Protein AF-A0A7W4HVH0-F1 (afdb_monomer_lite)

pLDDT: mean 87.63, std 10.58, range [30.89, 98.06]

Secondary structure (DSSP, 8-state):
--HHHHHHHHHHHHHHHHHT-HHHHHHHHTTTTT-HHHHHSHHHHHHHHHHHHHHHHTGGG--HHHHHHHHHHHHHHGGGS-SS-HHHHHHHHHHHHHHHH-SSS-HHHHHHHHHHH----GGGGS-EEETTEEEPPTTHHHHHHHHHHH--GGG--HHHHHHHHTSHHHHHHHHHHHH----SHHHHHHHHHHHHHIIIII--HHHHHHHHHHHHHH-TT-HHHHHHHHTT--HHHHHHHHHHHHHH-SSGGGTHHHHHHHHHHHHHTT-HHHHHHHHHHHHHHHHHTT---HHHHHHHTTSPTTPPP-----HHHHTHHHHHHHTTTSPEEEEEEEEEEEEPPPTTS-------EEEEEEE-TT--EEEEEGGGSS--GGGTT-EEEEEEEEPTTS-EEEEEEEE-SS-HHHHTTTSPPEEEEEEEE-TT-EEEEE-TT--EEEEE--SS----TT-EEEEEEEEEEEGGGEEEEEEEEEEE--S--TTT-EEEEEE-EEEE-TTS-EEEEETTEEE-HHHHTTPPTT-EEEEEEEEEE-TTS-EEEEEEEEE---PPP-

Radius of gyration: 37.29 Å; chains: 1; bounding box: 101×83×84 Å

Structure (mmCIF, N/CA/C/O backbone):
data_AF-A0A7W4HVH0-F1
#
_entry.id   AF-A0A7W4HVH0-F1
#
loop_
_atom_site.group_PDB
_atom_site.id
_atom_site.type_symbol
_atom_site.label_atom_id
_atom_site.label_alt_id
_atom_site.label_comp_id
_atom_site.label_asym_id
_atom_site.label_entity_id
_atom_site.label_seq_id
_atom_site.pdbx_PDB_ins_code
_atom_site.Cartn_x
_atom_site.Cartn_y
_atom_site.Cartn_z
_atom_site.occupancy
_atom_site.B_iso_or_equiv
_atom_site.auth_seq_id
_atom_site.auth_comp_id
_atom_site.auth_asym_id
_atom_site.auth_atom_id
_atom_site.pdbx_PDB_model_num
ATOM 1 N N . MET A 1 1 ? -38.349 43.404 -9.993 1.00 73.44 1 MET A N 1
ATOM 2 C CA . MET A 1 1 ? -37.229 43.655 -10.925 1.00 73.44 1 MET A CA 1
ATOM 3 C C . MET A 1 1 ? -37.406 42.703 -12.093 1.00 73.44 1 MET A C 1
ATOM 5 O O . MET A 1 1 ? -37.775 41.564 -11.828 1.00 73.44 1 MET A O 1
ATOM 9 N N . ASP A 1 2 ? -37.232 43.139 -13.338 1.00 86.38 2 ASP A N 1
ATOM 10 C CA . ASP A 1 2 ? -37.238 42.204 -14.471 1.00 86.38 2 ASP A CA 1
ATOM 11 C C . ASP A 1 2 ? -35.937 41.375 -14.519 1.00 86.38 2 ASP A C 1
ATOM 13 O O . ASP A 1 2 ? -34.995 41.610 -13.758 1.00 86.38 2 ASP A O 1
ATOM 17 N N . ILE A 1 3 ? -35.897 40.363 -15.386 1.00 86.75 3 ILE A N 1
ATOM 18 C CA . ILE A 1 3 ? -34.777 39.413 -15.489 1.00 86.75 3 ILE A CA 1
ATOM 19 C C . ILE A 1 3 ? -33.478 40.110 -15.913 1.00 86.75 3 ILE A C 1
ATOM 21 O O . ILE A 1 3 ? -32.403 39.753 -15.431 1.00 86.75 3 ILE A O 1
ATOM 25 N N . TRP A 1 4 ? -33.568 41.102 -16.801 1.00 88.62 4 TRP A N 1
ATOM 26 C CA . TRP A 1 4 ? -32.402 41.818 -17.308 1.00 88.62 4 TRP A CA 1
ATOM 27 C C . TRP A 1 4 ? -31.758 42.658 -16.202 1.00 88.62 4 TRP A C 1
ATOM 29 O O . TRP A 1 4 ? -30.561 42.531 -15.948 1.00 88.62 4 TRP A O 1
ATOM 39 N N . ALA A 1 5 ? -32.564 43.415 -15.457 1.00 89.12 5 ALA A N 1
ATOM 40 C CA . ALA A 1 5 ? -32.102 44.198 -14.320 1.00 89.12 5 ALA A CA 1
ATOM 41 C C . ALA A 1 5 ? -31.526 43.312 -13.199 1.00 89.12 5 ALA A C 1
ATOM 43 O O . ALA A 1 5 ? -30.523 43.681 -12.587 1.00 89.12 5 ALA A O 1
ATOM 44 N N . LYS A 1 6 ? -32.087 42.112 -12.969 1.00 89.75 6 LYS A N 1
ATOM 45 C CA . LYS A 1 6 ? -31.502 41.119 -12.042 1.00 89.75 6 LYS A CA 1
ATOM 46 C C . LYS A 1 6 ? -30.131 40.637 -12.517 1.00 89.75 6 LYS A C 1
ATOM 48 O O . LYS A 1 6 ? -29.213 40.523 -11.708 1.00 89.75 6 LYS A O 1
ATOM 53 N N . SER A 1 7 ? -29.988 40.358 -13.813 1.00 91.00 7 SER A N 1
ATOM 54 C CA . SER A 1 7 ? -28.719 39.925 -14.407 1.00 91.00 7 SER A CA 1
ATOM 55 C C . SER A 1 7 ? -27.636 40.993 -14.249 1.00 91.00 7 SER A C 1
ATOM 57 O O . SER A 1 7 ? -26.551 40.694 -13.751 1.00 91.00 7 SER A O 1
ATOM 59 N N . GLU A 1 8 ? -27.940 42.252 -14.574 1.00 93.50 8 GLU A N 1
ATOM 60 C CA . GLU A 1 8 ? -26.997 43.366 -14.407 1.00 93.50 8 GLU A CA 1
ATOM 61 C C . GLU A 1 8 ? -26.637 43.612 -12.937 1.00 93.50 8 GLU A C 1
ATOM 63 O O . GLU A 1 8 ? -25.460 43.784 -12.610 1.00 93.50 8 GLU A O 1
ATOM 68 N N . LEU A 1 9 ? -27.610 43.522 -12.024 1.00 93.38 9 LEU A N 1
ATOM 69 C CA . LEU A 1 9 ? -27.341 43.612 -10.589 1.00 93.38 9 LEU A CA 1
ATOM 70 C C . LEU A 1 9 ? -26.391 42.502 -10.116 1.00 93.38 9 LEU A C 1
ATOM 72 O O . LEU A 1 9 ? -25.421 42.785 -9.417 1.00 93.38 9 LEU A O 1
ATOM 76 N N . LEU A 1 10 ? -26.630 41.242 -10.491 1.00 93.75 10 LEU A N 1
ATOM 77 C CA . LEU A 1 10 ? -25.757 40.132 -10.093 1.00 93.75 10 LEU A CA 1
ATOM 78 C C . LEU A 1 10 ? -24.357 40.247 -10.713 1.00 93.75 10 LEU A C 1
ATOM 80 O O . LEU A 1 10 ? -23.377 39.877 -10.062 1.00 93.75 10 LEU A O 1
ATOM 84 N N . LYS A 1 11 ? -24.228 40.787 -11.931 1.00 94.62 11 LYS A N 1
ATOM 85 C CA . LYS A 1 11 ? -22.918 41.085 -12.534 1.00 94.62 11 LYS A CA 1
ATOM 86 C C . LYS A 1 11 ? -22.149 42.130 -11.721 1.00 94.62 11 LYS A C 1
ATOM 88 O O . LYS A 1 11 ? -20.981 41.887 -11.409 1.00 94.62 11 LYS A O 1
ATOM 93 N N . ASP A 1 12 ? -22.794 43.233 -11.336 1.00 95.69 12 ASP A N 1
ATOM 94 C CA . ASP A 1 12 ? -22.197 44.274 -10.481 1.00 95.69 12 ASP A CA 1
ATOM 95 C C . ASP A 1 12 ? -21.788 43.709 -9.113 1.00 95.69 12 ASP A C 1
ATOM 97 O O . ASP A 1 12 ? -20.628 43.819 -8.708 1.00 95.69 12 ASP A O 1
ATOM 101 N N . LEU A 1 13 ? -22.697 43.002 -8.433 1.00 96.06 13 LEU A N 1
ATOM 102 C CA . LEU A 1 13 ? -22.420 42.393 -7.128 1.00 96.06 13 LEU A CA 1
ATOM 103 C C . LEU A 1 13 ? -21.272 41.379 -7.192 1.00 96.06 13 LEU A C 1
ATOM 105 O O . LEU A 1 13 ? -20.426 41.343 -6.298 1.00 96.06 13 LEU A O 1
ATOM 109 N N . LYS A 1 14 ? -21.186 40.583 -8.263 1.00 96.19 14 LYS A N 1
ATOM 110 C CA . LYS A 1 14 ? -20.077 39.643 -8.477 1.00 96.19 14 LYS A CA 1
ATOM 111 C C . LYS A 1 14 ? -18.747 40.365 -8.667 1.00 96.19 14 LYS A C 1
ATOM 113 O O . LYS A 1 14 ? -17.740 39.914 -8.118 1.00 96.19 14 LYS A O 1
ATOM 118 N N . ALA A 1 15 ? -18.726 41.466 -9.418 1.00 96.12 15 ALA A N 1
ATOM 119 C CA . ALA A 1 15 ? -17.524 42.276 -9.602 1.00 96.12 15 ALA A CA 1
ATOM 120 C C . ALA A 1 15 ? -17.059 42.900 -8.275 1.00 96.12 15 ALA A C 1
ATOM 122 O O . ALA A 1 15 ? -15.880 42.789 -7.933 1.00 96.12 15 ALA A O 1
ATOM 123 N N . ARG A 1 16 ? -17.989 43.460 -7.492 1.00 96.44 16 ARG A N 1
ATOM 124 C CA . ARG A 1 16 ? -17.734 44.021 -6.154 1.00 96.44 16 ARG A CA 1
ATOM 125 C C . ARG A 1 16 ? -17.210 42.983 -5.169 1.00 96.44 16 ARG A C 1
ATOM 127 O O . ARG A 1 16 ? -16.166 43.195 -4.558 1.00 96.44 16 ARG A O 1
ATOM 134 N N . ALA A 1 17 ? -17.865 41.824 -5.082 1.00 95.88 17 ALA A N 1
ATOM 135 C CA . ALA A 1 17 ? -17.433 40.736 -4.206 1.00 95.88 17 ALA A CA 1
ATOM 136 C C . ALA A 1 17 ? -16.025 40.252 -4.568 1.00 95.88 17 ALA A C 1
ATOM 138 O O . ALA A 1 17 ? -15.197 40.020 -3.691 1.00 95.88 17 ALA A O 1
ATOM 139 N N . LYS A 1 18 ? -15.719 40.150 -5.867 1.00 95.19 18 LYS A N 1
ATOM 140 C CA . LYS A 1 18 ? -14.381 39.792 -6.354 1.00 95.19 18 LYS A CA 1
ATOM 141 C C . LYS A 1 18 ? -13.322 40.852 -6.021 1.00 95.19 18 LYS A C 1
ATOM 143 O O . LYS A 1 18 ? -12.157 40.491 -5.881 1.00 95.19 18 LYS A O 1
ATOM 148 N N . ALA A 1 19 ? -13.711 42.122 -5.911 1.00 95.56 19 ALA A N 1
ATOM 149 C CA . ALA A 1 19 ? -12.842 43.228 -5.510 1.00 95.56 19 ALA A CA 1
ATOM 150 C C . ALA A 1 19 ? -12.687 43.373 -3.982 1.00 95.56 19 ALA A C 1
ATOM 152 O O . ALA A 1 19 ? -11.829 44.130 -3.536 1.00 95.56 19 ALA A O 1
ATOM 153 N N . GLY A 1 20 ? -13.475 42.641 -3.186 1.00 93.12 20 GLY A N 1
ATOM 154 C CA . GLY A 1 20 ? -13.422 42.671 -1.722 1.00 93.12 20 GLY A CA 1
ATOM 155 C C . GLY A 1 20 ? -14.458 43.571 -1.046 1.00 93.12 20 GLY A C 1
ATOM 156 O O . GLY A 1 20 ? -14.467 43.634 0.178 1.00 93.12 20 GLY A O 1
ATOM 157 N N . ASP A 1 21 ? -15.368 44.204 -1.797 1.00 95.38 21 ASP A N 1
ATOM 158 C CA . ASP A 1 21 ? -16.514 44.963 -1.257 1.00 95.38 21 ASP A CA 1
ATOM 159 C C . ASP A 1 21 ? -17.623 43.999 -0.785 1.00 95.38 21 ASP A C 1
ATOM 161 O O . ASP A 1 21 ? -18.723 43.937 -1.334 1.00 95.38 21 ASP A O 1
ATOM 165 N N . VAL A 1 22 ? -17.292 43.136 0.178 1.00 94.56 22 VAL A N 1
ATOM 166 C CA . VAL A 1 22 ? -18.128 41.984 0.550 1.00 94.56 22 VAL A CA 1
ATOM 167 C C . VAL A 1 22 ? -19.242 42.320 1.535 1.00 94.56 22 VAL A C 1
ATOM 169 O O . VAL A 1 22 ? -20.262 41.637 1.521 1.00 94.56 22 VAL A O 1
ATOM 172 N N . GLU A 1 23 ? -19.094 43.370 2.342 1.00 90.88 23 GLU A N 1
ATOM 173 C CA . GLU A 1 23 ? -20.112 43.813 3.303 1.00 90.88 23 GLU A CA 1
ATOM 174 C C . GLU A 1 23 ? -21.319 44.439 2.588 1.00 90.88 23 GLU A C 1
ATOM 176 O O . GLU A 1 23 ? -22.463 44.028 2.801 1.00 90.88 23 GLU A O 1
ATOM 181 N N . THR A 1 24 ? -21.066 45.356 1.645 1.00 91.12 24 THR A N 1
ATOM 182 C CA . THR A 1 24 ? -22.105 45.936 0.780 1.00 91.12 24 THR A CA 1
ATOM 183 C C . THR A 1 24 ? -22.845 44.853 0.007 1.00 91.12 24 THR A C 1
ATOM 185 O O . THR A 1 24 ? -24.074 44.886 -0.110 1.00 91.12 24 THR A O 1
ATOM 188 N N . VAL A 1 25 ? -22.101 43.879 -0.526 1.00 93.75 25 VAL A N 1
ATOM 189 C CA . VAL A 1 25 ? -22.678 42.760 -1.272 1.00 93.75 25 VAL A CA 1
ATOM 190 C C . VAL A 1 25 ? -23.527 41.877 -0.362 1.00 93.75 25 VAL A C 1
ATOM 192 O O . VAL A 1 25 ? -24.668 41.592 -0.716 1.00 93.75 25 VAL A O 1
ATOM 195 N N . TYR A 1 26 ? -23.026 41.493 0.814 1.00 93.00 26 TYR A N 1
ATOM 196 C CA . TYR A 1 26 ? -23.751 40.665 1.782 1.00 93.00 26 TYR A CA 1
ATOM 197 C C . TYR A 1 26 ? -25.117 41.259 2.138 1.00 93.00 26 TYR A C 1
ATOM 199 O O . TYR A 1 26 ? -26.136 40.577 2.019 1.00 93.00 26 TYR A O 1
ATOM 207 N N . ASN A 1 27 ? -25.161 42.556 2.452 1.00 89.12 27 ASN A N 1
ATOM 208 C CA . ASN A 1 27 ? -26.401 43.256 2.797 1.00 89.12 27 ASN A CA 1
ATOM 209 C C . ASN A 1 27 ? -27.423 43.285 1.644 1.00 89.12 27 ASN A C 1
ATOM 211 O O . ASN A 1 27 ? -28.624 43.400 1.884 1.00 89.12 27 ASN A O 1
ATOM 215 N N . ARG A 1 28 ? -26.973 43.155 0.389 1.00 89.12 28 ARG A N 1
ATOM 216 C CA . ARG A 1 28 ? -27.844 43.091 -0.798 1.00 89.12 28 ARG A CA 1
ATOM 217 C C . ARG A 1 28 ? -28.259 41.676 -1.195 1.00 89.12 28 ARG A C 1
ATOM 219 O O . ARG A 1 28 ? -29.241 41.532 -1.916 1.00 89.12 28 ARG A O 1
ATOM 226 N N . LEU A 1 29 ? -27.547 40.640 -0.750 1.00 86.75 29 LEU A N 1
ATOM 227 C CA . LEU A 1 29 ? -27.857 39.250 -1.102 1.00 86.75 29 LEU A CA 1
ATOM 228 C C . LEU A 1 29 ? -29.169 38.761 -0.472 1.00 86.75 29 LEU A C 1
ATOM 230 O O . LEU A 1 29 ? -29.876 37.963 -1.084 1.00 86.75 29 LEU A O 1
ATOM 234 N N . GLY A 1 30 ? -29.517 39.254 0.721 1.00 77.50 30 GLY A N 1
ATOM 235 C CA . GLY A 1 30 ? -30.658 38.753 1.495 1.00 77.50 30 GLY A CA 1
ATOM 236 C C . GLY A 1 30 ? -32.012 38.835 0.789 1.00 77.50 30 GLY A C 1
ATOM 237 O O . GLY A 1 30 ? -32.837 37.941 0.943 1.00 77.50 30 GLY A O 1
ATOM 238 N N . SER A 1 31 ? -32.237 39.859 -0.035 1.00 79.06 31 SER A N 1
ATOM 239 C CA . SER A 1 31 ? -33.481 40.009 -0.802 1.00 79.06 31 SER A CA 1
ATOM 240 C C . SER A 1 31 ? -33.514 39.187 -2.095 1.00 79.06 31 SER A C 1
ATOM 242 O O . SER A 1 31 ? -34.574 39.055 -2.702 1.00 79.06 31 SER A O 1
ATOM 244 N N . LEU A 1 32 ? -32.374 38.640 -2.526 1.00 83.00 32 LEU A N 1
ATOM 245 C CA . LEU A 1 32 ? -32.221 37.943 -3.805 1.00 83.00 32 LEU A CA 1
ATOM 246 C C . LEU A 1 32 ? -32.314 36.416 -3.670 1.00 83.00 32 LEU A C 1
ATOM 248 O O . LEU A 1 32 ? -32.696 35.757 -4.633 1.00 83.00 32 LEU A O 1
ATOM 252 N N . CYS A 1 33 ? -32.007 35.835 -2.503 1.00 74.69 33 CYS A N 1
ATOM 253 C CA . CYS A 1 33 ? -32.040 34.375 -2.322 1.00 74.69 33 CYS A CA 1
ATOM 254 C C . CYS A 1 33 ? -33.450 33.764 -2.343 1.00 74.69 33 CYS A C 1
ATOM 256 O O . CYS A 1 33 ? -33.590 32.567 -2.591 1.00 74.69 33 CYS A O 1
ATOM 258 N N . THR A 1 34 ? -34.491 34.561 -2.098 1.00 79.62 34 THR A N 1
ATOM 259 C CA . THR A 1 34 ? -35.898 34.129 -2.131 1.00 79.62 34 THR A CA 1
ATOM 260 C C . THR A 1 34 ? -36.553 34.324 -3.500 1.00 79.62 34 THR A C 1
ATOM 262 O O . THR A 1 34 ? -37.661 33.835 -3.732 1.00 79.62 34 THR A O 1
ATOM 265 N N . ASP A 1 35 ? -35.874 34.994 -4.432 1.00 86.88 35 ASP A N 1
ATOM 266 C CA . ASP A 1 35 ? -36.389 35.280 -5.766 1.00 86.88 35 ASP A CA 1
ATOM 267 C C . ASP A 1 35 ? -36.399 34.010 -6.638 1.00 86.88 35 ASP A C 1
ATOM 269 O O . ASP A 1 35 ? -35.381 33.345 -6.818 1.00 86.88 35 ASP A O 1
ATOM 273 N N . VAL A 1 36 ? -37.566 33.651 -7.185 1.00 83.88 36 VAL A N 1
ATOM 274 C CA . VAL A 1 36 ? -37.752 32.437 -8.005 1.00 83.88 36 VAL A CA 1
ATOM 275 C C . VAL A 1 36 ? -36.831 32.429 -9.227 1.00 83.88 36 VAL A C 1
ATOM 277 O O . VAL A 1 36 ? -36.191 31.415 -9.493 1.00 83.88 36 VAL A O 1
ATOM 280 N N . ASP A 1 37 ? -36.683 33.561 -9.925 1.00 84.94 37 ASP A N 1
ATOM 281 C CA . ASP A 1 37 ? -35.834 33.626 -11.119 1.00 84.94 37 ASP A CA 1
ATOM 282 C C . ASP A 1 37 ? -34.369 33.370 -10.766 1.00 84.94 37 ASP A C 1
ATOM 284 O O . ASP A 1 37 ? -33.670 32.677 -11.500 1.00 84.94 37 ASP A O 1
ATOM 288 N N . VAL A 1 38 ? -33.900 33.915 -9.639 1.00 85.12 38 VAL A N 1
ATOM 289 C CA . VAL A 1 38 ? -32.519 33.715 -9.173 1.00 85.12 38 VAL A CA 1
ATOM 290 C C . VAL A 1 38 ? -32.279 32.260 -8.770 1.00 85.12 38 VAL A C 1
ATOM 292 O O . VAL A 1 38 ? -31.177 31.757 -8.967 1.00 85.12 38 VAL A O 1
ATOM 295 N N . ARG A 1 39 ? -33.294 31.571 -8.238 1.00 87.31 39 ARG A N 1
ATOM 296 C CA . ARG A 1 39 ? -33.184 30.167 -7.815 1.00 87.31 39 ARG A CA 1
ATOM 297 C C . ARG A 1 39 ? -33.224 29.176 -8.973 1.00 87.31 39 ARG A C 1
ATOM 299 O O . ARG A 1 39 ? -32.510 28.177 -8.933 1.00 87.31 39 ARG A O 1
ATOM 306 N N . GLU A 1 40 ? -34.048 29.443 -9.983 1.00 86.62 40 GLU A N 1
ATOM 307 C CA . GLU A 1 40 ? -34.367 28.464 -11.028 1.00 86.62 40 GLU A CA 1
ATOM 308 C C . GLU A 1 40 ? -33.638 28.722 -12.352 1.00 86.62 40 GLU A C 1
ATOM 310 O O . GLU A 1 40 ? -33.370 27.778 -13.095 1.00 86.62 40 GLU A O 1
ATOM 315 N N . LYS A 1 41 ? -33.266 29.972 -12.670 1.00 91.62 41 LYS A N 1
ATOM 316 C CA . LYS A 1 41 ? -32.575 30.278 -13.934 1.00 91.62 41 LYS A CA 1
ATOM 317 C C . LYS A 1 41 ? -31.077 30.093 -13.808 1.00 91.62 41 LYS A C 1
ATOM 319 O O . LYS A 1 41 ? -30.418 30.765 -13.016 1.00 91.62 41 LYS A O 1
ATOM 324 N N . HIS A 1 42 ? -30.535 29.262 -14.693 1.00 91.81 42 HIS A N 1
ATOM 325 C CA . HIS A 1 42 ? -29.148 28.820 -14.639 1.00 91.81 42 HIS A CA 1
ATOM 326 C C . HIS A 1 42 ? -28.109 29.938 -14.512 1.00 91.81 42 HIS A C 1
ATOM 328 O O . HIS A 1 42 ? -27.260 29.902 -13.617 1.00 91.81 42 HIS A O 1
ATOM 334 N N . GLU A 1 43 ? -28.184 30.961 -15.362 1.00 92.00 43 GLU A N 1
ATOM 335 C CA . GLU A 1 43 ? -27.213 32.061 -15.361 1.00 92.00 43 GLU A CA 1
ATOM 336 C C . GLU A 1 43 ? -27.269 32.902 -14.076 1.00 92.00 43 GLU A C 1
ATOM 338 O O . GLU A 1 43 ? -26.228 33.313 -13.549 1.00 92.00 43 GLU A O 1
ATOM 343 N N . LEU A 1 44 ? -28.477 33.137 -13.550 1.00 94.06 44 LEU A N 1
ATOM 344 C CA . LEU A 1 44 ? -28.693 33.928 -12.339 1.00 94.06 44 LEU A CA 1
ATOM 345 C C . LEU A 1 44 ? -28.264 33.138 -11.100 1.00 94.06 44 LEU A C 1
ATOM 347 O O . LEU A 1 44 ? -27.484 33.652 -10.299 1.00 94.06 44 LEU A O 1
ATOM 351 N N . ALA A 1 45 ? -28.673 31.872 -10.997 1.00 93.62 45 ALA A N 1
ATOM 352 C CA . ALA A 1 45 ? -28.287 30.964 -9.920 1.00 93.62 45 ALA A CA 1
ATOM 353 C C . ALA A 1 45 ? -26.765 30.779 -9.852 1.00 93.62 45 ALA A C 1
ATOM 355 O O . ALA A 1 45 ? -26.149 30.900 -8.789 1.00 93.62 45 ALA A O 1
ATOM 356 N N . THR A 1 46 ? -26.129 30.567 -11.008 1.00 94.69 46 THR A N 1
ATOM 357 C CA . THR A 1 46 ? -24.671 30.432 -11.114 1.00 94.69 46 THR A CA 1
ATOM 358 C C . THR A 1 46 ? -23.967 31.727 -10.716 1.00 94.69 46 THR A C 1
ATOM 360 O O . THR A 1 46 ? -22.976 31.695 -9.982 1.00 94.69 46 THR A O 1
ATOM 363 N N . SER A 1 47 ? -24.472 32.883 -11.154 1.00 95.25 47 SER A N 1
ATOM 364 C CA . SER A 1 47 ? -23.922 34.185 -10.756 1.00 95.25 47 SER A CA 1
ATOM 365 C C . SER A 1 47 ? -24.045 34.410 -9.251 1.00 95.25 47 SER A C 1
ATOM 367 O O . SER A 1 47 ? -23.058 34.786 -8.620 1.00 95.25 47 SER A O 1
ATOM 369 N N . TYR A 1 48 ? -25.202 34.091 -8.670 1.00 95.69 48 TYR A N 1
ATOM 370 C CA . TYR A 1 48 ? -25.459 34.179 -7.235 1.00 95.69 48 TYR A CA 1
ATOM 371 C C . TYR A 1 48 ? -24.507 33.295 -6.420 1.00 95.69 48 TYR A C 1
ATOM 373 O O . TYR A 1 48 ? -23.853 33.769 -5.490 1.00 95.69 48 TYR A O 1
ATOM 381 N N . GLY A 1 49 ? -24.339 32.029 -6.809 1.00 95.62 49 GLY A N 1
ATOM 382 C CA . GLY A 1 49 ? -23.404 31.133 -6.131 1.00 95.62 49 GLY A CA 1
ATOM 383 C C . GLY A 1 49 ? -21.946 31.603 -6.233 1.00 95.62 49 GLY A C 1
ATOM 384 O O . GLY A 1 49 ? -21.211 31.529 -5.248 1.00 95.62 49 GLY A O 1
ATOM 385 N N . TRP A 1 50 ? -21.519 32.167 -7.372 1.00 97.25 50 TRP A N 1
ATOM 386 C CA . TRP A 1 50 ? -20.187 32.781 -7.474 1.00 97.25 50 TRP A CA 1
ATOM 387 C C . TRP A 1 50 ? -20.014 33.986 -6.546 1.00 97.25 50 TRP A C 1
ATOM 389 O O . TRP A 1 50 ? -18.917 34.174 -6.018 1.00 97.25 50 TRP A O 1
ATOM 399 N N . ILE A 1 51 ? -21.061 34.788 -6.333 1.00 97.38 51 ILE A N 1
ATOM 400 C CA . ILE A 1 51 ? -21.017 35.890 -5.365 1.00 97.38 51 ILE A CA 1
ATOM 401 C C . ILE A 1 51 ? -20.788 35.339 -3.955 1.00 97.38 51 ILE A C 1
ATOM 403 O O . ILE A 1 51 ? -19.863 35.798 -3.287 1.00 97.38 51 ILE A O 1
ATOM 407 N N . ILE A 1 52 ? -21.543 34.311 -3.542 1.00 97.19 52 ILE A N 1
ATOM 408 C CA . ILE A 1 52 ? -21.342 33.636 -2.247 1.00 97.19 52 ILE A CA 1
ATOM 409 C C . ILE A 1 52 ? -19.892 33.170 -2.099 1.00 97.19 52 ILE A C 1
ATOM 411 O O . ILE A 1 52 ? -19.248 33.458 -1.089 1.00 97.19 52 ILE A O 1
ATOM 415 N N . PHE A 1 53 ? -19.356 32.484 -3.112 1.00 97.62 53 PHE A N 1
ATOM 416 C CA . PHE A 1 53 ? -17.966 32.037 -3.105 1.00 97.62 53 PHE A CA 1
ATOM 417 C C . PHE A 1 53 ? -16.989 33.199 -2.886 1.00 97.62 53 PHE A C 1
ATOM 419 O O . PHE A 1 53 ? -16.091 33.088 -2.052 1.00 97.62 53 PHE A O 1
ATOM 426 N N . TYR A 1 54 ? -17.149 34.310 -3.614 1.00 97.62 54 TYR A N 1
ATOM 427 C CA . TYR A 1 54 ? -16.268 35.465 -3.459 1.00 97.62 54 TYR A CA 1
ATOM 428 C C . TYR A 1 54 ? -16.408 36.116 -2.085 1.00 97.62 54 TYR A C 1
ATOM 430 O O . TYR A 1 54 ? -15.378 36.398 -1.484 1.00 97.62 54 TYR A O 1
ATOM 438 N N . CYS A 1 55 ? -17.618 36.267 -1.540 1.00 97.00 55 CYS A N 1
ATOM 439 C CA . CYS A 1 55 ? -17.809 36.729 -0.163 1.00 97.00 55 CYS A CA 1
ATOM 440 C C . CYS A 1 55 ? -17.030 35.851 0.829 1.00 97.00 55 CYS A C 1
ATOM 442 O O . CYS A 1 55 ? -16.236 36.361 1.617 1.00 97.00 55 CYS A O 1
ATOM 444 N N . LEU A 1 56 ? -17.162 34.526 0.727 1.00 97.44 56 LEU A N 1
ATOM 445 C CA . LEU A 1 56 ? -16.469 33.585 1.610 1.00 97.44 56 LEU A CA 1
ATOM 446 C C . LEU A 1 56 ? -14.941 33.588 1.441 1.00 97.44 56 LEU A C 1
ATOM 448 O O . LEU A 1 56 ? -14.234 33.272 2.395 1.00 97.44 56 LEU A O 1
ATOM 452 N N . LYS A 1 57 ? -14.391 34.010 0.292 1.00 96.50 57 LYS A N 1
ATOM 453 C CA . LYS A 1 57 ? -12.934 34.223 0.165 1.00 96.50 57 LYS A CA 1
ATOM 454 C C . LYS A 1 57 ? -12.410 35.320 1.092 1.00 96.50 57 LYS A C 1
ATOM 456 O O . LYS A 1 57 ? -11.238 35.278 1.456 1.00 96.50 57 LYS A O 1
ATOM 461 N N . TYR A 1 58 ? -13.264 36.261 1.480 1.00 96.19 58 TYR A N 1
ATOM 462 C CA . TYR A 1 58 ? -12.972 37.331 2.429 1.00 96.19 58 TYR A CA 1
ATOM 463 C C . TYR A 1 58 ? -13.574 37.022 3.808 1.00 96.19 58 TYR A C 1
ATOM 465 O O . TYR A 1 58 ? -14.104 37.912 4.472 1.00 96.19 58 TYR A O 1
ATOM 473 N N . LEU A 1 59 ? -13.478 35.757 4.242 1.00 95.88 59 LEU A N 1
ATOM 474 C CA . LEU A 1 59 ? -14.060 35.225 5.482 1.00 95.88 59 LEU A CA 1
ATOM 475 C C . LEU A 1 59 ? -13.720 36.031 6.747 1.00 95.88 59 LEU A C 1
ATOM 477 O O . LEU A 1 59 ? -14.421 35.941 7.753 1.00 95.88 59 LEU A O 1
ATOM 481 N N . ASP A 1 60 ? -12.631 36.797 6.734 1.00 95.75 60 ASP A N 1
ATOM 482 C CA . ASP A 1 60 ? -12.231 37.669 7.843 1.00 95.75 60 ASP A CA 1
ATOM 483 C C . ASP A 1 60 ? -13.188 38.823 8.123 1.00 95.75 60 ASP A C 1
ATOM 485 O O . ASP A 1 60 ? -13.217 39.307 9.249 1.00 95.75 60 ASP A O 1
ATOM 489 N N . ASN A 1 61 ? -14.057 39.154 7.171 1.00 94.81 61 ASN A N 1
ATOM 490 C CA . ASN A 1 61 ? -15.083 40.185 7.322 1.00 94.81 61 ASN A CA 1
ATOM 491 C C . ASN A 1 61 ? -16.430 39.640 7.823 1.00 94.81 61 ASN A C 1
ATOM 493 O O . ASN A 1 61 ? -17.393 40.393 7.916 1.00 94.81 61 ASN A O 1
ATOM 497 N N . PHE A 1 62 ? -16.530 38.339 8.113 1.00 95.88 62 PHE A N 1
ATOM 498 C CA . PHE A 1 62 ? -17.788 37.699 8.498 1.00 95.88 62 PHE A CA 1
ATOM 499 C C . PHE A 1 62 ? -17.708 37.060 9.882 1.00 95.88 62 PHE A C 1
ATOM 501 O O . PHE A 1 62 ? -16.673 36.518 10.277 1.00 95.88 62 PHE A O 1
ATOM 508 N N . THR A 1 63 ? -18.830 37.099 10.601 1.00 96.56 63 THR A N 1
ATOM 509 C CA . THR A 1 63 ? -19.070 36.281 11.794 1.00 96.56 63 THR A CA 1
ATOM 510 C C . THR A 1 63 ? -19.387 34.838 11.389 1.00 96.56 63 THR A C 1
ATOM 512 O O . THR A 1 63 ? -19.608 34.542 10.211 1.00 96.56 63 THR A O 1
ATOM 515 N N . GLU A 1 64 ? -19.431 33.934 12.370 1.00 96.38 64 GLU A N 1
ATOM 516 C CA . GLU A 1 64 ? -19.882 32.554 12.157 1.00 96.38 64 GLU A CA 1
ATOM 517 C C . GLU A 1 64 ? -21.290 32.511 11.543 1.00 96.38 64 GLU A C 1
ATOM 519 O O . GLU A 1 64 ? -21.490 31.861 10.520 1.00 96.38 64 GLU A O 1
ATOM 524 N N . GLU A 1 65 ? -22.226 33.282 12.106 1.00 96.38 65 GLU A N 1
ATOM 525 C CA . GLU A 1 65 ? -23.621 33.350 11.658 1.00 96.38 65 GLU A CA 1
ATOM 526 C C . GLU A 1 65 ? -23.741 33.831 10.205 1.00 96.38 65 GLU A C 1
ATOM 528 O O . GLU A 1 65 ? -24.419 33.199 9.396 1.00 96.38 65 GLU A O 1
ATOM 533 N N . SER A 1 66 ? -23.027 34.898 9.830 1.00 95.31 66 SER A N 1
ATOM 534 C CA . SER A 1 66 ? -23.064 35.418 8.459 1.00 95.31 66 SER A CA 1
ATOM 535 C C . SER A 1 66 ? -22.426 34.455 7.453 1.00 95.31 66 SER A C 1
ATOM 537 O O . SER A 1 66 ? -22.919 34.301 6.332 1.00 95.31 66 SER A O 1
ATOM 539 N N . ALA A 1 67 ? -21.334 33.784 7.833 1.00 97.06 67 ALA A N 1
ATOM 540 C CA . ALA A 1 67 ? -20.688 32.783 6.985 1.00 97.06 67 ALA A CA 1
ATOM 541 C C . ALA A 1 67 ? -21.576 31.542 6.795 1.00 97.06 67 ALA A C 1
ATOM 543 O O . ALA A 1 67 ? -21.691 31.023 5.680 1.00 97.06 67 ALA A O 1
ATOM 544 N N . GLU A 1 68 ? -22.239 31.090 7.859 1.00 96.19 68 GLU A N 1
ATOM 545 C CA . GLU A 1 68 ? -23.214 30.007 7.794 1.00 96.19 68 GLU A CA 1
ATOM 546 C C . GLU A 1 68 ? -24.427 30.394 6.944 1.00 96.19 68 GLU A C 1
ATOM 548 O O . GLU A 1 68 ? -24.855 29.608 6.097 1.00 96.19 68 GLU A O 1
ATOM 553 N N . TRP A 1 69 ? -24.942 31.614 7.095 1.00 95.44 69 TRP A N 1
ATOM 554 C CA . TRP A 1 69 ? -26.041 32.118 6.276 1.00 95.44 69 TRP A CA 1
ATOM 555 C C . TRP A 1 69 ? -25.690 32.135 4.784 1.00 95.44 69 TRP A C 1
ATOM 557 O O . TRP A 1 69 ? -26.499 31.705 3.958 1.00 95.44 69 TRP A O 1
ATOM 567 N N . LEU A 1 70 ? -24.476 32.566 4.422 1.00 96.25 70 LEU A N 1
ATOM 568 C CA . LEU A 1 70 ? -23.985 32.540 3.038 1.00 96.25 70 LEU A CA 1
ATOM 569 C C . LEU A 1 70 ? -23.965 31.112 2.473 1.00 96.25 70 LEU A C 1
ATOM 571 O O . LEU A 1 70 ? -24.435 30.875 1.358 1.00 96.25 70 LEU A O 1
ATOM 575 N N . LEU A 1 71 ? -23.460 30.153 3.251 1.00 96.56 71 LEU A N 1
ATOM 576 C CA . LEU A 1 71 ? -23.412 28.741 2.865 1.00 96.56 71 LEU A CA 1
ATOM 577 C C . LEU A 1 71 ? -24.805 28.109 2.771 1.00 96.56 71 LEU A C 1
ATOM 579 O O . LEU A 1 71 ? -25.077 27.388 1.814 1.00 96.56 71 LEU A O 1
ATOM 583 N N . ARG A 1 72 ? -25.716 28.405 3.703 1.00 93.69 72 ARG A N 1
ATOM 584 C CA . ARG A 1 72 ? -27.117 27.960 3.628 1.00 93.69 72 ARG A CA 1
ATOM 585 C C . ARG A 1 72 ? -27.827 28.567 2.420 1.00 93.69 72 ARG A C 1
ATOM 587 O O . ARG A 1 72 ? -28.568 27.872 1.731 1.00 93.69 72 ARG A O 1
ATOM 594 N N . SER A 1 73 ? -27.543 29.830 2.109 1.00 93.12 73 SER A N 1
ATOM 595 C CA . SER A 1 73 ? -28.139 30.531 0.969 1.00 93.12 73 SER A CA 1
ATOM 596 C C . SER A 1 73 ? -27.765 29.922 -0.378 1.00 93.12 73 SER A C 1
ATOM 598 O O . SER A 1 73 ? -28.538 30.011 -1.331 1.00 93.12 73 SER A O 1
ATOM 600 N N . TYR A 1 74 ? -26.611 29.260 -0.463 1.00 94.56 74 TYR A N 1
ATOM 601 C CA . TYR A 1 74 ? -26.230 28.502 -1.649 1.00 94.56 74 TYR A CA 1
ATOM 602 C C . TYR A 1 74 ? -27.237 27.386 -1.970 1.00 94.56 74 TYR A C 1
ATOM 604 O O . TYR A 1 74 ? -27.571 27.183 -3.138 1.00 94.56 74 TYR A O 1
ATOM 612 N N . PHE A 1 75 ? -27.786 26.708 -0.956 1.00 93.00 75 PHE A N 1
ATOM 613 C CA . PHE A 1 75 ? -28.769 25.640 -1.163 1.00 93.00 75 PHE A CA 1
ATOM 614 C C . PHE A 1 75 ? -30.108 26.138 -1.719 1.00 93.00 75 PHE A C 1
ATOM 616 O O . PHE A 1 75 ? -30.828 25.349 -2.323 1.00 93.00 75 PHE A O 1
ATOM 623 N N . TYR A 1 76 ? -30.429 27.432 -1.606 1.00 91.06 76 TYR A N 1
ATOM 624 C CA . TYR A 1 76 ? -31.630 27.980 -2.247 1.00 91.06 76 TYR A CA 1
ATOM 625 C C . TYR A 1 76 ? -31.503 28.080 -3.766 1.00 91.06 76 TYR A C 1
ATOM 627 O O . TYR A 1 76 ? -32.507 27.960 -4.462 1.00 91.06 76 TYR A O 1
ATOM 635 N N . VAL A 1 77 ? -30.289 28.282 -4.286 1.00 91.75 77 VAL A N 1
ATOM 636 C CA . VAL A 1 77 ? -30.049 28.471 -5.729 1.00 91.75 77 VAL A CA 1
ATOM 637 C C . VAL A 1 77 ? -29.466 27.238 -6.413 1.00 91.75 77 VAL A C 1
ATOM 639 O O . VAL A 1 77 ? -29.356 27.199 -7.633 1.00 91.75 77 VAL A O 1
ATOM 642 N N . ILE A 1 78 ? -29.086 26.216 -5.646 1.00 91.44 78 ILE A N 1
ATOM 643 C CA . ILE A 1 78 ? -28.360 25.051 -6.158 1.00 91.44 78 ILE A CA 1
ATOM 644 C C . ILE A 1 78 ? -29.113 24.289 -7.259 1.00 91.44 78 ILE A C 1
ATOM 646 O O . ILE A 1 78 ? -28.472 23.710 -8.131 1.00 91.44 78 ILE A O 1
ATOM 650 N N . GLN A 1 79 ? -30.453 24.314 -7.260 1.00 90.00 79 GLN A N 1
ATOM 651 C CA . GLN A 1 79 ? -31.256 23.620 -8.273 1.00 90.00 79 GLN A CA 1
ATOM 652 C C . GLN A 1 79 ? -31.149 24.253 -9.663 1.00 90.00 79 GLN A C 1
ATOM 654 O O . GLN A 1 79 ? -31.197 23.528 -10.651 1.00 90.00 79 GLN A O 1
ATOM 659 N N . GLY A 1 80 ? -30.933 25.569 -9.751 1.00 89.81 80 GLY A N 1
ATOM 660 C CA . GLY A 1 80 ? -30.652 26.241 -11.020 1.00 89.81 80 GLY A CA 1
ATOM 661 C C . GLY A 1 80 ? -29.224 26.009 -11.528 1.00 89.81 80 GLY A C 1
ATOM 662 O O . GLY A 1 80 ? -28.917 26.303 -12.679 1.00 89.81 80 GLY A O 1
ATOM 663 N N . ILE A 1 81 ? -28.313 25.483 -10.706 1.00 91.25 81 ILE A N 1
ATOM 664 C CA . ILE A 1 81 ? -26.905 25.311 -11.081 1.00 91.25 81 ILE A CA 1
ATOM 665 C C . ILE A 1 81 ? -26.702 23.934 -11.724 1.00 91.25 81 ILE A C 1
ATOM 667 O O . ILE A 1 81 ? -26.988 22.895 -11.124 1.00 91.25 81 ILE A O 1
ATOM 671 N N . GLU A 1 82 ? -26.143 23.928 -12.935 1.00 89.12 82 GLU A N 1
ATOM 672 C CA . GLU A 1 82 ? -25.725 22.700 -13.610 1.00 89.12 82 GLU A CA 1
ATOM 673 C C . GLU A 1 82 ? -24.615 22.006 -12.804 1.00 89.12 82 GLU A C 1
ATOM 675 O O . GLU A 1 82 ? -23.712 22.649 -12.251 1.00 89.12 82 GLU A O 1
ATOM 680 N N . ARG A 1 83 ? -24.710 20.680 -12.688 1.00 88.44 83 ARG A N 1
ATOM 681 C CA . ARG A 1 83 ? -23.834 19.852 -11.853 1.00 88.44 83 ARG A CA 1
ATOM 682 C C . ARG A 1 83 ? -23.410 18.597 -12.636 1.00 88.44 83 ARG A C 1
ATOM 684 O O . ARG A 1 83 ? -24.253 18.029 -13.325 1.00 88.44 83 ARG A O 1
ATOM 691 N N . PRO A 1 84 ? -22.152 18.135 -12.493 1.00 89.31 84 PRO A N 1
ATOM 692 C CA . PRO A 1 84 ? -21.123 18.651 -11.584 1.00 89.31 84 PRO A CA 1
ATOM 693 C C . PRO A 1 84 ? -20.478 19.951 -12.112 1.00 89.31 84 PRO A C 1
ATOM 695 O O . PRO A 1 84 ? -20.316 20.132 -13.312 1.00 89.31 84 PRO A O 1
ATOM 698 N N . SER A 1 85 ? -20.103 20.885 -11.227 1.00 90.94 85 SER A N 1
ATOM 699 C CA . SER A 1 85 ? -19.533 22.184 -11.631 1.00 90.94 85 SER A CA 1
ATOM 700 C C . SER A 1 85 ? -18.435 22.685 -10.693 1.00 90.94 85 SER A C 1
ATOM 702 O O . SER A 1 85 ? -18.413 22.368 -9.505 1.00 90.94 85 SER A O 1
ATOM 704 N N . LEU A 1 86 ? -17.522 23.510 -11.230 1.00 93.56 86 LEU A N 1
ATOM 705 C CA . LEU A 1 86 ? -16.414 24.104 -10.464 1.00 93.56 86 LEU A CA 1
ATOM 706 C C . LEU A 1 86 ? -16.921 24.861 -9.242 1.00 93.56 86 LEU A C 1
ATOM 708 O O . LEU A 1 86 ? -16.349 24.752 -8.162 1.00 93.56 86 LEU A O 1
ATOM 712 N N . LEU A 1 87 ? -17.989 25.635 -9.429 1.00 94.94 87 LEU A N 1
ATOM 713 C CA . LEU A 1 87 ? -18.591 26.427 -8.371 1.00 94.94 87 LEU A CA 1
ATOM 714 C C . LEU A 1 87 ? -19.031 25.541 -7.201 1.00 94.94 87 LEU A C 1
ATOM 716 O O . LEU A 1 87 ? -18.734 25.862 -6.055 1.00 94.94 87 LEU A O 1
ATOM 720 N N . HIS A 1 88 ? -19.683 24.412 -7.486 1.00 93.62 88 HIS A N 1
ATOM 721 C CA . HIS A 1 88 ? -20.165 23.495 -6.459 1.00 93.62 88 HIS A CA 1
ATOM 722 C C . HIS A 1 88 ? -19.018 22.956 -5.589 1.00 93.62 88 HIS A C 1
ATOM 724 O O . HIS A 1 88 ? -19.094 23.024 -4.359 1.00 93.62 88 HIS A O 1
ATOM 730 N N . THR A 1 89 ? -17.911 22.537 -6.214 1.00 93.12 89 THR A N 1
ATOM 731 C CA . THR A 1 89 ? -16.690 22.113 -5.509 1.00 93.12 89 THR A CA 1
ATOM 732 C C . THR A 1 89 ? -16.059 23.258 -4.716 1.00 93.12 89 THR A C 1
ATOM 734 O O . THR A 1 89 ? -15.707 23.090 -3.548 1.00 93.12 89 THR A O 1
ATOM 737 N N . GLN A 1 90 ? -15.949 24.447 -5.315 1.00 95.00 90 GLN A N 1
ATOM 738 C CA . GLN A 1 90 ? -15.377 25.622 -4.656 1.00 95.00 90 GLN A CA 1
ATOM 739 C C . GLN A 1 90 ? -16.172 26.033 -3.407 1.00 95.00 90 GLN A C 1
ATOM 741 O O . GLN A 1 90 ? -15.570 26.426 -2.409 1.00 95.00 90 GLN A O 1
ATOM 746 N N . ILE A 1 91 ? -17.502 25.908 -3.421 1.00 96.62 91 ILE A N 1
ATOM 747 C CA . ILE A 1 91 ? -18.343 26.172 -2.245 1.00 96.62 91 ILE A CA 1
ATOM 748 C C . ILE A 1 91 ? -18.040 25.185 -1.113 1.00 96.62 91 ILE A C 1
ATOM 750 O O . ILE A 1 91 ? -17.863 25.612 0.028 1.00 96.62 91 ILE A O 1
ATOM 754 N N . LEU A 1 92 ? -17.893 23.889 -1.405 1.00 95.75 92 LEU A N 1
ATOM 755 C CA . LEU A 1 92 ? -17.528 22.907 -0.382 1.00 95.75 92 LEU A CA 1
ATOM 756 C C . LEU A 1 92 ? -16.131 23.167 0.202 1.00 95.75 92 LEU A C 1
ATOM 758 O O . LEU A 1 92 ? -15.918 23.037 1.412 1.00 95.75 92 LEU A O 1
ATOM 762 N N . GLU A 1 93 ? -15.173 23.587 -0.627 1.00 94.94 93 GLU A N 1
ATOM 763 C CA . GLU A 1 93 ? -13.851 23.994 -0.147 1.00 94.94 93 GLU A CA 1
ATOM 764 C C . GLU A 1 93 ? -13.898 25.231 0.758 1.00 94.94 93 GLU A C 1
ATOM 766 O O . GLU A 1 93 ? -13.077 25.320 1.681 1.00 94.94 93 GLU A O 1
ATOM 771 N N . GLN A 1 94 ? -14.817 26.173 0.502 1.00 96.75 94 GLN A N 1
ATOM 772 C CA . GLN A 1 94 ? -15.070 27.317 1.384 1.00 96.75 94 GLN A CA 1
ATOM 773 C C . GLN A 1 94 ? -15.738 26.876 2.684 1.00 96.75 94 GLN A C 1
ATOM 775 O O . GLN A 1 94 ? -15.261 27.262 3.747 1.00 96.75 94 GLN A O 1
ATOM 780 N N . ALA A 1 95 ? -16.737 25.993 2.642 1.00 97.25 95 ALA A N 1
ATOM 781 C CA . ALA A 1 95 ? -17.343 25.425 3.848 1.00 97.25 95 ALA A CA 1
ATOM 782 C C . ALA A 1 95 ? -16.303 24.738 4.748 1.00 97.25 95 ALA A C 1
ATOM 784 O O . ALA A 1 95 ? -16.313 24.903 5.966 1.00 97.25 95 ALA A O 1
ATOM 785 N N . ALA A 1 96 ? -15.326 24.050 4.151 1.00 96.19 96 ALA A N 1
ATOM 786 C CA . ALA A 1 96 ? -14.198 23.475 4.879 1.00 96.19 96 ALA A CA 1
ATOM 787 C C . ALA A 1 96 ? -13.251 24.536 5.491 1.00 96.19 96 ALA A C 1
ATOM 789 O O . ALA A 1 96 ? -12.548 24.237 6.455 1.00 96.19 96 ALA A O 1
ATOM 790 N N . ILE A 1 97 ? -13.178 25.760 4.949 1.00 96.25 97 ILE A N 1
ATOM 791 C CA . ILE A 1 97 ? -12.451 26.890 5.569 1.00 96.25 97 ILE A CA 1
ATOM 792 C C . ILE A 1 97 ? -13.268 27.465 6.724 1.00 96.25 97 ILE A C 1
ATOM 794 O O . ILE A 1 97 ? -12.717 27.631 7.811 1.00 96.25 97 ILE A O 1
ATOM 798 N N . VAL A 1 98 ? -14.566 27.703 6.512 1.00 97.38 98 VAL A N 1
ATOM 799 C CA . VAL A 1 98 ? -15.507 28.168 7.544 1.00 97.38 98 VAL A CA 1
ATOM 800 C C . VAL A 1 98 ? -15.434 27.248 8.759 1.00 97.38 98 VAL A C 1
ATOM 802 O O . VAL A 1 98 ? -15.140 27.711 9.852 1.00 97.38 98 VAL A O 1
ATOM 805 N N . ALA A 1 99 ? -15.522 25.934 8.555 1.00 96.62 99 ALA A N 1
ATOM 806 C CA . ALA A 1 99 ? -15.405 24.931 9.612 1.00 96.62 99 ALA A CA 1
ATOM 807 C C . ALA A 1 99 ? -14.040 24.894 10.321 1.00 96.62 99 ALA A C 1
ATOM 809 O O . ALA A 1 99 ? -13.929 24.339 11.412 1.00 96.62 99 ALA A O 1
ATOM 810 N N . LYS A 1 100 ? -12.966 25.413 9.719 1.00 94.56 100 LYS A N 1
ATOM 811 C CA . LYS A 1 100 ? -11.669 25.530 10.408 1.00 94.56 100 LYS A CA 1
ATOM 812 C C . LYS A 1 100 ? -11.598 26.781 11.272 1.00 94.56 100 LYS A C 1
ATOM 814 O O . LYS A 1 100 ? -10.925 26.748 12.295 1.00 94.56 100 LYS A O 1
ATOM 819 N N . LYS A 1 101 ? -12.246 27.863 10.839 1.00 95.69 101 LYS A N 1
ATOM 820 C CA . LYS A 1 101 ? -12.267 29.141 11.550 1.00 95.69 101 LYS A CA 1
ATOM 821 C C . LYS A 1 101 ? -13.285 29.143 12.688 1.00 95.69 101 LYS A C 1
ATOM 823 O O . LYS A 1 101 ? -12.986 29.610 13.780 1.00 95.69 101 LYS A O 1
ATOM 828 N N . PHE A 1 102 ? -14.465 28.602 12.422 1.00 96.31 102 PHE A N 1
ATOM 829 C CA . PHE A 1 102 ? -15.625 28.665 13.293 1.00 96.31 102 PHE A CA 1
ATOM 830 C C . PHE A 1 102 ? -15.953 27.277 13.829 1.00 96.31 102 PHE A C 1
ATOM 832 O O . PHE A 1 102 ? -16.338 26.367 13.088 1.00 96.31 102 PHE A O 1
ATOM 839 N N . ALA A 1 103 ? -15.731 27.091 15.130 1.00 91.75 103 ALA A N 1
ATOM 840 C CA . ALA A 1 103 ? -15.916 25.804 15.785 1.00 91.75 103 ALA A CA 1
ATOM 841 C C . ALA A 1 103 ? -17.397 25.399 15.863 1.00 91.75 103 ALA A C 1
ATOM 843 O O . ALA A 1 103 ? -17.670 24.203 15.772 1.00 91.75 103 ALA A O 1
ATOM 844 N N . GLY A 1 104 ? -18.332 26.349 15.972 1.00 93.44 104 GLY A N 1
ATOM 845 C CA . GLY A 1 104 ? -19.762 26.047 16.082 1.00 93.44 104 GLY A CA 1
ATOM 846 C C . GLY A 1 104 ? -20.433 25.674 14.756 1.00 93.44 104 GLY A C 1
ATOM 847 O O . GLY A 1 104 ? -21.425 24.949 14.771 1.00 93.44 104 GLY A O 1
ATOM 848 N N . PHE A 1 105 ? -19.842 26.036 13.609 1.00 96.00 105 PHE A N 1
ATOM 849 C CA . PHE A 1 105 ? -20.395 25.683 12.300 1.00 96.00 105 PHE A CA 1
ATOM 850 C C . PHE A 1 105 ? -20.505 24.158 12.124 1.00 96.00 105 PHE A C 1
ATOM 852 O O . PHE A 1 105 ? -19.490 23.441 12.132 1.00 96.00 105 PHE A O 1
ATOM 859 N N . ASN A 1 106 ? -21.732 23.666 11.917 1.00 93.94 106 ASN A N 1
ATOM 860 C CA . ASN A 1 106 ? -22.003 22.243 11.731 1.00 93.94 106 ASN A CA 1
ATOM 861 C C . ASN A 1 106 ? -21.623 21.777 10.316 1.00 93.94 106 ASN A C 1
ATOM 863 O O . ASN A 1 106 ? -22.441 21.658 9.403 1.00 93.94 106 ASN A O 1
ATOM 867 N N . TYR A 1 107 ? -20.331 21.504 10.145 1.00 95.12 107 TYR A N 1
ATOM 868 C CA . TYR A 1 107 ? -19.773 21.050 8.877 1.00 95.12 107 TYR A CA 1
ATOM 869 C C . TYR A 1 107 ? -20.319 19.695 8.413 1.00 95.12 107 TYR A C 1
ATOM 871 O O . TYR A 1 107 ? -20.396 19.471 7.207 1.00 95.12 107 TYR A O 1
ATOM 879 N N . LEU A 1 108 ? -20.662 18.793 9.340 1.00 91.88 108 LEU A N 1
ATOM 880 C CA . LEU A 1 108 ? -21.150 17.458 8.986 1.00 91.88 108 LEU A CA 1
ATOM 881 C C . LEU A 1 108 ? -22.523 17.556 8.315 1.00 91.88 108 LEU A C 1
ATOM 883 O O . LEU A 1 108 ? -22.684 17.022 7.221 1.00 91.88 108 LEU A O 1
ATOM 887 N N . ASP A 1 109 ? -23.442 18.337 8.887 1.00 93.00 109 ASP A N 1
ATOM 888 C CA . ASP A 1 109 ? -24.755 18.595 8.284 1.00 93.00 109 ASP A CA 1
ATOM 889 C C . ASP A 1 109 ? -24.625 19.302 6.932 1.00 93.00 109 ASP A C 1
ATOM 891 O O . ASP A 1 109 ? -25.321 18.964 5.973 1.00 93.00 109 ASP A O 1
ATOM 895 N N . PHE A 1 110 ? -23.725 20.287 6.820 1.00 95.44 110 PHE A N 1
ATOM 896 C CA . PHE A 1 110 ? -23.493 20.963 5.543 1.00 95.44 110 PHE A CA 1
ATOM 897 C C . PHE A 1 110 ? -22.978 19.990 4.476 1.00 95.44 110 PHE A C 1
ATOM 899 O O . PHE A 1 110 ? -23.474 20.000 3.350 1.00 95.44 110 PHE A O 1
ATOM 906 N N . LEU A 1 111 ? -21.978 19.168 4.815 1.00 93.94 111 LEU A N 1
ATOM 907 C CA . LEU A 1 111 ? -21.394 18.192 3.896 1.00 93.94 111 LEU A CA 1
ATOM 908 C C . LEU A 1 111 ? -22.441 17.173 3.445 1.00 93.94 111 LEU A C 1
ATOM 910 O O . LEU A 1 111 ? -22.510 16.873 2.258 1.00 93.94 111 LEU A O 1
ATOM 914 N N . GLU A 1 112 ? -23.260 16.679 4.368 1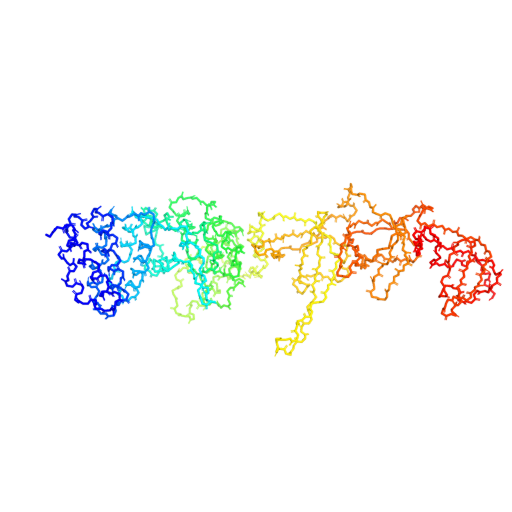.00 92.62 112 GLU A N 1
ATOM 915 C CA . GLU A 1 112 ? -24.316 15.714 4.072 1.00 92.62 112 GLU A CA 1
ATOM 916 C C . GLU A 1 112 ? -25.343 16.296 3.091 1.00 92.62 112 GLU A C 1
ATOM 918 O O . GLU A 1 112 ? -25.606 15.710 2.040 1.00 92.62 112 GLU A O 1
ATOM 923 N N . ASN A 1 113 ? -25.826 17.514 3.355 1.00 93.19 113 ASN A N 1
ATOM 924 C CA . ASN A 1 113 ? -26.711 18.219 2.429 1.00 93.19 113 ASN A CA 1
ATOM 925 C C . ASN A 1 113 ? -26.038 18.482 1.075 1.00 93.19 113 ASN A C 1
ATOM 927 O O . ASN A 1 113 ? -26.675 18.359 0.035 1.00 93.19 113 ASN A O 1
ATOM 931 N N . TRP A 1 114 ? -24.748 18.822 1.054 1.00 94.00 114 TRP A N 1
ATOM 932 C CA . TRP A 1 114 ? -24.011 19.038 -0.191 1.00 94.00 114 TRP A CA 1
ATOM 933 C C . TRP A 1 114 ? -23.922 17.756 -1.030 1.00 94.00 114 TRP A C 1
ATOM 935 O O . TRP A 1 114 ? -24.214 17.790 -2.225 1.00 94.00 114 TRP A O 1
ATOM 945 N N . LEU A 1 115 ? -23.594 16.622 -0.406 1.00 90.94 115 LEU A N 1
ATOM 946 C CA . LEU A 1 115 ? -23.436 15.326 -1.077 1.00 90.94 115 LEU A CA 1
ATOM 947 C C . LEU A 1 115 ? -24.748 14.788 -1.655 1.00 90.94 115 LEU A C 1
ATOM 949 O O . LEU A 1 115 ? -24.741 14.139 -2.698 1.00 90.94 115 LEU A O 1
ATOM 953 N N . GLN A 1 116 ? -25.883 15.092 -1.027 1.00 89.50 116 GLN A N 1
ATOM 954 C CA . GLN A 1 116 ? -27.202 14.739 -1.563 1.00 89.50 116 GLN A CA 1
ATOM 955 C C . GLN A 1 116 ? -27.563 15.536 -2.823 1.00 89.50 116 GLN A C 1
ATOM 957 O O . GLN A 1 116 ? -28.408 15.116 -3.611 1.00 89.50 116 GLN A O 1
ATOM 962 N N . GLN A 1 117 ? -26.929 16.692 -3.021 1.00 89.06 117 GLN A N 1
ATOM 963 C CA . GLN A 1 117 ? -27.221 17.592 -4.127 1.00 89.06 117 GLN A CA 1
ATOM 964 C C . GLN A 1 117 ? -26.248 17.425 -5.299 1.00 89.06 117 GLN A C 1
ATOM 966 O O . GLN A 1 117 ? -26.532 17.909 -6.390 1.00 89.06 117 GLN A O 1
ATOM 971 N N . GLY A 1 118 ? -25.103 16.770 -5.149 1.00 83.56 118 GLY A N 1
ATOM 972 C CA . GLY A 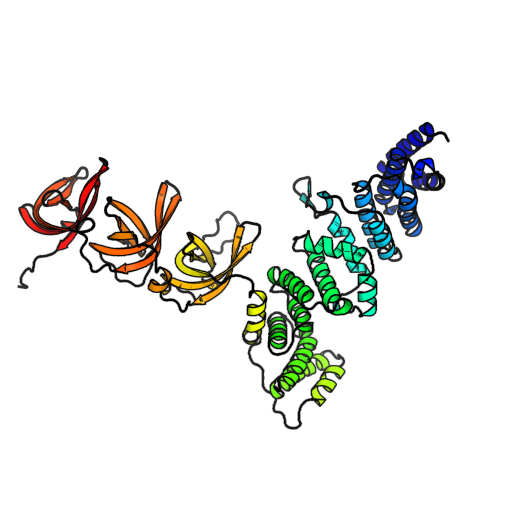1 118 ? -24.154 16.706 -6.251 1.00 83.56 118 GLY A CA 1
ATOM 973 C C . GLY A 1 118 ? -22.959 15.813 -6.000 1.00 83.56 118 GLY A C 1
ATOM 974 O O . GLY A 1 118 ? -22.816 15.172 -4.964 1.00 83.56 118 GLY A O 1
ATOM 975 N N . ARG A 1 119 ? -22.093 15.760 -7.009 1.00 84.94 119 ARG A N 1
ATOM 976 C CA . ARG A 1 119 ? -20.843 15.005 -6.980 1.00 84.94 119 ARG A CA 1
ATOM 977 C C . ARG A 1 119 ? -19.698 15.896 -7.439 1.00 84.94 119 ARG A C 1
ATOM 979 O O . ARG A 1 119 ? -19.906 16.912 -8.106 1.00 84.94 119 ARG A O 1
ATOM 986 N N . PHE A 1 120 ? -18.486 15.493 -7.081 1.00 87.38 120 PHE A N 1
ATOM 987 C CA . PHE A 1 120 ? -17.263 16.099 -7.592 1.00 87.38 120 PHE A CA 1
ATOM 988 C C . PHE A 1 120 ? -17.123 15.875 -9.098 1.00 87.38 120 PHE A C 1
ATOM 990 O O . PHE A 1 120 ? -17.581 14.861 -9.629 1.00 87.38 120 PHE A O 1
ATOM 997 N N . ARG A 1 121 ? -16.459 16.809 -9.781 1.00 90.50 121 ARG A N 1
ATOM 998 C CA . ARG A 1 121 ? -16.078 16.630 -11.185 1.00 90.50 121 ARG A CA 1
ATOM 999 C C . ARG A 1 121 ? -14.881 15.695 -11.288 1.00 90.50 121 ARG A C 1
ATOM 1001 O O . ARG A 1 121 ? -14.118 15.562 -10.334 1.00 90.50 121 ARG A O 1
ATOM 1008 N N . GLU A 1 122 ? -14.657 15.118 -12.463 1.00 88.75 122 GLU A N 1
ATOM 1009 C CA . GLU A 1 122 ? -13.503 14.244 -12.701 1.00 88.75 122 GLU A CA 1
ATOM 1010 C C . GLU A 1 122 ? -12.158 14.932 -12.414 1.00 88.75 122 GLU A C 1
ATOM 1012 O O . GLU A 1 122 ? -11.221 14.295 -11.931 1.00 88.75 122 GLU A O 1
ATOM 1017 N N . GLU A 1 123 ? -12.044 16.235 -12.672 1.00 89.50 123 GLU A N 1
ATOM 1018 C CA . GLU A 1 123 ? -10.819 17.001 -12.428 1.00 89.50 123 GLU A CA 1
ATOM 1019 C C . GLU A 1 123 ? -10.554 17.238 -10.940 1.00 89.50 123 GLU A C 1
ATOM 1021 O O . GLU A 1 123 ? -9.400 17.393 -10.547 1.00 89.50 123 GLU A O 1
ATOM 1026 N N . ASP A 1 124 ? -11.592 17.226 -10.098 1.00 88.88 124 ASP A N 1
ATOM 1027 C CA . ASP A 1 124 ? -11.457 17.462 -8.655 1.00 88.88 124 ASP A CA 1
ATOM 1028 C C . ASP A 1 124 ? -10.719 16.318 -7.940 1.00 88.88 124 ASP A C 1
ATOM 1030 O O . ASP A 1 124 ? -10.225 16.495 -6.821 1.00 88.88 124 ASP A O 1
ATOM 1034 N N . TRP A 1 125 ? -10.613 15.163 -8.603 1.00 86.25 125 TRP A N 1
ATOM 1035 C CA . TRP A 1 125 ? -9.897 13.971 -8.151 1.00 86.25 125 TRP A CA 1
ATOM 1036 C C . TRP A 1 125 ? -8.412 13.963 -8.519 1.00 86.25 125 TRP A C 1
ATOM 1038 O O . TRP A 1 125 ? -7.658 13.146 -7.985 1.00 86.25 125 TRP A O 1
ATOM 1048 N N . LYS A 1 126 ? -7.976 14.861 -9.408 1.00 86.38 126 LYS A N 1
ATOM 1049 C CA . LYS A 1 126 ? -6.618 14.878 -9.965 1.00 86.38 126 LYS A CA 1
ATOM 1050 C C . LYS A 1 126 ? -5.770 15.965 -9.314 1.00 86.38 126 LYS A C 1
ATOM 1052 O O . LYS A 1 126 ? -6.269 17.008 -8.893 1.00 86.38 126 LYS A O 1
ATOM 1057 N N . GLU A 1 127 ? -4.467 15.708 -9.204 1.00 87.31 127 GLU A N 1
ATOM 1058 C CA . GLU A 1 127 ? -3.520 16.757 -8.827 1.00 87.31 127 GLU A CA 1
ATOM 1059 C C . GLU A 1 127 ? -3.499 17.831 -9.916 1.00 87.31 127 GLU A C 1
ATOM 1061 O O . GLU A 1 127 ? -3.670 17.541 -11.101 1.00 87.31 127 GLU A O 1
ATOM 1066 N N . SER A 1 128 ? -3.281 19.080 -9.513 1.00 84.06 128 SER A N 1
ATOM 1067 C CA . SER A 1 128 ? -3.138 20.192 -10.453 1.00 84.06 128 SER A CA 1
ATOM 1068 C C . SER A 1 128 ? -1.775 20.845 -10.291 1.00 84.06 128 SER A C 1
ATOM 1070 O O . SER A 1 128 ? -1.268 20.982 -9.179 1.00 84.06 128 SER A O 1
ATOM 1072 N N . GLU A 1 129 ? -1.166 21.256 -11.400 1.00 86.50 129 GLU A N 1
ATOM 1073 C CA . GLU A 1 129 ? 0.088 22.004 -11.385 1.00 86.50 129 GLU A CA 1
ATOM 1074 C C . GLU A 1 129 ? -0.177 23.458 -11.767 1.00 86.50 129 GLU A C 1
ATOM 1076 O O . GLU A 1 129 ? -0.751 23.755 -12.815 1.00 86.50 129 GLU A O 1
ATOM 1081 N N . LYS A 1 130 ? 0.255 24.383 -10.909 1.00 84.44 130 LYS A N 1
ATOM 1082 C CA . LYS A 1 130 ? 0.243 25.816 -11.202 1.00 84.44 130 LYS A CA 1
ATOM 1083 C C . LYS A 1 130 ? 1.514 26.451 -10.656 1.00 84.44 130 LYS A C 1
ATOM 1085 O O . LYS A 1 130 ? 1.893 26.200 -9.516 1.00 84.44 130 LYS A O 1
ATOM 1090 N N . ASP A 1 131 ? 2.189 27.257 -11.471 1.00 81.81 131 ASP A N 1
ATOM 1091 C CA . ASP A 1 131 ? 3.428 27.955 -11.096 1.00 81.81 131 ASP A CA 1
ATOM 1092 C C . ASP A 1 131 ? 4.518 27.012 -10.534 1.00 81.81 131 ASP A C 1
ATOM 1094 O O . ASP A 1 131 ? 5.185 27.328 -9.545 1.00 81.81 131 ASP A O 1
ATOM 1098 N N . LYS A 1 132 ? 4.683 25.823 -11.143 1.00 84.31 132 LYS A N 1
ATOM 1099 C CA . LYS A 1 132 ? 5.593 24.738 -10.702 1.00 84.31 132 LYS A CA 1
ATOM 1100 C C . LYS A 1 132 ? 5.309 24.195 -9.293 1.00 84.31 132 LYS A C 1
ATOM 1102 O O . LYS A 1 132 ? 6.156 23.522 -8.701 1.00 84.31 132 LYS A O 1
ATOM 1107 N N . LYS A 1 133 ? 4.139 24.497 -8.727 1.00 86.12 133 LYS A N 1
ATOM 1108 C CA . LYS A 1 133 ? 3.641 23.907 -7.484 1.00 86.12 133 LYS A CA 1
ATOM 1109 C C . LYS A 1 133 ? 2.555 22.898 -7.825 1.00 86.12 133 LYS A C 1
ATOM 1111 O O . LYS A 1 133 ? 1.606 23.219 -8.535 1.00 86.12 133 LYS A O 1
ATOM 1116 N N . VAL A 1 134 ? 2.705 21.694 -7.285 1.00 84.62 134 VAL A N 1
ATOM 1117 C CA . VAL A 1 134 ? 1.685 20.649 -7.351 1.00 84.62 134 VAL A CA 1
ATOM 1118 C C . VAL A 1 134 ? 0.728 20.846 -6.181 1.00 84.62 134 VAL A C 1
ATOM 1120 O O . VAL A 1 134 ? 1.146 20.911 -5.022 1.00 84.62 134 VAL A O 1
ATOM 1123 N N . PHE A 1 135 ? -0.553 20.977 -6.493 1.00 84.44 135 PHE A N 1
ATOM 1124 C CA . PHE A 1 135 ? -1.643 21.086 -5.540 1.00 84.44 135 PHE A CA 1
ATOM 1125 C C . PHE A 1 135 ? -2.357 19.743 -5.441 1.00 84.44 135 PHE A C 1
ATOM 1127 O O . PHE A 1 135 ? -2.625 19.085 -6.449 1.00 84.44 135 PHE A O 1
ATOM 1134 N N . LYS A 1 136 ? -2.687 19.363 -4.204 1.00 86.75 136 LYS A N 1
ATOM 1135 C CA . LYS A 1 136 ? -3.488 18.172 -3.927 1.00 86.75 136 LYS A CA 1
ATOM 1136 C C . LYS A 1 136 ? -4.867 18.272 -4.596 1.00 86.75 136 LYS A C 1
ATOM 1138 O O . LYS A 1 136 ? -5.353 19.391 -4.775 1.00 86.75 136 LYS A O 1
ATOM 1143 N N . PRO A 1 137 ? -5.525 17.136 -4.876 1.00 88.81 137 PRO A N 1
ATOM 1144 C CA . PRO A 1 137 ? -6.881 17.137 -5.413 1.00 88.81 137 PRO A CA 1
ATOM 1145 C C . PRO A 1 137 ? -7.864 17.880 -4.502 1.00 88.81 137 PRO A C 1
ATOM 1147 O O . PRO A 1 137 ? -7.744 17.825 -3.271 1.00 88.81 137 PRO A O 1
ATOM 1150 N N . ALA A 1 138 ? -8.843 18.562 -5.099 1.00 88.62 138 ALA A N 1
ATOM 1151 C CA . ALA A 1 138 ? -9.794 19.421 -4.386 1.00 88.62 138 ALA A CA 1
ATOM 1152 C C . ALA A 1 138 ? -10.616 18.644 -3.339 1.00 88.62 138 ALA A C 1
ATOM 1154 O O . ALA A 1 138 ? -10.938 19.172 -2.273 1.00 88.62 138 ALA A O 1
ATOM 1155 N N . VAL A 1 139 ? -10.871 17.353 -3.587 1.00 88.06 139 VAL A N 1
ATOM 1156 C CA . VAL A 1 139 ? -11.572 16.437 -2.666 1.00 88.06 139 VAL A CA 1
ATOM 1157 C C . VAL A 1 139 ? -10.887 16.273 -1.302 1.00 88.06 139 VAL A C 1
ATOM 1159 O O . VAL A 1 139 ? -11.554 16.018 -0.299 1.00 88.06 139 VAL A O 1
ATOM 1162 N N . VAL A 1 140 ? -9.561 16.448 -1.219 1.00 88.69 140 VAL A N 1
ATOM 1163 C CA . VAL A 1 140 ? -8.785 16.110 -0.011 1.00 88.69 140 VAL A CA 1
ATOM 1164 C C . VAL A 1 140 ? -9.144 17.017 1.165 1.00 88.69 140 VAL A C 1
ATOM 1166 O O . VAL A 1 140 ? -9.249 16.573 2.311 1.00 88.69 140 VAL A O 1
ATOM 1169 N N . LYS A 1 141 ? -9.321 18.317 0.913 1.00 89.25 141 LYS A N 1
ATOM 1170 C CA . LYS A 1 141 ? -9.540 19.296 1.981 1.00 89.25 141 LYS A CA 1
ATOM 1171 C C . LYS A 1 141 ? -10.891 19.095 2.684 1.00 89.25 141 LYS A C 1
ATOM 1173 O O . LYS A 1 141 ? -10.851 19.041 3.917 1.00 89.25 141 LYS A O 1
ATOM 1178 N N . PRO A 1 142 ? -12.030 18.954 1.979 1.00 89.75 142 PRO A N 1
ATOM 1179 C CA . PRO A 1 142 ? -13.309 18.603 2.594 1.00 89.75 142 PRO A CA 1
ATOM 1180 C C . PRO A 1 142 ? -13.234 17.363 3.493 1.00 89.75 142 PRO A C 1
ATOM 1182 O O . PRO A 1 142 ? -13.579 17.426 4.674 1.00 89.75 142 PRO A O 1
ATOM 1185 N N . ILE A 1 143 ? -12.652 16.270 2.991 1.00 88.75 143 ILE A N 1
ATOM 1186 C CA . ILE A 1 143 ? -12.530 15.011 3.742 1.00 88.75 143 ILE A CA 1
ATOM 1187 C C . ILE A 1 143 ? -11.646 15.184 4.984 1.00 88.75 143 ILE A C 1
ATOM 1189 O O . ILE A 1 143 ? -11.961 14.692 6.068 1.00 88.75 143 ILE A O 1
ATOM 1193 N N . SER A 1 144 ? -10.551 15.941 4.873 1.00 89.12 144 SER A N 1
ATOM 1194 C CA . SER A 1 144 ? -9.680 16.203 6.024 1.00 89.12 144 SER A CA 1
ATOM 1195 C C . SER A 1 144 ? -10.400 16.937 7.164 1.00 89.12 144 SER A C 1
ATOM 1197 O O . SER A 1 144 ? -10.059 16.745 8.331 1.00 89.12 144 SER A O 1
ATOM 1199 N N . VAL A 1 145 ? -11.382 17.790 6.846 1.00 91.75 145 VAL A N 1
ATOM 1200 C CA . VAL A 1 145 ? -12.197 18.488 7.850 1.00 91.75 145 VAL A CA 1
ATOM 1201 C C . VAL A 1 145 ? -13.260 17.557 8.411 1.00 91.75 145 VAL A C 1
ATOM 1203 O O . VAL A 1 145 ? -13.435 17.548 9.628 1.00 91.75 145 VAL A O 1
ATOM 1206 N N . PHE A 1 146 ? -13.884 16.729 7.567 1.00 90.62 146 PHE A N 1
ATOM 1207 C CA . PHE A 1 146 ? -14.795 15.674 8.010 1.00 90.62 146 PHE A CA 1
ATOM 1208 C C . PHE A 1 146 ? -14.153 14.830 9.118 1.00 90.62 146 PHE A C 1
ATOM 1210 O O . PHE A 1 146 ? -14.685 14.788 10.222 1.00 90.62 146 PHE A O 1
ATOM 1217 N N . PHE A 1 147 ? -12.953 14.276 8.909 1.00 88.00 147 PHE A N 1
ATOM 1218 C CA . PHE A 1 147 ? -12.298 13.455 9.940 1.00 88.00 147 PHE A CA 1
ATOM 1219 C C . PHE A 1 147 ? -11.950 14.216 11.218 1.00 88.00 147 PHE A C 1
ATOM 1221 O O . PHE A 1 147 ? -12.062 13.668 12.313 1.00 88.00 147 PHE A O 1
ATOM 1228 N N . LYS A 1 148 ? -11.554 15.488 11.102 1.00 88.06 148 LYS A N 1
ATOM 1229 C CA . LYS A 1 148 ? -11.290 16.327 12.280 1.00 88.06 148 LYS A CA 1
ATOM 1230 C C . LYS A 1 148 ? -12.543 16.550 13.125 1.00 88.06 148 LYS A C 1
ATOM 1232 O O . LYS A 1 148 ? -12.415 16.702 14.334 1.00 88.06 148 LYS A O 1
ATOM 1237 N N . ARG A 1 149 ? -13.721 16.595 12.498 1.00 86.25 149 ARG A N 1
ATOM 1238 C CA . ARG A 1 149 ? -15.010 16.805 13.171 1.00 86.25 149 ARG A CA 1
ATOM 1239 C C . ARG A 1 149 ? -15.661 15.500 13.628 1.00 86.25 149 ARG A C 1
ATOM 1241 O O . ARG A 1 149 ? -16.288 15.486 14.677 1.00 86.25 149 ARG A O 1
ATOM 1248 N N . PHE A 1 150 ? -15.481 14.418 12.876 1.00 81.81 150 PHE A N 1
ATOM 1249 C CA . PHE A 1 150 ? -16.116 13.127 13.139 1.00 81.81 150 PHE A CA 1
ATOM 1250 C C . PHE A 1 150 ? -15.523 12.405 14.363 1.00 81.81 150 PHE A C 1
ATOM 1252 O O . PHE A 1 150 ? -16.231 11.712 15.091 1.00 81.81 150 PHE A O 1
ATOM 1259 N N . GLY A 1 151 ? -14.232 12.618 14.638 1.00 79.06 151 GLY A N 1
ATOM 1260 C CA . GLY A 1 151 ? -13.551 12.102 15.825 1.00 79.06 151 GLY A CA 1
ATOM 1261 C C . GLY A 1 151 ? -12.547 10.989 15.526 1.00 79.06 151 GLY A C 1
ATOM 1262 O O . GLY A 1 151 ? -12.284 10.623 14.379 1.00 79.06 151 GLY A O 1
ATOM 1263 N N . LYS A 1 152 ? -11.927 10.465 16.585 1.00 82.56 152 LYS A N 1
ATOM 1264 C CA . LYS A 1 152 ? -10.887 9.437 16.472 1.00 82.56 152 LYS A CA 1
ATOM 1265 C C . LYS A 1 152 ? -11.509 8.068 16.214 1.00 82.56 152 LYS A C 1
ATOM 1267 O O . LYS A 1 152 ? -12.268 7.567 17.033 1.00 82.56 152 LYS A O 1
ATOM 1272 N N . ILE A 1 153 ? -11.081 7.411 15.137 1.00 83.25 153 ILE A N 1
ATOM 1273 C CA . ILE A 1 153 ? -11.567 6.085 14.707 1.00 83.25 153 ILE A CA 1
ATOM 1274 C C . ILE A 1 153 ? -11.469 5.015 15.812 1.00 83.25 153 ILE A C 1
ATOM 1276 O O . ILE A 1 153 ? -12.323 4.134 15.914 1.00 83.25 153 ILE A O 1
ATOM 1280 N N . GLY A 1 154 ? -10.430 5.076 16.650 1.00 75.44 154 GLY A N 1
ATOM 1281 C CA . GLY A 1 154 ? -10.235 4.154 17.775 1.00 75.44 154 GLY A CA 1
ATOM 1282 C C . GLY A 1 154 ? -11.275 4.282 18.895 1.00 75.44 154 GLY A C 1
ATOM 1283 O O . GLY A 1 154 ? -11.450 3.340 19.655 1.00 75.44 154 GLY A O 1
ATOM 1284 N N . GLU A 1 155 ? -11.965 5.420 18.978 1.00 82.88 155 GLU A N 1
ATOM 1285 C CA . GLU A 1 155 ? -12.893 5.784 20.059 1.00 82.88 155 GLU A CA 1
ATOM 1286 C C . GLU A 1 155 ? -14.361 5.803 19.579 1.00 82.88 155 GLU A C 1
ATOM 1288 O O . GLU A 1 155 ? -15.266 6.170 20.330 1.00 82.88 155 GLU A O 1
ATOM 1293 N N . LEU A 1 156 ? -14.620 5.430 18.319 1.00 87.06 156 LEU A N 1
ATOM 1294 C CA . LEU A 1 156 ? -15.971 5.394 17.763 1.00 87.06 156 LEU A CA 1
ATOM 1295 C C . LEU A 1 156 ? -16.764 4.218 18.333 1.00 87.06 156 LEU A C 1
ATOM 1297 O O . LEU A 1 156 ? -16.311 3.075 18.314 1.00 87.06 156 LEU A O 1
ATOM 1301 N N . THR A 1 157 ? -17.979 4.510 18.791 1.00 90.00 157 THR A N 1
ATOM 1302 C CA . THR A 1 157 ? -18.940 3.492 19.213 1.00 90.00 157 THR A CA 1
ATOM 1303 C C . THR A 1 157 ? -19.603 2.845 18.001 1.00 90.00 157 THR A C 1
ATOM 1305 O O . THR A 1 157 ? -19.699 3.447 16.930 1.00 90.00 157 THR A O 1
ATOM 1308 N N . GLU A 1 158 ? -20.133 1.637 18.186 1.00 90.50 158 GLU A N 1
ATOM 1309 C CA . GLU A 1 158 ? -20.926 0.948 17.162 1.00 90.50 158 GLU A CA 1
ATOM 1310 C C . GLU A 1 158 ? -22.097 1.808 16.658 1.00 90.50 158 GLU A C 1
ATOM 1312 O O . GLU A 1 158 ? -22.329 1.880 15.456 1.00 90.50 158 GLU A O 1
ATOM 1317 N N . SER A 1 159 ? -22.783 2.525 17.557 1.00 90.69 159 SER A N 1
ATOM 1318 C CA . SER A 1 159 ? -23.883 3.427 17.189 1.00 90.69 159 SER A CA 1
ATOM 1319 C C . SER A 1 159 ? -23.436 4.527 16.215 1.00 90.69 159 SER A C 1
ATOM 1321 O O . SER A 1 159 ? -24.047 4.700 15.165 1.00 90.69 159 SER A O 1
ATOM 1323 N N . LYS A 1 160 ? -22.306 5.198 16.491 1.00 89.38 160 LYS A N 1
ATOM 1324 C CA . LYS A 1 160 ? -21.750 6.234 15.599 1.00 89.38 160 LYS A CA 1
ATOM 1325 C C . LYS A 1 160 ? -21.297 5.675 14.250 1.00 89.38 160 LYS A C 1
ATOM 1327 O O . LYS A 1 160 ? -21.400 6.354 13.232 1.00 89.38 160 LYS A O 1
ATOM 1332 N N . LEU A 1 161 ? -20.772 4.448 14.229 1.00 91.12 161 LEU A N 1
ATOM 1333 C CA . LEU A 1 161 ? -20.400 3.779 12.980 1.00 91.12 161 LEU A CA 1
ATOM 1334 C C . LEU A 1 161 ? -21.637 3.467 12.129 1.00 91.12 161 LEU A C 1
ATOM 1336 O O . LEU A 1 161 ? -21.604 3.701 10.922 1.00 91.12 161 LEU A O 1
ATOM 1340 N N . LYS A 1 162 ? -22.725 3.000 12.754 1.00 90.88 162 LYS A N 1
ATOM 1341 C CA . LYS A 1 162 ? -24.004 2.747 12.075 1.00 90.88 162 LYS A CA 1
ATOM 1342 C C . LYS A 1 162 ? -24.640 4.035 11.558 1.00 90.88 162 LYS A C 1
ATOM 1344 O O . LYS A 1 162 ? -25.089 4.057 10.421 1.00 90.88 162 LYS A O 1
ATOM 1349 N N . GLU A 1 163 ? -24.622 5.110 12.345 1.00 89.75 163 GLU A N 1
ATOM 1350 C CA . GLU A 1 163 ? -25.080 6.436 11.906 1.00 89.75 163 GLU A CA 1
ATOM 1351 C C . GLU A 1 163 ? -24.349 6.876 10.631 1.00 89.75 163 GLU A C 1
ATOM 1353 O O . GLU A 1 163 ? -24.984 7.186 9.625 1.00 89.75 163 GLU A O 1
ATOM 1358 N N . LEU A 1 164 ? -23.014 6.802 10.628 1.00 88.12 164 LEU A N 1
ATOM 1359 C CA . LEU A 1 164 ? -22.221 7.144 9.449 1.00 88.12 164 LEU A CA 1
ATOM 1360 C C . LEU A 1 164 ? -22.505 6.233 8.255 1.00 88.12 164 LEU A C 1
ATOM 1362 O O . LEU A 1 164 ? -22.546 6.719 7.129 1.00 88.12 164 LEU A O 1
ATOM 1366 N N . TYR A 1 165 ? -22.685 4.930 8.477 1.00 90.06 165 TYR A N 1
ATOM 1367 C CA . TYR A 1 165 ? -22.980 3.977 7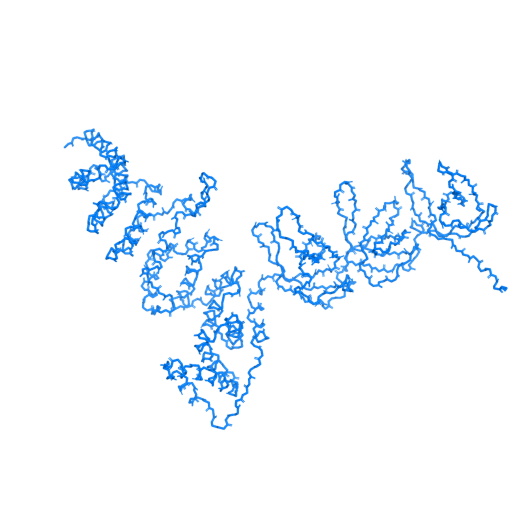.406 1.00 90.06 165 TYR A CA 1
ATOM 1368 C C . TYR A 1 165 ? -24.245 4.352 6.613 1.00 90.06 165 TYR A C 1
ATOM 1370 O O . TYR A 1 165 ? -24.324 4.063 5.420 1.00 90.06 165 TYR A O 1
ATOM 1378 N N . HIS A 1 166 ? -25.198 5.044 7.244 1.00 88.88 166 HIS A N 1
ATOM 1379 C CA . HIS A 1 166 ? -26.425 5.521 6.604 1.00 88.88 166 HIS A CA 1
ATOM 1380 C C . HIS A 1 166 ? -26.327 6.930 5.991 1.00 88.88 166 HIS A C 1
ATOM 1382 O O . HIS A 1 166 ? -27.276 7.366 5.342 1.00 88.88 166 HIS A O 1
ATOM 1388 N N . MET A 1 167 ? -25.205 7.635 6.157 1.00 89.31 167 MET A N 1
ATOM 1389 C CA . MET A 1 167 ? -24.996 8.987 5.622 1.00 89.31 167 MET A CA 1
ATOM 1390 C C . MET A 1 167 ? -24.471 8.950 4.180 1.00 89.31 167 MET A C 1
ATOM 1392 O O . MET A 1 167 ? -23.689 8.069 3.812 1.00 89.31 167 MET A O 1
ATOM 1396 N N . ALA A 1 168 ? -24.799 9.953 3.364 1.00 88.19 168 ALA A N 1
ATOM 1397 C CA . ALA A 1 168 ? -24.219 10.128 2.031 1.00 88.19 168 ALA A CA 1
ATOM 1398 C C . ALA A 1 168 ? -22.687 10.257 2.097 1.00 88.19 168 ALA A C 1
ATOM 1400 O O . ALA A 1 168 ? -21.984 9.764 1.208 1.00 88.19 168 ALA A O 1
ATOM 1401 N N . ALA A 1 169 ? -22.152 10.811 3.191 1.00 86.75 169 ALA A N 1
ATOM 1402 C CA . ALA A 1 169 ? -20.717 10.827 3.484 1.00 86.75 169 ALA A CA 1
ATOM 1403 C C . ALA A 1 169 ? -20.036 9.447 3.369 1.00 86.75 169 ALA A C 1
ATOM 1405 O O . ALA A 1 169 ? -18.877 9.383 2.959 1.00 86.75 169 ALA A O 1
ATOM 1406 N N . TYR A 1 170 ? -20.728 8.339 3.660 1.00 89.19 170 TYR A N 1
ATOM 1407 C CA . TYR A 1 170 ? -20.167 6.994 3.498 1.00 89.19 170 TYR A CA 1
ATOM 1408 C C . TYR A 1 170 ? -19.849 6.664 2.033 1.00 89.19 170 TYR A C 1
ATOM 1410 O O . TYR A 1 170 ? -18.722 6.264 1.734 1.00 89.19 170 TYR A O 1
ATOM 1418 N N . SER A 1 171 ? -20.794 6.887 1.110 1.00 86.00 171 SER A N 1
ATOM 1419 C CA . SER A 1 171 ? -20.553 6.682 -0.331 1.00 86.00 171 SER A CA 1
ATOM 1420 C C . SER A 1 171 ? -19.405 7.544 -0.854 1.00 86.00 171 SER A C 1
ATOM 1422 O O . SER A 1 171 ? -18.565 7.077 -1.616 1.00 86.00 171 SER A O 1
ATOM 1424 N N . PHE A 1 172 ? -19.301 8.774 -0.357 1.00 85.81 172 PHE A N 1
ATOM 1425 C CA . PHE A 1 172 ? -18.211 9.669 -0.712 1.00 85.81 172 PHE A CA 1
ATOM 1426 C C . PHE A 1 172 ? -16.842 9.160 -0.234 1.00 85.81 172 PHE A C 1
ATOM 1428 O O . PHE A 1 172 ? -15.856 9.238 -0.967 1.00 85.81 172 PHE A O 1
ATOM 1435 N N . LEU A 1 173 ? -16.766 8.603 0.979 1.00 88.31 173 LEU A N 1
ATOM 1436 C CA . LEU A 1 173 ? -15.541 7.987 1.491 1.00 88.31 173 LEU A CA 1
ATOM 1437 C C . LEU A 1 173 ? -15.149 6.734 0.701 1.00 88.31 173 LEU A C 1
ATOM 1439 O O . LEU A 1 173 ? -13.955 6.526 0.480 1.00 88.31 173 LEU A O 1
ATOM 1443 N N . LEU A 1 174 ? -16.126 5.920 0.280 1.00 87.94 174 LEU A N 1
ATOM 1444 C CA . LEU A 1 174 ? -15.892 4.772 -0.603 1.00 87.94 174 LEU A CA 1
ATOM 1445 C C . LEU A 1 174 ? -15.244 5.221 -1.912 1.00 87.94 174 LEU A C 1
ATOM 1447 O O . LEU A 1 174 ? -14.136 4.779 -2.220 1.00 87.94 174 LEU A O 1
ATOM 1451 N N . ASP A 1 175 ? -15.881 6.164 -2.611 1.00 82.69 175 ASP A N 1
ATOM 1452 C CA . ASP A 1 175 ? -15.372 6.710 -3.871 1.00 82.69 175 ASP A CA 1
ATOM 1453 C C . ASP A 1 175 ? -13.972 7.301 -3.696 1.00 82.69 175 ASP A C 1
ATOM 1455 O O . ASP A 1 175 ? -13.102 7.100 -4.546 1.00 82.69 175 ASP A O 1
ATOM 1459 N N . TYR A 1 176 ? -13.719 7.987 -2.578 1.00 84.75 176 TYR A N 1
ATOM 1460 C CA . TYR A 1 176 ? -12.393 8.509 -2.282 1.00 84.75 176 TYR A CA 1
ATOM 1461 C C . TYR A 1 176 ? -11.359 7.413 -2.076 1.00 84.75 176 TYR A C 1
ATOM 1463 O O . TYR A 1 176 ? -10.302 7.460 -2.696 1.00 84.75 176 TYR A O 1
ATOM 1471 N N . PHE A 1 177 ? -11.636 6.410 -1.253 1.00 85.56 177 PHE A N 1
ATOM 1472 C CA . PHE A 1 177 ? -10.657 5.360 -0.994 1.00 85.56 177 PHE A CA 1
ATOM 1473 C C . PHE A 1 177 ? -10.383 4.472 -2.216 1.00 85.56 177 PHE A C 1
ATOM 1475 O O . PHE A 1 177 ? -9.262 3.986 -2.382 1.00 85.56 177 PHE A O 1
ATOM 1482 N N . ASP A 1 178 ? -11.380 4.244 -3.069 1.00 81.81 178 ASP A N 1
ATOM 1483 C CA . ASP A 1 178 ? -11.225 3.357 -4.221 1.00 81.81 178 ASP A CA 1
ATOM 1484 C C . ASP A 1 178 ? -10.628 4.062 -5.447 1.00 81.81 178 ASP A C 1
ATOM 1486 O O . ASP A 1 178 ? -9.873 3.430 -6.188 1.00 81.81 178 ASP A O 1
ATOM 1490 N N . ASN A 1 179 ? -10.869 5.368 -5.625 1.00 75.81 179 ASN A N 1
ATOM 1491 C CA . ASN A 1 179 ? -10.360 6.121 -6.780 1.00 75.81 179 ASN A CA 1
ATOM 1492 C C . ASN A 1 179 ? -9.106 6.958 -6.485 1.00 75.81 179 ASN A C 1
ATOM 1494 O O . ASN A 1 179 ? -8.397 7.354 -7.411 1.00 75.81 179 ASN A O 1
ATOM 1498 N N . HIS A 1 180 ? -8.806 7.250 -5.219 1.00 73.56 180 HIS A N 1
ATOM 1499 C CA . HIS A 1 180 ? -7.658 8.068 -4.837 1.00 73.56 180 HIS A CA 1
ATOM 1500 C C . HIS A 1 180 ? -6.538 7.184 -4.293 1.00 73.56 180 HIS A C 1
ATOM 1502 O O . HIS A 1 180 ? -6.721 6.531 -3.280 1.00 73.56 180 HIS A O 1
ATOM 1508 N N . GLN A 1 181 ? -5.358 7.181 -4.914 1.00 64.62 181 GLN A N 1
ATOM 1509 C CA . GLN A 1 181 ? -4.202 6.396 -4.438 1.00 64.62 181 GLN A CA 1
ATOM 1510 C C . GLN A 1 181 ? -3.072 7.273 -3.880 1.00 64.62 181 GLN A C 1
ATOM 1512 O O . GLN A 1 181 ? -1.913 6.865 -3.821 1.00 64.62 181 GLN A O 1
ATOM 1517 N N . ILE A 1 182 ? -3.386 8.503 -3.466 1.00 67.75 182 ILE A N 1
ATOM 1518 C CA . ILE A 1 182 ? -2.377 9.388 -2.883 1.00 67.75 182 ILE A CA 1
ATOM 1519 C C . ILE A 1 182 ? -2.110 8.949 -1.445 1.00 67.75 182 ILE A C 1
ATOM 1521 O O . ILE A 1 182 ? -2.996 8.986 -0.593 1.00 67.75 182 ILE A O 1
ATOM 1525 N N . GLU A 1 183 ? -0.862 8.563 -1.175 1.00 68.62 183 GLU A N 1
ATOM 1526 C CA . GLU A 1 183 ? -0.376 8.179 0.152 1.00 68.62 183 GLU A CA 1
ATOM 1527 C C . GLU A 1 183 ? -0.366 9.381 1.118 1.00 68.62 183 GLU A C 1
ATOM 1529 O O . GLU A 1 183 ? 0.681 9.954 1.432 1.00 68.62 183 GLU A O 1
ATOM 1534 N N . ASP A 1 184 ? -1.534 9.777 1.620 1.00 76.38 184 ASP A N 1
ATOM 1535 C CA . ASP A 1 184 ? -1.658 10.785 2.665 1.00 76.38 184 ASP A CA 1
ATOM 1536 C C . ASP A 1 184 ? -2.498 10.313 3.862 1.00 76.38 184 ASP A C 1
ATOM 1538 O O . ASP A 1 184 ? -3.055 9.213 3.892 1.00 76.38 184 ASP A O 1
ATOM 1542 N N . ILE A 1 185 ? -2.521 11.133 4.916 1.00 80.38 185 ILE A N 1
ATOM 1543 C CA . ILE A 1 185 ? -3.229 10.799 6.157 1.00 80.38 185 ILE A CA 1
ATOM 1544 C C . ILE A 1 185 ? -4.743 10.670 5.945 1.00 80.38 185 ILE A C 1
ATOM 1546 O O . ILE A 1 185 ? -5.393 9.905 6.651 1.00 80.38 185 ILE A O 1
ATOM 1550 N N . THR A 1 186 ? -5.304 11.389 4.975 1.00 83.81 186 THR A N 1
ATOM 1551 C CA . THR A 1 186 ? -6.733 11.377 4.650 1.00 83.81 186 THR A CA 1
ATOM 1552 C C . THR A 1 186 ? -7.110 10.049 4.007 1.00 83.81 186 THR A C 1
ATOM 1554 O O . THR A 1 186 ? -8.094 9.431 4.416 1.00 83.81 186 THR A O 1
ATOM 1557 N N . TYR A 1 187 ? -6.291 9.573 3.066 1.00 86.00 187 TYR A N 1
ATOM 1558 C CA . TYR A 1 187 ? -6.443 8.257 2.447 1.00 86.00 187 TYR A CA 1
ATOM 1559 C C . TYR A 1 187 ? -6.425 7.133 3.486 1.00 86.00 187 TYR A C 1
ATOM 1561 O O . TYR A 1 187 ? -7.347 6.320 3.559 1.00 86.00 187 TYR A O 1
ATOM 1569 N N . GLU A 1 188 ? -5.416 7.135 4.358 1.00 89.19 188 GLU A N 1
ATOM 1570 C CA . GLU A 1 188 ? -5.293 6.129 5.411 1.00 89.19 188 GLU A CA 1
ATOM 1571 C C . GLU A 1 188 ? -6.480 6.155 6.385 1.00 89.19 188 GLU A C 1
ATOM 1573 O O . GLU A 1 188 ? -7.058 5.112 6.691 1.00 89.19 188 GLU A O 1
ATOM 1578 N N . THR A 1 189 ? -6.865 7.346 6.852 1.00 89.12 189 THR A N 1
ATOM 1579 C CA . THR A 1 189 ? -7.979 7.519 7.797 1.00 89.12 189 THR A CA 1
ATOM 1580 C C . THR A 1 189 ? -9.297 7.039 7.177 1.00 89.12 189 THR A C 1
ATOM 1582 O O . THR A 1 189 ? -10.076 6.362 7.846 1.00 89.12 189 THR A O 1
ATOM 1585 N N . SER A 1 190 ? -9.504 7.287 5.879 1.00 89.81 190 SER A N 1
ATOM 1586 C CA . SER A 1 190 ? -10.658 6.770 5.128 1.00 89.81 190 SER A CA 1
ATOM 1587 C C . SER A 1 190 ? -10.673 5.250 5.078 1.00 89.81 190 SER A C 1
ATOM 1589 O O . SER A 1 190 ? -11.673 4.637 5.448 1.00 89.81 190 SER A O 1
ATOM 1591 N N . GLY A 1 191 ? -9.555 4.626 4.702 1.00 92.25 191 GLY A N 1
ATOM 1592 C CA . GLY A 1 191 ? -9.455 3.168 4.636 1.00 92.25 191 GLY A CA 1
ATOM 1593 C C . GLY A 1 191 ? -9.730 2.490 5.977 1.00 92.25 191 GLY A C 1
ATOM 1594 O O . GLY A 1 191 ? -10.473 1.510 6.027 1.00 92.25 191 GLY A O 1
ATOM 1595 N N . ARG A 1 192 ? -9.183 3.042 7.067 1.00 93.44 192 ARG A N 1
ATOM 1596 C CA . ARG A 1 192 ? -9.383 2.533 8.434 1.00 93.44 192 ARG A CA 1
ATOM 1597 C C . ARG A 1 192 ? -10.843 2.630 8.868 1.00 93.44 192 ARG A C 1
ATOM 1599 O O . ARG A 1 192 ? -11.382 1.661 9.400 1.00 93.44 192 ARG A O 1
ATOM 1606 N N . LEU A 1 193 ? -11.498 3.768 8.621 1.00 92.94 193 LEU A N 1
ATOM 1607 C CA . LEU A 1 193 ? -12.906 3.959 8.979 1.00 92.94 193 LEU A CA 1
ATOM 1608 C C . LEU A 1 193 ? -13.817 3.021 8.184 1.00 92.94 193 LEU A C 1
ATOM 1610 O O . LEU A 1 193 ? -14.661 2.347 8.770 1.00 92.94 193 LEU A O 1
ATOM 1614 N N . LEU A 1 194 ? -13.605 2.920 6.871 1.00 93.38 194 LEU A N 1
ATOM 1615 C CA . LEU A 1 194 ? -14.372 2.021 6.010 1.00 93.38 194 LEU A CA 1
ATOM 1616 C C . LEU A 1 194 ? -14.176 0.550 6.400 1.00 93.38 194 LEU A C 1
ATOM 1618 O O . LEU A 1 194 ? -15.137 -0.211 6.394 1.00 93.38 194 LEU A O 1
ATOM 1622 N N . ALA A 1 195 ? -12.963 0.151 6.800 1.00 94.12 195 ALA A N 1
ATOM 1623 C CA . ALA A 1 195 ? -12.713 -1.192 7.316 1.00 94.12 195 ALA A CA 1
ATOM 1624 C C . ALA A 1 195 ? -13.497 -1.454 8.610 1.00 94.12 195 ALA A C 1
ATOM 1626 O O . ALA A 1 195 ? -14.147 -2.494 8.728 1.00 94.12 195 ALA A O 1
ATOM 1627 N N . LYS A 1 196 ? -13.509 -0.501 9.553 1.00 92.25 196 LYS A N 1
ATOM 1628 C CA . LYS A 1 196 ? -14.321 -0.620 10.775 1.00 92.25 196 LYS A CA 1
ATOM 1629 C C . LYS A 1 196 ? -15.815 -0.728 10.475 1.00 92.25 196 LYS A C 1
ATOM 1631 O O . LYS A 1 196 ? -16.484 -1.566 11.070 1.00 92.25 196 LYS A O 1
ATOM 1636 N N . ILE A 1 197 ? -16.336 0.063 9.539 1.00 93.19 197 ILE A N 1
ATOM 1637 C CA . ILE A 1 197 ? -17.738 -0.043 9.107 1.00 93.19 197 ILE A CA 1
ATOM 1638 C C . ILE A 1 197 ? -18.012 -1.427 8.504 1.00 93.19 197 ILE A C 1
ATOM 1640 O O . ILE A 1 197 ? -19.015 -2.046 8.847 1.00 93.19 197 ILE A O 1
ATOM 1644 N N . ALA A 1 198 ? -17.115 -1.948 7.664 1.00 92.94 198 ALA A N 1
ATOM 1645 C CA . ALA A 1 198 ? -17.288 -3.256 7.039 1.00 92.94 198 ALA A CA 1
ATOM 1646 C C . ALA A 1 198 ? -17.439 -4.389 8.067 1.00 92.94 198 ALA A C 1
ATOM 1648 O O . ALA A 1 198 ? -18.356 -5.200 7.959 1.00 92.94 198 ALA A O 1
ATOM 1649 N N . ILE A 1 199 ? -16.591 -4.425 9.098 1.00 91.81 199 ILE A N 1
ATOM 1650 C CA . ILE A 1 199 ? -16.676 -5.476 10.120 1.00 91.81 199 ILE A CA 1
ATOM 1651 C C . ILE A 1 199 ? -17.825 -5.246 11.114 1.00 91.81 199 ILE A C 1
ATOM 1653 O O . ILE A 1 199 ? -18.536 -6.194 11.429 1.00 91.81 199 ILE A O 1
ATOM 1657 N N . VAL A 1 200 ? -18.049 -4.008 11.573 1.00 90.94 200 VAL A N 1
ATOM 1658 C CA . VAL A 1 200 ? -19.040 -3.700 12.624 1.00 90.94 200 VAL A CA 1
ATOM 1659 C C . VAL A 1 200 ? -20.466 -3.605 12.079 1.00 90.94 200 VAL A C 1
ATOM 1661 O O . VAL A 1 200 ? -21.395 -4.111 12.698 1.00 90.94 200 VAL A O 1
ATOM 1664 N N . CYS A 1 201 ? -20.662 -2.934 10.942 1.00 91.44 201 CYS A N 1
ATOM 1665 C CA . CYS A 1 201 ? -21.998 -2.651 10.408 1.00 91.44 201 CYS A CA 1
ATOM 1666 C C . CYS A 1 201 ? -22.455 -3.708 9.401 1.00 91.44 201 CYS A C 1
ATOM 1668 O O . CYS A 1 201 ? -23.635 -4.046 9.379 1.00 91.44 201 CYS A O 1
ATOM 1670 N N . LYS A 1 202 ? -21.535 -4.229 8.575 1.00 90.12 202 LYS A N 1
ATOM 1671 C CA . LYS A 1 202 ? -21.867 -5.193 7.511 1.00 90.12 202 LYS A CA 1
ATOM 1672 C C . LYS A 1 202 ? -21.572 -6.650 7.886 1.00 90.12 202 LYS A C 1
ATOM 1674 O O . LYS A 1 202 ? -22.099 -7.554 7.250 1.00 90.12 202 LYS A O 1
ATOM 1679 N N . GLY A 1 203 ? -20.715 -6.895 8.882 1.00 90.00 203 GLY A N 1
ATOM 1680 C CA . GLY A 1 203 ? -20.216 -8.241 9.194 1.00 90.00 203 GLY A CA 1
ATOM 1681 C C . GLY A 1 203 ? -19.291 -8.825 8.113 1.00 90.00 203 GLY A C 1
ATOM 1682 O O . GLY A 1 203 ? -19.016 -10.025 8.103 1.00 90.00 203 GLY A O 1
ATOM 1683 N N . GLU A 1 204 ? -18.786 -7.999 7.193 1.00 92.75 204 GLU A N 1
ATOM 1684 C CA . GLU A 1 204 ? -18.004 -8.433 6.034 1.00 92.75 204 GLU A CA 1
ATOM 1685 C C . GLU A 1 204 ? -16.500 -8.447 6.342 1.00 92.75 204 GLU A C 1
ATOM 1687 O O . GLU A 1 204 ? -15.752 -7.521 6.011 1.00 92.75 204 GLU A O 1
ATOM 1692 N N . LYS A 1 205 ? -16.020 -9.543 6.948 1.00 92.62 205 LYS A N 1
ATOM 1693 C CA . LYS A 1 205 ? -14.590 -9.717 7.282 1.00 92.62 205 LYS A CA 1
ATOM 1694 C C . LYS A 1 205 ? -13.664 -9.582 6.060 1.00 92.62 205 LYS A C 1
ATOM 1696 O O . LYS A 1 205 ? -12.591 -8.995 6.161 1.00 92.62 205 LYS A O 1
ATOM 1701 N N . ASN A 1 206 ? -14.081 -10.067 4.888 1.00 92.50 206 ASN A N 1
ATOM 1702 C CA . ASN A 1 206 ? -13.268 -9.992 3.666 1.00 92.50 206 ASN A CA 1
ATOM 1703 C C . ASN A 1 206 ? -13.033 -8.554 3.190 1.00 92.50 206 ASN A C 1
ATOM 1705 O O . ASN A 1 206 ? -11.934 -8.232 2.730 1.00 92.50 206 ASN A O 1
ATOM 1709 N N . GLU A 1 207 ? -14.029 -7.677 3.317 1.00 92.75 207 GLU A N 1
ATOM 1710 C CA . GLU A 1 207 ? -13.870 -6.264 2.976 1.00 92.75 207 GLU A CA 1
ATOM 1711 C C . GLU A 1 207 ? -12.913 -5.580 3.964 1.00 92.75 207 GLU A C 1
ATOM 1713 O O . GLU A 1 207 ? -11.995 -4.871 3.540 1.00 92.75 207 GLU A O 1
ATOM 1718 N N . PHE A 1 208 ? -13.049 -5.864 5.265 1.00 94.88 208 PHE A N 1
ATOM 1719 C CA . PHE A 1 208 ? -12.105 -5.410 6.292 1.00 94.88 208 PHE A CA 1
ATOM 1720 C C . PHE A 1 208 ? -10.660 -5.813 5.948 1.00 94.88 208 PHE A C 1
ATOM 1722 O O . PHE A 1 208 ? -9.770 -4.958 5.888 1.00 94.88 208 PHE A O 1
ATOM 1729 N N . TYR A 1 209 ? -10.430 -7.088 5.622 1.00 94.75 209 TYR A N 1
ATOM 1730 C CA . TYR A 1 209 ? -9.113 -7.595 5.232 1.00 94.75 209 TYR A CA 1
ATOM 1731 C C . TYR A 1 209 ? -8.580 -6.947 3.959 1.00 94.75 209 TYR A C 1
ATOM 1733 O O . TYR A 1 209 ? -7.407 -6.580 3.902 1.00 94.75 209 TYR A O 1
ATOM 1741 N N . THR A 1 210 ? -9.430 -6.774 2.948 1.00 92.94 210 THR A N 1
ATOM 1742 C CA . THR A 1 210 ? -9.052 -6.154 1.672 1.00 92.94 210 THR A CA 1
ATOM 1743 C C . THR A 1 210 ? -8.566 -4.723 1.890 1.00 92.94 210 THR A C 1
ATOM 1745 O O . THR A 1 210 ? -7.521 -4.329 1.362 1.00 92.94 210 THR A O 1
ATOM 1748 N N . ARG A 1 211 ? -9.276 -3.951 2.720 1.00 92.81 211 ARG A N 1
ATOM 1749 C CA . ARG A 1 211 ? -8.912 -2.567 3.050 1.00 92.81 211 ARG A CA 1
ATOM 1750 C C . ARG A 1 211 ? -7.607 -2.495 3.840 1.00 92.81 211 ARG A C 1
ATOM 1752 O O . ARG A 1 211 ? -6.708 -1.756 3.439 1.00 92.81 211 ARG A O 1
ATOM 1759 N N . TYR A 1 212 ? -7.445 -3.300 4.893 1.00 94.31 212 TYR A N 1
ATOM 1760 C CA . TYR A 1 212 ? -6.186 -3.330 5.649 1.00 94.31 212 TYR A CA 1
ATOM 1761 C C . TYR A 1 212 ? -5.009 -3.824 4.815 1.00 94.31 212 TYR A C 1
ATOM 1763 O O . TYR A 1 212 ? -3.914 -3.279 4.937 1.00 94.31 212 TYR A O 1
ATOM 1771 N N . ARG A 1 213 ? -5.218 -4.789 3.917 1.00 93.12 213 ARG A N 1
ATOM 1772 C CA . ARG A 1 213 ? -4.182 -5.249 2.991 1.00 93.12 213 ARG A CA 1
ATOM 1773 C C . ARG A 1 213 ? -3.725 -4.120 2.066 1.00 93.12 213 ARG A C 1
ATOM 1775 O O . ARG A 1 213 ? -2.520 -3.912 1.945 1.00 93.12 213 ARG A O 1
ATOM 1782 N N . LYS A 1 214 ? -4.647 -3.347 1.471 1.00 90.44 214 LYS A N 1
ATOM 1783 C CA . LYS A 1 214 ? -4.301 -2.149 0.675 1.00 90.44 214 LYS A CA 1
ATOM 1784 C C . LYS A 1 214 ? -3.468 -1.153 1.500 1.00 90.44 214 LYS A C 1
ATOM 1786 O O . LYS A 1 214 ? -2.388 -0.754 1.067 1.00 90.44 214 LYS A O 1
ATOM 1791 N N . LEU A 1 215 ? -3.916 -0.815 2.712 1.00 92.25 215 LEU A N 1
ATOM 1792 C CA . LEU A 1 215 ? -3.217 0.128 3.598 1.00 92.25 215 LEU A CA 1
ATOM 1793 C C . LEU A 1 215 ? -1.815 -0.353 3.998 1.00 92.25 215 LEU A C 1
ATOM 1795 O O . LEU A 1 215 ? -0.844 0.396 3.896 1.00 92.25 215 LEU A O 1
ATOM 1799 N N . LEU A 1 216 ? -1.689 -1.607 4.430 1.00 92.88 216 LEU A N 1
ATOM 1800 C CA . LEU A 1 216 ? -0.429 -2.187 4.895 1.00 92.88 216 LEU A CA 1
ATOM 1801 C C . LEU A 1 216 ? 0.566 -2.431 3.760 1.00 92.88 216 LEU A C 1
ATOM 1803 O O . LEU A 1 216 ? 1.766 -2.335 3.992 1.00 92.88 216 LEU A O 1
ATOM 1807 N N . LYS A 1 217 ? 0.114 -2.683 2.527 1.00 88.56 217 LYS A N 1
ATOM 1808 C CA . LYS A 1 217 ? 1.012 -2.752 1.361 1.00 88.56 217 LYS A CA 1
ATOM 1809 C C . LYS A 1 217 ? 1.680 -1.407 1.066 1.00 88.56 217 LYS A C 1
ATOM 1811 O O . LYS A 1 217 ? 2.849 -1.382 0.677 1.00 88.56 217 LYS A O 1
ATOM 1816 N N . LEU A 1 218 ? 0.971 -0.301 1.298 1.00 85.88 218 LEU A N 1
ATOM 1817 C CA . LEU A 1 218 ? 1.514 1.056 1.174 1.00 85.88 218 LEU A CA 1
ATOM 1818 C C . LEU A 1 218 ? 2.369 1.432 2.393 1.00 85.88 218 LEU A C 1
ATOM 1820 O O . LEU A 1 218 ? 3.449 2.010 2.259 1.00 85.88 218 LEU A O 1
ATOM 1824 N N . GLN A 1 219 ? 1.913 1.079 3.597 1.00 88.25 219 GLN A N 1
ATOM 1825 C CA . GLN A 1 219 ? 2.475 1.566 4.859 1.00 88.25 219 GLN A CA 1
ATOM 1826 C C . GLN A 1 219 ? 2.786 0.437 5.867 1.00 88.25 219 GLN A C 1
ATOM 1828 O O . GLN A 1 219 ? 2.367 0.506 7.024 1.00 88.25 219 GLN A O 1
ATOM 1833 N N . PRO A 1 220 ? 3.608 -0.570 5.505 1.00 89.75 220 PRO A N 1
ATOM 1834 C CA . PRO A 1 220 ? 3.802 -1.782 6.318 1.00 89.75 220 PRO A CA 1
ATOM 1835 C C . PRO A 1 220 ? 4.530 -1.534 7.645 1.00 89.75 220 PRO A C 1
ATOM 1837 O O . PRO A 1 220 ? 4.591 -2.410 8.501 1.00 89.75 220 PRO A O 1
ATOM 1840 N N . LYS A 1 221 ? 5.132 -0.352 7.812 1.00 90.75 221 LYS A N 1
ATOM 1841 C CA . LYS A 1 221 ? 5.898 0.032 9.005 1.00 90.75 221 LYS A CA 1
ATOM 1842 C C . LYS A 1 221 ? 5.074 0.781 10.048 1.00 90.75 221 LYS A C 1
ATOM 1844 O O . LYS A 1 221 ? 5.634 1.163 11.070 1.00 90.75 221 LYS A O 1
ATOM 1849 N N . LYS A 1 222 ? 3.791 1.049 9.790 1.00 91.81 222 LYS A N 1
ATOM 1850 C CA . LYS A 1 222 ? 2.938 1.737 10.758 1.00 91.81 222 LYS A CA 1
ATOM 1851 C C . LYS A 1 222 ? 2.370 0.725 11.749 1.00 91.81 222 LYS A C 1
ATOM 1853 O O . LYS A 1 222 ? 1.579 -0.121 11.341 1.00 91.81 222 LYS A O 1
ATOM 1858 N N . PRO A 1 223 ? 2.761 0.791 13.031 1.00 93.31 223 PRO A N 1
ATOM 1859 C CA . PRO A 1 223 ? 2.463 -0.279 13.971 1.00 93.31 223 PRO A CA 1
ATOM 1860 C C . PRO A 1 223 ? 0.963 -0.389 14.280 1.00 93.31 223 PRO A C 1
ATOM 1862 O O . PRO A 1 223 ? 0.409 -1.480 14.229 1.00 93.31 223 PRO A O 1
ATOM 1865 N N . TYR A 1 224 ? 0.264 0.736 14.469 1.00 91.50 224 TYR A N 1
ATOM 1866 C CA . TYR A 1 224 ? -1.171 0.730 14.777 1.00 91.50 224 TYR A CA 1
ATOM 1867 C C . TYR A 1 224 ? -2.036 0.060 13.699 1.00 91.50 224 TYR A C 1
ATOM 1869 O O . TYR A 1 224 ? -3.048 -0.529 14.048 1.00 91.50 224 TYR A O 1
ATOM 1877 N N . LEU A 1 225 ? -1.643 0.086 12.415 1.00 94.38 225 LEU A N 1
ATOM 1878 C CA . LEU A 1 225 ? -2.392 -0.609 11.358 1.00 94.38 225 LEU A CA 1
ATOM 1879 C C . LEU A 1 225 ? -2.388 -2.130 11.564 1.00 94.38 225 LEU A C 1
ATOM 1881 O O . LEU A 1 225 ? -3.376 -2.790 11.261 1.00 94.38 225 LEU A O 1
ATOM 1885 N N . TRP A 1 226 ? -1.292 -2.685 12.089 1.00 96.62 226 TRP A N 1
ATOM 1886 C CA . TRP A 1 226 ? -1.204 -4.104 12.436 1.00 96.62 226 TRP A CA 1
ATOM 1887 C C . TRP A 1 226 ? -2.024 -4.437 13.680 1.00 96.62 226 TRP A C 1
ATOM 1889 O O . TRP A 1 226 ? -2.704 -5.459 13.700 1.00 96.62 226 TRP A O 1
ATOM 1899 N N . GLY A 1 227 ? -1.993 -3.558 14.688 1.00 94.44 227 GLY A N 1
ATOM 1900 C CA . GLY A 1 227 ? -2.833 -3.693 15.880 1.00 94.44 227 GLY A CA 1
ATOM 1901 C C . GLY A 1 227 ? -4.325 -3.681 15.540 1.00 94.44 227 GLY A C 1
ATOM 1902 O O . GLY A 1 227 ? -5.055 -4.565 15.968 1.00 94.44 227 GLY A O 1
ATOM 1903 N N . GLU A 1 228 ? -4.770 -2.744 14.701 1.00 93.94 228 GLU A N 1
ATOM 1904 C CA . GLU A 1 228 ? -6.174 -2.681 14.280 1.00 93.94 228 GLU A CA 1
ATOM 1905 C C . GLU A 1 228 ? -6.563 -3.847 13.360 1.00 93.94 228 GLU A C 1
ATOM 1907 O O . GLU A 1 228 ? -7.659 -4.381 13.497 1.00 93.94 228 GLU A O 1
ATOM 1912 N N . LEU A 1 229 ? -5.674 -4.304 12.462 1.00 95.75 229 LEU A N 1
ATOM 1913 C CA . LEU A 1 229 ? -5.900 -5.527 11.679 1.00 95.75 229 LEU A CA 1
ATOM 1914 C C . LEU A 1 229 ? -6.160 -6.732 12.601 1.00 95.75 229 LEU A C 1
ATOM 1916 O O . LEU A 1 229 ? -7.033 -7.549 12.303 1.00 95.75 229 LEU A O 1
ATOM 1920 N N . ALA A 1 230 ? -5.427 -6.834 13.714 1.00 95.56 230 ALA A N 1
ATOM 1921 C CA . ALA A 1 230 ? -5.562 -7.930 14.668 1.00 95.56 230 ALA A CA 1
ATOM 1922 C C . ALA A 1 230 ? -6.966 -8.018 15.296 1.00 95.56 230 ALA A C 1
ATOM 1924 O O . ALA A 1 230 ? -7.386 -9.118 15.646 1.00 95.56 230 ALA A O 1
ATOM 1925 N N . GLU A 1 231 ? -7.721 -6.914 15.380 1.00 91.19 231 GLU A N 1
ATOM 1926 C CA . GLU A 1 231 ? -9.108 -6.908 15.883 1.00 91.19 231 GLU A CA 1
ATOM 1927 C C . GLU A 1 231 ? -10.041 -7.803 15.047 1.00 91.19 231 GLU A C 1
ATOM 1929 O O . GLU A 1 231 ? -10.995 -8.365 15.582 1.00 91.19 231 GLU A O 1
ATOM 1934 N N . GLY A 1 232 ? -9.765 -7.958 13.746 1.00 91.50 232 GLY A N 1
ATOM 1935 C CA . GLY A 1 232 ? -10.552 -8.811 12.851 1.00 91.50 232 GLY A CA 1
ATOM 1936 C C . GLY A 1 232 ? -10.031 -10.242 12.701 1.00 91.50 232 GLY A C 1
ATOM 1937 O O . GLY A 1 232 ? -10.719 -11.061 12.099 1.00 91.50 232 GLY A O 1
ATOM 1938 N N . LEU A 1 233 ? -8.833 -10.545 13.211 1.00 94.38 233 LEU A N 1
ATOM 1939 C CA . LEU A 1 233 ? -8.162 -11.840 13.058 1.00 94.38 233 LEU A CA 1
ATOM 1940 C C . LEU A 1 233 ? -8.432 -12.770 14.250 1.00 94.38 233 LEU A C 1
ATOM 1942 O O . LEU A 1 233 ? -8.888 -12.346 15.307 1.00 94.38 233 LEU A O 1
ATOM 1946 N N . GLU A 1 234 ? -8.095 -14.052 14.105 1.00 94.38 234 GLU A N 1
ATOM 1947 C CA . GLU A 1 234 ? -8.259 -15.067 15.153 1.00 94.38 234 GLU A CA 1
ATOM 1948 C C . GLU A 1 234 ? -6.997 -15.944 15.284 1.00 94.38 234 GLU A C 1
ATOM 1950 O O . GLU A 1 234 ? -6.165 -16.004 14.371 1.00 94.38 234 GLU A O 1
ATOM 1955 N N . GLY A 1 235 ? -6.843 -16.599 16.440 1.00 96.06 235 GLY A N 1
ATOM 1956 C CA . GLY A 1 235 ? -5.777 -17.569 16.721 1.00 96.06 235 GLY A CA 1
ATOM 1957 C C . GLY A 1 235 ? -4.352 -17.053 16.481 1.00 96.06 235 GLY A C 1
ATOM 1958 O O . GLY A 1 235 ? -4.023 -15.904 16.784 1.00 96.06 235 GLY A O 1
ATOM 1959 N N . GLU A 1 236 ? -3.509 -17.912 15.904 1.00 97.00 236 GLU A N 1
ATOM 1960 C CA . GLU A 1 236 ? -2.094 -17.627 15.611 1.00 97.00 236 GLU A CA 1
ATOM 1961 C C . GLU A 1 236 ? -1.894 -16.426 14.677 1.00 97.00 236 GLU A C 1
ATOM 1963 O O . GLU A 1 236 ? -0.910 -15.696 14.787 1.00 97.00 236 GLU A O 1
ATOM 1968 N N . LEU A 1 237 ? -2.839 -16.162 13.769 1.00 97.06 237 LEU A N 1
ATOM 1969 C CA . LEU A 1 237 ? -2.722 -15.028 12.857 1.00 97.06 237 LEU A CA 1
ATOM 1970 C C . LEU A 1 237 ? -2.953 -13.697 13.588 1.00 97.06 237 LEU A C 1
ATOM 1972 O O . LEU A 1 237 ? -2.244 -12.721 13.327 1.00 97.06 237 LEU A O 1
ATOM 1976 N N . ARG A 1 238 ? -3.890 -13.668 14.547 1.00 97.94 238 ARG A N 1
ATOM 1977 C CA . ARG A 1 238 ? -4.086 -12.515 15.439 1.00 97.94 238 ARG A CA 1
ATOM 1978 C C . ARG A 1 238 ? -2.867 -12.282 16.324 1.00 97.94 238 ARG A C 1
ATOM 1980 O O . ARG A 1 238 ? -2.401 -11.147 16.405 1.00 97.94 238 ARG A O 1
ATOM 1987 N N . LEU A 1 239 ? -2.337 -13.345 16.934 1.00 98.06 239 LEU A N 1
ATOM 1988 C CA . LEU A 1 239 ? -1.093 -13.301 17.710 1.00 98.06 239 LEU A CA 1
ATOM 1989 C C . LEU A 1 239 ? 0.030 -12.682 16.875 1.00 98.06 239 LEU A C 1
ATOM 1991 O O . LEU A 1 239 ? 0.648 -11.700 17.282 1.00 98.06 239 LEU A O 1
ATOM 1995 N N . SER A 1 240 ? 0.233 -13.201 15.664 1.00 98.0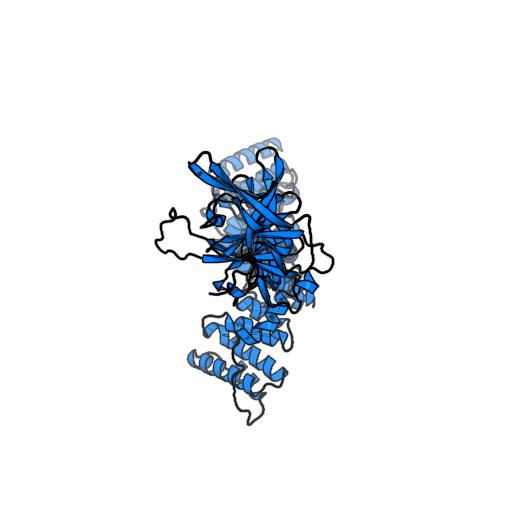0 240 SER A N 1
ATOM 1996 C CA . SER A 1 240 ? 1.289 -12.746 14.765 1.00 98.00 240 SER A CA 1
ATOM 1997 C C . SER A 1 240 ? 1.143 -11.269 14.379 1.00 98.00 240 SER A C 1
ATOM 1999 O O . SER A 1 240 ? 2.134 -10.535 14.366 1.00 98.00 240 SER A O 1
ATOM 2001 N N . ALA A 1 241 ? -0.080 -10.786 14.132 1.00 97.94 241 ALA A N 1
ATOM 2002 C CA . ALA A 1 241 ? -0.335 -9.375 13.834 1.00 97.94 241 ALA A CA 1
ATOM 2003 C C . ALA A 1 241 ? -0.057 -8.457 15.042 1.00 97.94 241 ALA A C 1
ATOM 2005 O O . ALA A 1 241 ? 0.530 -7.383 14.877 1.00 97.94 241 ALA A O 1
ATOM 2006 N N . LEU A 1 242 ? -0.398 -8.890 16.262 1.00 97.81 242 LEU A N 1
ATOM 2007 C CA . LEU A 1 242 ? -0.068 -8.164 17.495 1.00 97.81 242 LEU A CA 1
ATOM 2008 C C . LEU A 1 242 ? 1.447 -8.109 17.728 1.00 97.81 242 LEU A C 1
ATOM 2010 O O . LEU A 1 242 ? 1.984 -7.027 17.974 1.00 97.81 242 LEU A O 1
ATOM 2014 N N . CYS A 1 243 ? 2.164 -9.222 17.550 1.00 97.31 243 CYS A N 1
ATOM 2015 C CA . CYS A 1 243 ? 3.629 -9.240 17.605 1.00 97.31 243 CYS A CA 1
ATOM 2016 C C . CYS A 1 243 ? 4.246 -8.330 16.529 1.00 97.31 243 CYS A C 1
ATOM 2018 O O . CYS A 1 243 ? 5.190 -7.579 16.799 1.00 97.31 243 CYS A O 1
ATOM 2020 N N . LYS A 1 244 ? 3.673 -8.306 15.317 1.00 96.94 244 LYS A N 1
ATOM 2021 C CA . LYS A 1 244 ? 4.115 -7.386 14.264 1.00 96.94 244 LYS A CA 1
ATOM 2022 C C . LYS A 1 244 ? 3.950 -5.925 14.680 1.00 96.94 244 LYS A C 1
ATOM 2024 O O . LYS A 1 244 ? 4.863 -5.129 14.468 1.00 96.94 244 LYS A O 1
ATOM 2029 N N . SER A 1 245 ? 2.829 -5.583 15.306 1.00 96.25 245 SER A N 1
ATOM 2030 C CA . SER A 1 245 ? 2.590 -4.253 15.872 1.00 96.25 245 SER A CA 1
ATOM 2031 C C . SER A 1 245 ? 3.627 -3.896 16.949 1.00 96.25 245 SER A C 1
ATOM 2033 O O . SER A 1 245 ? 4.304 -2.868 16.842 1.00 96.25 245 SER A O 1
ATOM 2035 N N . LEU A 1 246 ? 3.831 -4.778 17.935 1.00 95.69 246 LEU A N 1
ATOM 2036 C CA . LEU A 1 246 ? 4.771 -4.591 19.050 1.00 95.69 246 LEU A CA 1
ATOM 2037 C C . LEU A 1 246 ? 6.219 -4.393 18.579 1.00 95.69 246 LEU A C 1
ATOM 2039 O O . LEU A 1 246 ? 6.882 -3.452 19.019 1.00 95.69 246 LEU A O 1
ATOM 2043 N N . SER A 1 247 ? 6.682 -5.205 17.622 1.00 94.69 247 SER A N 1
ATOM 2044 C CA . SER A 1 247 ? 8.038 -5.102 17.046 1.00 94.69 247 SER A CA 1
ATOM 2045 C C . SER A 1 247 ? 8.310 -3.788 16.300 1.00 94.69 247 SER A C 1
ATOM 2047 O O . SER A 1 247 ? 9.468 -3.434 16.078 1.00 94.69 247 SER A O 1
ATOM 2049 N N . LEU A 1 248 ? 7.263 -3.062 15.894 1.00 94.31 248 LEU A N 1
ATOM 2050 C CA . LEU A 1 248 ? 7.371 -1.809 15.145 1.00 94.31 248 LEU A CA 1
ATOM 2051 C C . LEU A 1 248 ? 7.238 -0.557 16.023 1.00 94.31 248 LEU A C 1
ATOM 2053 O O . LEU A 1 248 ? 7.758 0.495 15.644 1.00 94.31 248 LEU A O 1
ATOM 2057 N N . TYR A 1 249 ? 6.541 -0.628 17.162 1.00 89.88 249 TYR A N 1
ATOM 2058 C CA . TYR A 1 249 ? 6.476 0.502 18.091 1.00 89.88 249 TYR A CA 1
ATOM 2059 C C . TYR A 1 249 ? 7.872 0.806 18.646 1.00 89.88 249 TYR A C 1
ATOM 2061 O O . TYR A 1 249 ? 8.549 -0.123 19.062 1.00 89.88 249 TYR A O 1
ATOM 2069 N N . PRO A 1 250 ? 8.325 2.069 18.688 1.00 79.88 250 PRO A N 1
ATOM 2070 C CA . PRO A 1 250 ? 9.637 2.398 19.244 1.00 79.88 250 PRO A CA 1
ATOM 2071 C C . PRO A 1 250 ? 9.635 2.500 20.776 1.00 79.88 250 PRO A C 1
ATOM 2073 O O . PRO A 1 250 ? 10.675 2.315 21.396 1.00 79.88 250 PRO A O 1
ATOM 2076 N N . GLU A 1 251 ? 8.485 2.813 21.380 1.00 79.62 251 GLU A N 1
ATOM 2077 C CA . GLU A 1 251 ? 8.362 3.165 22.797 1.00 79.62 251 GLU A CA 1
ATOM 2078 C C . GLU A 1 251 ? 7.255 2.356 23.481 1.00 79.62 251 GLU A C 1
ATOM 2080 O O . GLU A 1 251 ? 6.165 2.186 22.927 1.00 79.62 251 GLU A O 1
ATOM 2085 N N . GLU A 1 252 ? 7.521 1.939 24.720 1.00 78.94 252 GLU A N 1
ATOM 2086 C CA . GLU A 1 252 ? 6.654 1.072 25.531 1.00 78.94 252 GLU A CA 1
ATOM 2087 C C . GLU A 1 252 ? 5.302 1.709 25.884 1.00 78.94 252 GLU A C 1
ATOM 2089 O O . GLU A 1 252 ? 4.274 1.035 25.961 1.00 78.94 252 GLU A O 1
ATOM 2094 N N . LYS A 1 253 ? 5.256 3.044 25.959 1.00 75.19 253 LYS A N 1
ATOM 2095 C CA . LYS A 1 253 ? 4.035 3.801 26.275 1.00 75.19 253 LYS A CA 1
ATOM 2096 C C . LYS A 1 253 ? 2.882 3.619 25.297 1.00 75.19 253 LYS A C 1
ATOM 2098 O O . LYS A 1 253 ? 1.736 3.906 25.627 1.00 75.19 253 LYS A O 1
ATOM 2103 N N . PHE A 1 254 ? 3.174 3.142 24.090 1.00 76.19 254 PHE A N 1
ATOM 2104 C CA . PHE A 1 254 ? 2.164 2.842 23.079 1.00 76.19 254 PHE A CA 1
ATOM 2105 C C . PHE A 1 254 ? 1.846 1.345 22.971 1.00 76.19 254 PHE A C 1
ATOM 2107 O O . PHE A 1 254 ? 1.008 0.962 22.156 1.00 76.19 254 PHE A O 1
ATOM 2114 N N . ARG A 1 255 ? 2.508 0.502 23.771 1.00 85.31 255 ARG A N 1
ATOM 2115 C CA . ARG A 1 255 ? 2.444 -0.958 23.673 1.00 85.31 255 ARG A CA 1
ATOM 2116 C C . ARG A 1 255 ? 1.599 -1.610 24.756 1.00 85.31 255 ARG A C 1
ATOM 2118 O O . ARG A 1 255 ? 1.058 -2.679 24.509 1.00 85.31 255 ARG A O 1
ATOM 2125 N N . GLY A 1 256 ? 1.404 -0.988 25.918 1.00 86.50 256 GLY A N 1
ATOM 2126 C CA . GLY A 1 256 ? 0.766 -1.693 27.039 1.00 86.50 256 GLY A CA 1
ATOM 2127 C C . GLY A 1 256 ? -0.665 -2.206 26.769 1.00 86.50 256 GLY A C 1
ATOM 2128 O O . GLY A 1 256 ? -1.002 -3.310 27.197 1.00 86.50 256 GLY A O 1
ATOM 2129 N N . LYS A 1 257 ? -1.480 -1.508 25.956 1.00 88.88 257 LYS A N 1
ATOM 2130 C CA . LYS A 1 257 ? -2.773 -2.054 25.481 1.00 88.88 257 LYS A CA 1
ATOM 2131 C C . LYS A 1 257 ? -2.584 -3.311 24.615 1.00 88.88 257 LYS A C 1
ATOM 2133 O O . LYS A 1 257 ? -3.348 -4.261 24.765 1.00 88.88 257 LYS A O 1
ATOM 2138 N N . LEU A 1 258 ? -1.572 -3.323 23.747 1.00 93.19 258 LEU A N 1
ATOM 2139 C CA . LEU A 1 258 ? -1.249 -4.459 22.878 1.00 93.19 258 LEU A CA 1
ATOM 2140 C C . LEU A 1 258 ? -0.736 -5.657 23.675 1.00 93.19 258 LEU A C 1
ATOM 2142 O O . LEU A 1 258 ? -1.121 -6.772 23.355 1.00 93.19 258 LEU A O 1
ATOM 2146 N N . HIS A 1 259 ? 0.056 -5.441 24.728 1.00 94.50 259 HIS A N 1
ATOM 2147 C CA . HIS A 1 259 ? 0.472 -6.511 25.643 1.00 94.50 259 HIS A CA 1
ATOM 2148 C C . HIS A 1 259 ? -0.736 -7.189 26.304 1.00 94.50 259 HIS A C 1
ATOM 2150 O O . HIS A 1 259 ? -0.822 -8.415 26.336 1.00 94.50 259 HIS A O 1
ATOM 2156 N N . CYS A 1 260 ? -1.728 -6.408 26.748 1.00 93.75 260 CYS A N 1
ATOM 2157 C CA . CYS A 1 260 ? -2.970 -6.965 27.293 1.00 93.75 260 CYS A CA 1
ATOM 2158 C C . CYS A 1 260 ? -3.743 -7.787 26.248 1.00 93.75 260 CYS A C 1
ATOM 2160 O O . CYS A 1 260 ? -4.231 -8.871 26.550 1.00 93.75 260 CYS A O 1
ATOM 2162 N N . GLU A 1 261 ? -3.868 -7.272 25.022 1.00 95.00 261 GLU A N 1
ATOM 2163 C CA . GLU A 1 261 ? -4.555 -7.978 23.930 1.00 95.00 261 GLU A CA 1
ATOM 2164 C C . GLU A 1 261 ? -3.805 -9.238 23.488 1.00 95.00 261 GLU A C 1
ATOM 2166 O O . GLU A 1 261 ? -4.430 -10.245 23.166 1.00 95.00 261 GLU A O 1
ATOM 2171 N N . LEU A 1 262 ? -2.472 -9.211 23.501 1.00 96.88 262 LEU A N 1
ATOM 2172 C CA . LEU A 1 262 ? -1.643 -10.372 23.203 1.00 96.88 262 LEU A CA 1
ATOM 2173 C C . LEU A 1 262 ? -1.801 -11.442 24.287 1.00 96.88 262 LEU A C 1
ATOM 2175 O O . LEU A 1 262 ? -1.987 -12.609 23.952 1.00 96.88 262 LEU A O 1
ATOM 2179 N N . ALA A 1 263 ? -1.823 -11.053 25.564 1.00 97.19 263 ALA A N 1
ATOM 2180 C CA . ALA A 1 263 ? -2.080 -11.968 26.673 1.00 97.19 263 ALA A CA 1
ATOM 2181 C C . ALA A 1 263 ? -3.447 -12.664 26.555 1.00 97.19 263 ALA A C 1
ATOM 2183 O O . ALA A 1 263 ? -3.537 -13.874 26.756 1.00 97.19 263 ALA A O 1
ATOM 2184 N N . GLU A 1 264 ? -4.503 -11.938 26.172 1.00 96.56 264 GLU A N 1
ATOM 2185 C CA . GLU A 1 264 ? -5.832 -12.520 25.919 1.00 96.56 264 GLU A CA 1
ATOM 2186 C C . GLU A 1 264 ? -5.781 -13.596 24.820 1.00 96.56 264 GLU A C 1
ATOM 2188 O O . GLU A 1 264 ? -6.338 -14.685 24.981 1.00 96.56 264 GLU A O 1
ATOM 2193 N N . VAL A 1 265 ? -5.078 -13.321 23.717 1.00 97.19 265 VAL A N 1
ATOM 2194 C CA . VAL A 1 265 ? -4.920 -14.276 22.608 1.00 97.19 265 VAL A CA 1
ATOM 2195 C C . VAL A 1 265 ? -4.100 -15.491 23.037 1.00 97.19 265 VAL A C 1
ATOM 2197 O O . VAL A 1 265 ? -4.479 -16.621 22.734 1.00 97.19 265 VAL A O 1
ATOM 2200 N N . LEU A 1 266 ? -3.015 -15.279 23.780 1.00 97.56 266 LEU A N 1
ATOM 2201 C CA . LEU A 1 266 ? -2.167 -16.346 24.308 1.00 97.56 266 LEU A CA 1
ATOM 2202 C C . LEU A 1 266 ? -2.936 -17.283 25.241 1.00 97.56 266 LEU A C 1
ATOM 2204 O O . LEU A 1 266 ? -2.789 -18.500 25.134 1.00 97.56 266 LEU A O 1
ATOM 2208 N N . LEU A 1 267 ? -3.810 -16.749 26.097 1.00 96.44 267 LEU A N 1
ATOM 2209 C CA . LEU A 1 267 ? -4.690 -17.568 26.935 1.00 96.44 267 LEU A CA 1
ATOM 2210 C C . LEU A 1 267 ? -5.659 -18.406 26.104 1.00 96.44 267 LEU A C 1
ATOM 2212 O O . LEU A 1 267 ? -5.813 -19.595 26.378 1.00 96.44 267 LEU A O 1
ATOM 2216 N N . GLY A 1 268 ? -6.251 -17.822 25.059 1.00 95.44 268 GLY A N 1
ATOM 2217 C CA . GLY A 1 268 ? -7.097 -18.556 24.113 1.00 95.44 268 GLY A CA 1
ATOM 2218 C C . GLY A 1 268 ? -6.363 -19.693 23.389 1.00 95.44 268 GLY A C 1
ATOM 2219 O O . GLY A 1 268 ? -6.989 -20.678 23.007 1.00 95.44 268 GLY A O 1
ATOM 2220 N N . LEU A 1 269 ? -5.040 -19.584 23.245 1.00 96.50 269 LEU A N 1
ATOM 2221 C CA . LEU A 1 269 ? -4.157 -20.602 22.665 1.00 96.50 269 LEU A CA 1
ATOM 2222 C C . LEU A 1 269 ? -3.563 -21.566 23.712 1.00 96.50 269 LEU A C 1
ATOM 2224 O O . LEU A 1 269 ? -2.749 -22.420 23.366 1.00 96.50 269 LEU A O 1
ATOM 2228 N N . GLY A 1 270 ? -3.931 -21.439 24.992 1.00 95.69 270 GLY A N 1
ATOM 2229 C CA . GLY A 1 270 ? -3.409 -22.274 26.081 1.00 95.69 270 GLY A CA 1
ATOM 2230 C C . GLY A 1 270 ? -1.986 -21.925 26.544 1.00 95.69 270 GLY A C 1
ATOM 2231 O O . GLY A 1 270 ? -1.380 -22.680 27.302 1.00 95.69 270 GLY A O 1
ATOM 2232 N N . ARG A 1 271 ? -1.438 -20.777 26.132 1.00 96.44 271 ARG A N 1
ATOM 2233 C CA . ARG A 1 271 ? -0.058 -20.326 26.404 1.00 96.44 271 ARG A CA 1
ATOM 2234 C C . ARG A 1 271 ? -0.005 -19.416 27.638 1.00 96.44 271 ARG A C 1
ATOM 2236 O O . ARG A 1 271 ? 0.400 -18.258 27.575 1.00 96.44 271 ARG A O 1
ATOM 2243 N N . ALA A 1 272 ? -0.447 -19.940 28.783 1.00 97.00 272 ALA A N 1
ATOM 2244 C CA . ALA A 1 272 ? -0.655 -19.145 29.999 1.00 97.00 272 ALA A CA 1
ATOM 2245 C C . ALA A 1 272 ? 0.627 -18.512 30.577 1.00 97.00 272 ALA A C 1
ATOM 2247 O O . ALA A 1 272 ? 0.573 -17.397 31.092 1.00 97.00 272 ALA A O 1
ATOM 2248 N N . GLY A 1 273 ? 1.775 -19.193 30.486 1.00 96.88 273 GLY A N 1
ATOM 2249 C CA . GLY A 1 273 ? 3.051 -18.659 30.984 1.00 96.88 273 GLY A CA 1
ATOM 2250 C C . GLY A 1 273 ? 3.548 -17.449 30.193 1.00 96.88 273 GLY A C 1
ATOM 2251 O O . GLY A 1 273 ? 4.031 -16.484 30.779 1.00 96.88 273 GLY A O 1
ATOM 2252 N N . GLU A 1 274 ? 3.341 -17.458 28.879 1.00 97.56 274 GLU A N 1
ATOM 2253 C CA . GLU A 1 274 ? 3.638 -16.312 28.022 1.00 97.56 274 GLU A CA 1
ATOM 2254 C C . GLU A 1 274 ? 2.648 -15.174 28.252 1.00 97.56 274 GLU A C 1
ATOM 2256 O O . GLU A 1 274 ? 3.056 -14.025 28.391 1.00 97.56 274 GLU A O 1
ATOM 2261 N N . ALA A 1 275 ? 1.355 -15.488 28.391 1.00 97.50 275 ALA A N 1
ATOM 2262 C CA . ALA A 1 275 ? 0.346 -14.489 28.725 1.00 97.50 275 ALA A CA 1
ATOM 2263 C C . ALA A 1 275 ? 0.673 -13.760 30.038 1.00 97.50 275 ALA A C 1
ATOM 2265 O O . ALA A 1 275 ? 0.527 -12.542 30.118 1.00 97.50 275 ALA A O 1
ATOM 2266 N N . LEU A 1 276 ? 1.144 -14.491 31.056 1.00 97.25 276 LEU A N 1
ATOM 2267 C CA . LEU A 1 276 ? 1.562 -13.900 32.326 1.00 97.25 276 LEU A CA 1
ATOM 2268 C C . LEU A 1 276 ? 2.725 -12.917 32.139 1.00 97.25 276 LEU A C 1
ATOM 2270 O O . LEU A 1 276 ? 2.666 -11.814 32.681 1.00 97.25 276 LEU A O 1
ATOM 2274 N N . SER A 1 277 ? 3.725 -13.280 31.331 1.00 96.19 277 SER A N 1
ATOM 2275 C CA . SER A 1 277 ? 4.873 -12.417 31.026 1.00 96.19 277 SER A CA 1
ATOM 2276 C C . SER A 1 277 ? 4.446 -11.109 30.352 1.00 96.19 277 SER A C 1
ATOM 2278 O O . SER A 1 277 ? 4.863 -10.028 30.766 1.00 96.19 277 SER A O 1
ATOM 2280 N N . GLU A 1 278 ? 3.541 -11.183 29.375 1.00 96.00 278 GLU A N 1
ATOM 2281 C CA . GLU A 1 278 ? 3.003 -10.006 28.682 1.00 96.00 278 GLU A CA 1
ATOM 2282 C C . GLU A 1 278 ? 2.212 -9.084 29.631 1.00 96.00 278 GLU A C 1
ATOM 2284 O O . GLU A 1 278 ? 2.345 -7.857 29.579 1.00 96.00 278 GLU A O 1
ATOM 2289 N N . LEU A 1 279 ? 1.424 -9.653 30.551 1.00 95.75 279 LEU A N 1
ATOM 2290 C CA . LEU A 1 279 ? 0.707 -8.871 31.565 1.00 95.75 279 LEU A CA 1
ATOM 2291 C C . LEU A 1 279 ? 1.642 -8.220 32.585 1.00 95.75 279 LEU A C 1
ATOM 2293 O O . LEU A 1 279 ? 1.322 -7.143 33.079 1.00 95.75 279 LEU A O 1
ATOM 2297 N N . GLU A 1 280 ? 2.763 -8.849 32.936 1.00 94.19 280 GLU A N 1
ATOM 2298 C CA . GLU A 1 280 ? 3.771 -8.268 33.832 1.00 94.19 280 GLU A CA 1
ATOM 2299 C C . GLU A 1 280 ? 4.446 -7.046 33.202 1.00 94.19 280 GLU A C 1
ATOM 2301 O O . GLU A 1 280 ? 4.578 -6.022 33.873 1.00 94.19 280 GLU A O 1
ATOM 2306 N N . ILE A 1 281 ? 4.775 -7.113 31.906 1.00 92.69 281 ILE A N 1
ATOM 2307 C CA . ILE A 1 281 ? 5.299 -5.968 31.141 1.00 92.69 281 ILE A CA 1
ATOM 2308 C C . ILE A 1 281 ? 4.281 -4.819 31.148 1.00 92.69 281 ILE A C 1
ATOM 2310 O O . ILE A 1 281 ? 4.618 -3.681 31.489 1.00 92.69 281 ILE A O 1
ATOM 2314 N N . ALA A 1 282 ? 3.017 -5.117 30.824 1.00 92.88 282 ALA A N 1
ATOM 2315 C CA . ALA A 1 282 ? 1.951 -4.119 30.826 1.00 92.88 282 ALA A CA 1
ATOM 2316 C C . ALA A 1 282 ? 1.728 -3.503 32.220 1.00 92.88 282 ALA A C 1
ATOM 2318 O O . ALA A 1 282 ? 1.579 -2.286 32.331 1.00 92.88 282 ALA A O 1
ATOM 2319 N N . ASP A 1 283 ? 1.715 -4.323 33.276 1.00 92.44 283 ASP A N 1
ATOM 2320 C CA . ASP A 1 283 ? 1.454 -3.898 34.659 1.00 92.44 283 ASP A CA 1
ATOM 2321 C C . ASP A 1 283 ? 2.557 -2.988 35.191 1.00 92.44 283 ASP A C 1
ATOM 2323 O O . ASP A 1 283 ? 2.268 -1.925 35.744 1.00 92.44 283 ASP A O 1
ATOM 2327 N N . GLN A 1 284 ? 3.819 -3.365 34.962 1.00 90.94 284 GLN A N 1
ATOM 2328 C CA . GLN A 1 284 ? 4.972 -2.556 35.344 1.00 90.94 284 GLN A CA 1
ATOM 2329 C C . GLN A 1 284 ? 4.871 -1.152 34.742 1.00 90.94 284 GLN A C 1
ATOM 2331 O O . GLN A 1 284 ? 5.056 -0.157 35.447 1.00 90.94 284 GLN A O 1
ATOM 2336 N N . PHE A 1 285 ? 4.536 -1.074 33.453 1.00 88.56 285 PHE A N 1
ATOM 2337 C CA . PHE A 1 285 ? 4.397 0.196 32.758 1.00 88.56 285 PHE A CA 1
ATOM 2338 C C . PHE A 1 285 ? 3.192 1.007 33.263 1.00 88.56 285 PHE A C 1
ATOM 2340 O O . PHE A 1 285 ? 3.331 2.177 33.617 1.00 88.56 285 PHE A O 1
ATOM 2347 N N . TYR A 1 286 ? 2.010 0.391 33.349 1.00 90.62 286 TYR A N 1
ATOM 2348 C CA . TYR A 1 286 ? 0.780 1.082 33.749 1.00 90.62 286 TYR A CA 1
ATOM 2349 C C . TYR A 1 286 ? 0.871 1.644 35.169 1.00 90.62 286 TYR A C 1
ATOM 2351 O O . TYR A 1 286 ? 0.432 2.769 35.407 1.00 90.62 286 TYR A O 1
ATOM 2359 N N . ARG A 1 287 ? 1.476 0.904 36.105 1.00 90.25 287 ARG A N 1
ATOM 2360 C CA . ARG A 1 287 ? 1.688 1.388 37.477 1.00 90.25 287 ARG A CA 1
ATOM 2361 C C . ARG A 1 287 ? 2.669 2.553 37.533 1.00 90.25 287 ARG A C 1
ATOM 2363 O O . ARG A 1 287 ? 2.423 3.490 38.288 1.00 90.25 287 ARG A O 1
ATOM 2370 N N . ALA A 1 288 ? 3.743 2.516 36.742 1.00 89.06 288 ALA A N 1
ATOM 2371 C CA . ALA A 1 288 ? 4.725 3.598 36.691 1.00 89.06 288 ALA A CA 1
ATOM 2372 C C . ALA A 1 288 ? 4.112 4.919 36.192 1.00 89.06 288 ALA A C 1
ATOM 2374 O O . ALA A 1 288 ? 4.426 5.980 36.726 1.00 89.06 288 ALA A O 1
ATOM 2375 N N . GLU A 1 289 ? 3.196 4.850 35.225 1.00 88.50 289 GLU A N 1
ATOM 2376 C CA . GLU A 1 289 ? 2.490 6.017 34.674 1.00 88.50 289 GLU A CA 1
ATOM 2377 C C . GLU A 1 289 ? 1.225 6.415 35.463 1.00 88.50 289 GLU A C 1
ATOM 2379 O O . GLU A 1 289 ? 0.552 7.389 35.119 1.00 88.50 289 GLU A O 1
ATOM 2384 N N . GLY A 1 290 ? 0.854 5.662 36.506 1.00 89.06 290 GLY A N 1
ATOM 2385 C CA . GLY A 1 290 ? -0.377 5.892 37.271 1.00 89.06 290 GLY A CA 1
ATOM 2386 C C . GLY A 1 290 ? -1.665 5.614 36.482 1.00 89.06 290 GLY A C 1
ATOM 2387 O O . GLY A 1 290 ? -2.710 6.200 36.767 1.00 89.06 290 GLY A O 1
ATOM 2388 N N . TRP A 1 291 ? -1.604 4.752 35.466 1.00 89.31 291 TRP A N 1
ATOM 2389 C CA . TRP A 1 291 ? -2.750 4.364 34.644 1.00 89.31 291 TRP A CA 1
ATOM 2390 C C . TRP A 1 291 ? -3.557 3.229 35.290 1.00 89.31 291 TRP A C 1
ATOM 2392 O O . TRP A 1 291 ? -3.076 2.485 36.142 1.00 89.31 291 TRP A O 1
ATOM 2402 N N . SER A 1 292 ? -4.817 3.072 34.871 1.00 88.69 292 SER A N 1
ATOM 2403 C CA . SER A 1 292 ? -5.711 2.043 35.419 1.00 88.69 292 SER A CA 1
ATOM 2404 C C . SER A 1 292 ? -5.280 0.625 35.028 1.00 88.69 292 SER A C 1
ATOM 2406 O O . SER A 1 292 ? -5.275 0.280 33.846 1.00 88.69 292 SER A O 1
ATOM 2408 N N . THR A 1 293 ? -5.015 -0.231 36.019 1.00 90.94 293 THR A N 1
ATOM 2409 C CA . THR A 1 293 ? -4.643 -1.647 35.831 1.00 90.94 293 THR A CA 1
ATOM 2410 C C . THR A 1 293 ? -5.841 -2.590 35.714 1.00 90.94 293 THR A C 1
ATOM 2412 O O . THR A 1 293 ? -5.659 -3.792 35.557 1.00 90.94 293 THR A O 1
ATOM 2415 N N . GLN A 1 294 ? -7.080 -2.082 35.721 1.00 91.31 294 GLN A N 1
ATOM 2416 C CA . GLN A 1 294 ? -8.284 -2.918 35.807 1.00 91.31 294 GLN A CA 1
ATOM 2417 C C . GLN A 1 294 ? -8.364 -3.989 34.708 1.00 91.31 294 GLN A C 1
ATOM 2419 O O . GLN A 1 294 ? -8.755 -5.125 34.976 1.00 91.31 294 GLN A O 1
ATOM 2424 N N . LYS A 1 295 ? -7.994 -3.642 33.465 1.00 88.81 295 LYS A N 1
ATOM 2425 C CA . LYS A 1 295 ? -7.969 -4.608 32.355 1.00 88.81 295 LYS A CA 1
ATOM 2426 C C . LYS A 1 295 ? -6.943 -5.715 32.617 1.00 88.81 295 LYS A C 1
ATOM 2428 O O . LYS A 1 295 ? -7.266 -6.884 32.449 1.00 88.81 295 LYS A O 1
ATOM 2433 N N . ILE A 1 296 ? -5.750 -5.347 33.076 1.00 93.25 296 ILE A N 1
ATOM 2434 C CA . ILE A 1 296 ? -4.658 -6.274 33.394 1.00 93.25 296 ILE A CA 1
ATOM 2435 C C . ILE A 1 296 ? -5.101 -7.237 34.494 1.00 93.25 296 ILE A C 1
ATOM 2437 O O . ILE A 1 296 ? -4.985 -8.449 34.336 1.00 93.25 296 ILE A O 1
ATOM 2441 N N . ASP A 1 297 ? -5.677 -6.705 35.571 1.00 92.81 297 ASP A N 1
ATOM 2442 C CA . ASP A 1 297 ? -6.152 -7.491 36.708 1.00 92.81 297 ASP A CA 1
ATOM 2443 C C . ASP A 1 297 ? -7.271 -8.462 36.301 1.00 92.81 297 ASP A C 1
ATOM 2445 O O . ASP A 1 297 ? -7.331 -9.590 36.791 1.00 92.81 297 ASP A O 1
ATOM 2449 N N . ASN A 1 298 ? -8.142 -8.062 35.370 1.00 92.88 298 ASN A N 1
ATOM 2450 C CA . ASN A 1 298 ? -9.194 -8.928 34.842 1.00 92.88 298 ASN A CA 1
ATOM 2451 C C . ASN A 1 298 ? -8.632 -10.090 34.014 1.00 92.88 298 ASN A C 1
ATOM 2453 O O . ASN A 1 298 ? -9.054 -11.225 34.224 1.00 92.88 298 ASN A O 1
ATOM 2457 N N . VAL A 1 299 ? -7.674 -9.834 33.118 1.00 93.38 299 VAL A N 1
ATOM 2458 C CA . VAL A 1 299 ? -7.040 -10.900 32.320 1.00 93.38 299 VAL A CA 1
ATOM 2459 C C . VAL A 1 299 ? -6.198 -11.810 33.219 1.00 93.38 299 VAL A C 1
ATOM 2461 O O . VAL A 1 299 ? -6.240 -13.029 33.077 1.00 93.38 299 VAL A O 1
ATOM 2464 N N . ARG A 1 300 ? -5.507 -11.250 34.220 1.00 94.38 300 ARG A N 1
ATOM 2465 C CA . ARG A 1 300 ? -4.681 -12.007 35.174 1.00 94.38 300 ARG A CA 1
ATOM 2466 C C . ARG A 1 300 ? -5.489 -13.032 35.975 1.00 94.38 300 ARG A C 1
ATOM 2468 O O . ARG A 1 300 ? -4.977 -14.109 36.255 1.00 94.38 300 ARG A O 1
ATOM 2475 N N . LYS A 1 301 ? -6.756 -12.748 36.297 1.00 94.75 301 LYS A N 1
ATOM 2476 C CA . LYS A 1 301 ? -7.659 -13.701 36.980 1.00 94.75 301 LYS A CA 1
ATOM 2477 C C . LYS A 1 301 ? -7.963 -14.959 36.162 1.00 94.75 301 LYS A C 1
ATOM 2479 O O . LYS A 1 301 ? -8.378 -15.955 36.742 1.00 94.75 301 LYS A O 1
ATOM 2484 N N . LEU A 1 302 ? -7.787 -14.912 34.841 1.00 94.56 302 LEU A N 1
ATOM 2485 C CA . LEU A 1 302 ? -8.005 -16.056 33.953 1.00 94.56 302 LEU A CA 1
ATOM 2486 C C . LEU A 1 302 ? -6.792 -17.002 33.906 1.00 94.56 302 LEU A C 1
ATOM 2488 O O . LEU A 1 302 ? -6.888 -18.088 33.339 1.00 94.56 302 LEU A O 1
ATOM 2492 N N . ILE A 1 303 ? -5.653 -16.606 34.485 1.00 94.62 303 ILE A N 1
ATOM 2493 C CA . ILE A 1 303 ? -4.427 -17.408 34.502 1.00 94.62 303 ILE A CA 1
ATOM 2494 C C . ILE A 1 303 ? -4.509 -18.464 35.617 1.00 94.62 303 ILE A C 1
ATOM 2496 O O . ILE A 1 303 ? -4.770 -18.107 36.770 1.00 94.62 303 ILE A O 1
ATOM 2500 N N . PRO A 1 304 ? -4.240 -19.754 35.327 1.00 92.62 304 PRO A N 1
ATOM 2501 C CA . PRO A 1 304 ? -4.206 -20.798 36.345 1.00 92.62 304 PRO A CA 1
ATOM 2502 C C . PRO A 1 304 ? -3.199 -20.505 37.462 1.00 92.62 304 PRO A C 1
ATOM 2504 O O . PRO A 1 304 ? -2.069 -20.068 37.216 1.00 92.62 304 PRO A O 1
ATOM 2507 N N . SER A 1 305 ? -3.586 -20.796 38.703 1.00 90.88 305 SER A N 1
ATOM 2508 C CA . SER A 1 305 ? -2.700 -20.655 39.860 1.00 90.88 305 SER A CA 1
ATOM 2509 C C . SER A 1 305 ? -1.452 -21.535 39.712 1.00 90.88 305 SER A C 1
ATOM 2511 O O . SER A 1 305 ? -1.550 -22.694 39.320 1.00 90.88 305 SER A O 1
ATOM 2513 N N . GLY A 1 306 ? -0.278 -20.986 40.034 1.00 90.38 306 GLY A N 1
ATOM 2514 C CA . GLY A 1 306 ? 1.007 -21.689 39.909 1.00 90.38 306 GLY A CA 1
ATOM 2515 C C . GLY A 1 306 ? 1.661 -21.615 38.523 1.00 90.38 306 GLY A C 1
ATOM 2516 O O . GLY A 1 306 ? 2.695 -22.241 38.313 1.00 90.38 306 GLY A O 1
ATOM 2517 N N . THR A 1 307 ? 1.095 -20.852 37.581 1.00 94.12 307 THR A N 1
ATOM 2518 C CA . THR A 1 307 ? 1.707 -20.621 36.263 1.00 94.12 307 THR A CA 1
ATOM 2519 C C . THR A 1 307 ? 3.050 -19.891 36.393 1.00 94.12 307 THR A C 1
ATOM 2521 O O . THR A 1 307 ? 3.122 -18.825 37.001 1.00 94.12 307 THR A O 1
ATOM 2524 N N . CYS A 1 308 ? 4.101 -20.431 35.770 1.00 92.88 308 CYS A N 1
ATOM 2525 C CA . CYS A 1 308 ? 5.406 -19.775 35.673 1.00 92.88 308 CYS A CA 1
ATOM 2526 C C . CYS A 1 308 ? 5.484 -18.873 34.430 1.00 92.88 308 CYS A C 1
ATOM 2528 O O . CYS A 1 308 ? 5.310 -19.345 33.301 1.00 92.88 308 CYS A O 1
ATOM 2530 N N . SER A 1 309 ? 5.788 -17.591 34.648 1.00 94.00 309 SER A N 1
ATOM 2531 C CA . SER A 1 309 ? 6.003 -16.593 33.592 1.00 94.00 309 SER A CA 1
ATOM 2532 C C . SER A 1 309 ? 7.239 -16.936 32.752 1.00 94.00 309 SER A C 1
ATOM 2534 O O . SER A 1 309 ? 8.297 -17.252 33.301 1.00 94.00 309 SER A O 1
ATOM 2536 N N . HIS A 1 310 ? 7.115 -16.892 31.425 1.00 93.44 310 HIS A N 1
ATOM 2537 C CA . HIS A 1 310 ? 8.248 -16.987 30.499 1.00 93.44 310 HIS A CA 1
ATOM 2538 C C . HIS A 1 310 ? 7.965 -16.211 29.213 1.00 93.44 310 HIS A C 1
ATOM 2540 O O . HIS A 1 310 ? 6.825 -16.109 28.780 1.00 93.44 310 HIS A O 1
ATOM 2546 N N . SER A 1 311 ? 9.010 -15.653 28.603 1.00 92.38 311 SER A N 1
ATOM 2547 C CA . SER A 1 311 ? 8.868 -14.812 27.413 1.00 92.38 311 SER A CA 1
ATOM 2548 C C . SER A 1 311 ? 8.396 -15.614 26.196 1.00 92.38 311 SER A C 1
ATOM 2550 O O . SER A 1 311 ? 8.888 -16.715 25.951 1.00 92.38 311 SER A O 1
ATOM 2552 N N . ILE A 1 312 ? 7.532 -15.004 25.378 1.00 92.31 312 ILE A N 1
ATOM 2553 C CA . ILE A 1 312 ? 7.177 -15.494 24.036 1.00 92.31 312 ILE A CA 1
ATOM 2554 C C . ILE A 1 312 ? 8.367 -15.457 23.052 1.00 92.31 312 ILE A C 1
ATOM 2556 O O . ILE A 1 312 ? 8.320 -16.060 21.981 1.00 92.31 312 ILE A O 1
ATOM 2560 N N . GLY A 1 313 ? 9.456 -14.769 23.401 1.00 92.06 313 GLY A N 1
ATOM 2561 C CA . GLY A 1 313 ? 10.634 -14.595 22.557 1.00 92.06 313 GLY A CA 1
ATOM 2562 C C . GLY A 1 313 ? 10.562 -13.337 21.690 1.00 92.06 313 GLY A C 1
ATOM 2563 O O . GLY A 1 313 ? 9.961 -12.331 22.058 1.00 92.06 313 GLY A O 1
ATOM 2564 N N . ASP A 1 314 ? 11.230 -13.368 20.537 1.00 92.75 314 ASP A N 1
ATOM 2565 C CA . ASP A 1 314 ? 11.339 -12.206 19.653 1.00 92.75 314 ASP A CA 1
ATOM 2566 C C . ASP A 1 314 ? 10.042 -11.982 18.854 1.00 92.75 314 ASP A C 1
ATOM 2568 O O . ASP A 1 314 ? 9.676 -12.776 17.980 1.00 92.75 314 ASP A O 1
ATOM 2572 N N . TYR A 1 315 ? 9.369 -10.854 19.106 1.00 95.00 315 TYR A N 1
ATOM 2573 C CA . TYR A 1 315 ? 8.152 -10.464 18.389 1.00 95.00 315 TYR A CA 1
ATOM 2574 C C . TYR A 1 315 ? 8.329 -10.406 16.868 1.00 95.00 315 TYR A C 1
ATOM 2576 O O . TYR A 1 315 ? 7.380 -10.685 16.135 1.00 95.00 315 TYR A O 1
ATOM 2584 N N . SER A 1 316 ? 9.519 -10.059 16.369 1.00 90.88 316 SER A N 1
ATOM 2585 C CA . SER A 1 316 ? 9.786 -10.007 14.928 1.00 90.88 316 SER A CA 1
ATOM 2586 C C . SER A 1 316 ? 9.762 -11.395 14.284 1.00 90.88 316 SER A C 1
ATOM 2588 O O . SER A 1 316 ? 9.320 -11.528 13.145 1.00 90.88 316 SER A O 1
ATOM 2590 N N . VAL A 1 317 ? 10.148 -12.434 15.028 1.00 91.50 317 VAL A N 1
ATOM 2591 C CA . VAL A 1 317 ? 10.059 -13.832 14.585 1.00 91.50 317 VAL A CA 1
ATOM 2592 C C . VAL A 1 317 ? 8.604 -14.297 14.598 1.00 91.50 317 VAL A C 1
ATOM 2594 O O . VAL A 1 317 ? 8.138 -14.913 13.638 1.00 91.50 317 VAL A O 1
ATOM 2597 N N . MET A 1 318 ? 7.853 -13.942 15.643 1.00 94.12 318 MET A N 1
ATOM 2598 C CA . MET A 1 318 ? 6.432 -14.297 15.762 1.00 94.12 318 MET A CA 1
ATOM 2599 C C . MET A 1 318 ? 5.540 -13.565 14.747 1.00 94.12 318 MET A C 1
ATOM 2601 O O . MET A 1 318 ? 4.440 -14.018 14.437 1.00 94.12 318 MET A O 1
ATOM 2605 N N . ALA A 1 319 ? 6.017 -12.469 14.157 1.00 95.25 319 ALA A N 1
ATOM 2606 C CA . ALA A 1 319 ? 5.300 -11.689 13.151 1.00 95.25 319 ALA A CA 1
ATOM 2607 C C . ALA A 1 319 ? 5.222 -12.335 11.748 1.00 95.25 319 ALA A C 1
ATOM 2609 O O . ALA A 1 319 ? 4.509 -11.831 10.875 1.00 95.25 319 ALA A O 1
ATOM 2610 N N . ASN A 1 320 ? 5.938 -13.441 11.513 1.00 91.44 320 ASN A N 1
ATOM 2611 C CA . ASN A 1 320 ? 6.084 -14.041 10.183 1.00 91.44 320 ASN A CA 1
ATOM 2612 C C . ASN A 1 320 ? 4.753 -14.467 9.537 1.00 91.44 320 ASN A C 1
ATOM 2614 O O . ASN A 1 320 ? 4.587 -14.287 8.331 1.00 91.44 320 ASN A O 1
ATOM 2618 N N . LEU A 1 321 ? 3.798 -15.008 10.305 1.00 95.06 321 LEU A N 1
ATOM 2619 C CA . LEU A 1 321 ? 2.506 -15.446 9.756 1.00 95.06 321 LEU A CA 1
ATOM 2620 C C . LEU A 1 321 ? 1.674 -14.263 9.243 1.00 95.06 321 LEU A C 1
ATOM 2622 O O . LEU A 1 321 ? 1.073 -14.352 8.173 1.00 95.06 321 LEU A O 1
ATOM 2626 N N . ALA A 1 322 ? 1.668 -13.139 9.962 1.00 95.81 322 ALA A N 1
ATOM 2627 C CA . ALA A 1 322 ? 0.964 -11.930 9.548 1.00 95.81 322 ALA A CA 1
ATOM 2628 C C . ALA A 1 322 ? 1.606 -11.279 8.311 1.00 95.81 322 ALA A C 1
ATOM 2630 O O . ALA A 1 322 ? 0.898 -10.787 7.428 1.00 95.81 322 ALA A O 1
ATOM 2631 N N . GLU A 1 323 ? 2.938 -11.313 8.204 1.00 92.50 323 GLU A N 1
ATOM 2632 C CA . GLU A 1 323 ? 3.633 -10.871 6.992 1.00 92.50 323 GLU A CA 1
ATOM 2633 C C . GLU A 1 323 ? 3.331 -11.780 5.797 1.00 92.50 323 GLU A C 1
ATOM 2635 O O . GLU A 1 323 ? 3.006 -11.288 4.717 1.00 92.50 323 GLU A O 1
ATOM 2640 N N . GLU A 1 324 ? 3.379 -13.098 5.982 1.00 91.06 324 GLU A N 1
ATOM 2641 C CA . GLU A 1 324 ? 3.037 -14.066 4.938 1.00 91.06 324 GLU A CA 1
ATOM 2642 C C . GLU A 1 324 ? 1.588 -13.870 4.461 1.00 91.06 324 GLU A C 1
ATOM 2644 O O . GLU A 1 324 ? 1.329 -13.838 3.258 1.00 91.06 324 GLU A O 1
ATOM 2649 N N . TRP A 1 325 ? 0.655 -13.619 5.384 1.00 94.50 325 TRP A N 1
ATOM 2650 C CA . TRP A 1 325 ? -0.731 -13.287 5.059 1.00 94.50 325 TRP A CA 1
ATOM 2651 C C . TRP A 1 325 ? -0.862 -11.998 4.234 1.00 94.50 325 TRP A C 1
ATOM 2653 O O . TRP A 1 325 ? -1.606 -11.984 3.247 1.00 94.50 325 TRP A O 1
ATOM 2663 N N . LEU A 1 326 ? -0.135 -10.930 4.590 1.00 94.12 326 LEU A N 1
ATOM 2664 C CA . LEU A 1 326 ? -0.181 -9.640 3.883 1.00 94.12 326 LEU A CA 1
ATOM 2665 C C . LEU A 1 326 ? 0.209 -9.782 2.405 1.00 94.12 326 LEU A C 1
ATOM 2667 O O . LEU A 1 326 ? -0.358 -9.102 1.545 1.00 94.12 326 LEU A O 1
ATOM 2671 N N . TRP A 1 327 ? 1.170 -10.663 2.129 1.00 91.38 327 TRP A N 1
ATOM 2672 C CA . TRP A 1 327 ? 1.772 -10.854 0.808 1.00 91.38 327 TRP A CA 1
ATOM 2673 C C . TRP A 1 327 ? 1.300 -12.119 0.085 1.00 91.38 327 TRP A C 1
ATOM 2675 O O . TRP A 1 327 ? 1.831 -12.438 -0.975 1.00 91.38 327 TRP A O 1
ATOM 2685 N N . SER A 1 328 ? 0.310 -12.822 0.637 1.00 90.56 328 SER A N 1
ATOM 2686 C CA . SER A 1 328 ? -0.207 -14.098 0.117 1.00 90.56 328 SER A CA 1
ATOM 2687 C C . SER A 1 328 ? -0.799 -14.021 -1.295 1.00 90.56 328 SER A C 1
ATOM 2689 O O . SER A 1 328 ? -0.822 -15.018 -2.007 1.00 90.56 328 SER A O 1
ATOM 2691 N N . ASP A 1 329 ? -1.264 -12.846 -1.716 1.00 88.06 329 ASP A N 1
ATOM 2692 C CA . ASP A 1 329 ? -1.803 -12.582 -3.056 1.00 88.06 329 ASP A CA 1
ATOM 2693 C C . ASP A 1 329 ? -0.748 -12.091 -4.057 1.00 88.06 329 ASP A C 1
ATOM 2695 O O . ASP A 1 329 ? -1.064 -11.865 -5.225 1.00 88.06 329 ASP A O 1
ATOM 2699 N N . VAL A 1 330 ? 0.500 -11.902 -3.621 1.00 89.31 330 VAL A N 1
ATOM 2700 C CA . VAL A 1 330 ? 1.605 -11.577 -4.519 1.00 89.31 330 VAL A CA 1
ATOM 2701 C C . VAL A 1 330 ? 2.206 -12.893 -5.012 1.00 89.31 330 VAL A C 1
ATOM 2703 O O . VAL A 1 330 ? 2.686 -13.680 -4.188 1.00 89.31 330 VAL A O 1
ATOM 2706 N N . PRO A 1 331 ? 2.212 -13.147 -6.334 1.00 89.25 331 PRO A N 1
ATOM 2707 C CA . PRO A 1 331 ? 2.719 -14.397 -6.870 1.00 89.25 331 PRO A CA 1
ATOM 2708 C C . PRO A 1 331 ? 4.196 -14.561 -6.526 1.00 89.25 331 PRO A C 1
ATOM 2710 O O . PRO A 1 331 ? 4.998 -13.626 -6.623 1.00 89.25 331 PRO A O 1
ATOM 2713 N N . GLU A 1 332 ? 4.544 -15.773 -6.117 1.00 90.62 332 GLU A N 1
ATOM 2714 C CA . GLU A 1 332 ? 5.927 -16.171 -5.925 1.00 90.62 332 GLU A CA 1
ATOM 2715 C C . GLU A 1 332 ? 6.485 -16.665 -7.257 1.00 90.62 332 GLU A C 1
ATOM 2717 O O . GLU A 1 332 ? 5.887 -17.511 -7.921 1.00 90.62 332 GLU A O 1
ATOM 2722 N N . VAL A 1 333 ? 7.623 -16.111 -7.662 1.00 91.62 333 VAL A N 1
ATOM 2723 C CA . VAL A 1 333 ? 8.285 -16.454 -8.921 1.00 91.62 333 VAL A CA 1
ATOM 2724 C C . VAL A 1 333 ? 9.670 -16.998 -8.609 1.00 91.62 333 VAL A C 1
ATOM 2726 O O . VAL A 1 333 ? 10.413 -16.419 -7.816 1.00 91.62 333 VAL A O 1
ATOM 2729 N N . THR A 1 334 ? 10.038 -18.109 -9.243 1.00 93.81 334 THR A N 1
ATOM 2730 C CA . THR A 1 334 ? 11.407 -18.626 -9.178 1.00 93.81 334 THR A CA 1
ATOM 2731 C C . THR A 1 334 ? 12.312 -17.822 -10.104 1.00 93.81 334 THR A C 1
ATOM 2733 O O . THR A 1 334 ? 12.016 -17.638 -11.286 1.00 93.81 334 THR A O 1
ATOM 2736 N N . VAL A 1 335 ? 13.427 -17.347 -9.559 1.00 93.06 335 VAL A N 1
ATOM 2737 C CA . VAL A 1 335 ? 14.412 -16.503 -10.238 1.00 93.06 335 VAL A CA 1
ATOM 2738 C C . VAL A 1 335 ? 15.830 -16.979 -9.940 1.00 93.06 335 VAL A C 1
ATOM 2740 O O . VAL A 1 335 ? 16.097 -17.513 -8.865 1.00 93.06 335 VAL A O 1
ATOM 2743 N N . SER A 1 336 ? 16.760 -16.731 -10.860 1.00 91.50 336 SER A N 1
ATOM 2744 C CA . SER A 1 336 ? 18.192 -16.962 -10.642 1.00 91.50 336 SER A CA 1
ATOM 2745 C C . SER A 1 336 ? 18.903 -15.671 -10.263 1.00 91.50 336 SER A C 1
ATOM 2747 O O . SER A 1 336 ? 18.648 -14.607 -10.838 1.00 91.50 336 SER A O 1
ATOM 2749 N N . PHE A 1 337 ? 19.826 -15.749 -9.308 1.00 89.50 337 PHE A N 1
ATOM 2750 C CA . PHE A 1 337 ? 20.697 -14.634 -8.960 1.00 89.50 337 PHE A CA 1
ATOM 2751 C C . PHE A 1 337 ? 21.859 -14.502 -9.948 1.00 89.50 337 PHE A C 1
ATOM 2753 O O . PHE A 1 337 ? 22.830 -15.249 -9.895 1.00 89.50 337 PHE A O 1
ATOM 2760 N N . CYS A 1 338 ? 21.772 -13.529 -10.856 1.00 85.38 338 CYS A N 1
ATOM 2761 C CA . CYS A 1 338 ? 22.624 -13.500 -12.049 1.00 85.38 338 CYS A CA 1
ATOM 2762 C C . CYS A 1 338 ? 23.771 -12.481 -11.978 1.00 85.38 338 CYS A C 1
ATOM 2764 O O . CYS A 1 338 ? 24.795 -12.650 -12.638 1.00 85.38 338 CYS A O 1
ATOM 2766 N N . ARG A 1 339 ? 23.610 -11.368 -11.243 1.00 81.00 339 ARG A N 1
ATOM 2767 C CA . ARG A 1 339 ? 24.564 -10.242 -11.316 1.00 81.00 339 ARG A CA 1
ATOM 2768 C C . ARG A 1 339 ? 24.561 -9.363 -10.067 1.00 81.00 339 ARG A C 1
ATOM 2770 O O . ARG A 1 339 ? 23.526 -9.142 -9.452 1.00 81.00 339 ARG A O 1
ATOM 2777 N N . ILE A 1 340 ? 25.719 -8.771 -9.761 1.00 82.12 340 ILE A N 1
ATOM 2778 C CA . ILE A 1 340 ? 25.887 -7.724 -8.737 1.00 82.12 340 ILE A CA 1
ATOM 2779 C C . ILE A 1 340 ? 26.556 -6.508 -9.353 1.00 82.12 340 ILE A C 1
ATOM 2781 O O . ILE A 1 340 ? 27.657 -6.644 -9.864 1.00 82.12 340 ILE A O 1
ATOM 2785 N N . PHE A 1 341 ? 25.999 -5.309 -9.265 1.00 79.38 341 PHE A N 1
ATOM 2786 C CA . PHE A 1 341 ? 26.722 -4.097 -9.663 1.00 79.38 341 PHE A CA 1
ATOM 2787 C C . PHE A 1 341 ? 26.773 -3.075 -8.535 1.00 79.38 341 PHE A C 1
ATOM 2789 O O . PHE A 1 341 ? 25.873 -2.982 -7.702 1.00 79.38 341 PHE A O 1
ATOM 2796 N N . GLU A 1 342 ? 27.840 -2.287 -8.524 1.00 77.94 342 GLU A N 1
ATOM 2797 C CA . GLU A 1 342 ? 27.987 -1.189 -7.583 1.00 77.94 342 GLU A CA 1
ATOM 2798 C C . GLU A 1 342 ? 27.319 0.061 -8.138 1.00 77.94 342 GLU A C 1
ATOM 2800 O O . GLU A 1 342 ? 27.555 0.472 -9.277 1.00 77.94 342 GLU A O 1
ATOM 2805 N N . LYS A 1 343 ? 26.473 0.688 -7.324 1.00 68.19 343 LYS A N 1
ATOM 2806 C CA . LYS A 1 343 ? 25.864 1.972 -7.655 1.00 68.19 343 LYS A CA 1
ATOM 2807 C C . LYS A 1 343 ? 26.563 3.079 -6.874 1.00 68.19 343 LYS A C 1
ATOM 2809 O O . LYS A 1 343 ? 26.296 3.266 -5.686 1.00 68.19 343 LYS A O 1
ATOM 2814 N N . GLY A 1 344 ? 27.428 3.832 -7.552 1.00 56.09 344 GLY A N 1
ATOM 2815 C CA . GLY A 1 344 ? 27.966 5.091 -7.035 1.00 56.09 344 GLY A CA 1
ATOM 2816 C C . GLY A 1 344 ? 26.875 6.166 -6.952 1.00 56.09 344 GLY A C 1
ATOM 2817 O O . GLY A 1 344 ? 25.994 6.243 -7.814 1.00 56.09 344 GLY A O 1
ATOM 2818 N N . ARG A 1 345 ? 26.897 7.004 -5.908 1.00 50.34 345 ARG A N 1
ATOM 2819 C CA . ARG A 1 345 ? 26.113 8.250 -5.896 1.00 50.34 345 ARG A CA 1
ATOM 2820 C C . ARG A 1 345 ? 26.854 9.308 -6.710 1.00 50.34 345 ARG A C 1
ATOM 2822 O O . ARG A 1 345 ? 28.051 9.489 -6.533 1.00 50.34 345 ARG A O 1
ATOM 2829 N N . ASN A 1 346 ? 26.118 10.011 -7.569 1.00 45.34 346 ASN A N 1
ATOM 2830 C CA . ASN A 1 346 ? 26.636 11.124 -8.359 1.00 45.34 346 ASN A CA 1
ATOM 2831 C C . ASN A 1 346 ? 27.232 12.206 -7.420 1.00 45.34 346 ASN A C 1
ATOM 2833 O O . ASN A 1 346 ? 26.515 12.633 -6.507 1.00 45.34 346 ASN A O 1
ATOM 2837 N N . PRO A 1 347 ? 28.477 12.685 -7.627 1.00 44.06 347 PRO A N 1
ATOM 2838 C CA . PRO A 1 347 ? 29.124 13.686 -6.764 1.00 44.06 347 PRO A CA 1
ATOM 2839 C C . PRO A 1 347 ? 28.398 15.040 -6.701 1.00 44.06 347 PRO A C 1
ATOM 2841 O O . PRO A 1 347 ? 28.608 15.812 -5.772 1.00 44.06 347 PRO A O 1
ATOM 2844 N N . ALA A 1 348 ? 27.492 15.316 -7.646 1.00 47.19 348 ALA A N 1
ATOM 2845 C CA . ALA A 1 348 ? 26.769 16.584 -7.777 1.00 47.19 348 ALA A CA 1
ATOM 2846 C C . ALA A 1 348 ? 25.799 16.920 -6.619 1.00 47.19 348 ALA A C 1
ATOM 2848 O O . ALA A 1 348 ? 25.192 17.985 -6.617 1.00 47.19 348 ALA A O 1
ATOM 2849 N N . LYS A 1 349 ? 25.628 16.037 -5.624 1.00 44.38 349 LYS A N 1
ATOM 2850 C CA . LYS A 1 349 ? 24.804 16.294 -4.428 1.00 44.38 349 LYS A CA 1
ATOM 2851 C C . LYS A 1 349 ? 25.622 16.235 -3.138 1.00 44.38 349 LYS A C 1
ATOM 2853 O O . LYS A 1 349 ? 25.281 15.453 -2.258 1.00 44.38 349 LYS A O 1
ATOM 2858 N N . GLY A 1 350 ? 26.696 17.025 -3.049 1.00 40.25 350 GLY A N 1
ATOM 2859 C CA . GLY A 1 350 ? 27.226 17.682 -1.833 1.00 40.25 350 GLY A CA 1
ATOM 2860 C C . GLY A 1 350 ? 27.466 16.891 -0.533 1.00 40.25 350 GLY A C 1
ATOM 2861 O O . GLY A 1 350 ? 27.878 17.486 0.455 1.00 40.25 350 GLY A O 1
ATOM 2862 N N . LYS A 1 351 ? 27.236 15.580 -0.474 1.00 42.00 351 LYS A N 1
ATOM 2863 C CA . LYS A 1 351 ? 27.476 14.748 0.708 1.00 42.00 351 LYS A CA 1
ATOM 2864 C C . LYS A 1 351 ? 28.668 13.844 0.428 1.00 42.00 351 LYS A C 1
ATOM 2866 O O . LYS A 1 351 ? 28.518 12.790 -0.188 1.00 42.00 351 LYS A O 1
ATOM 2871 N N . LYS A 1 352 ? 29.851 14.278 0.880 1.00 37.59 352 LYS A N 1
ATOM 2872 C CA . LYS A 1 352 ? 31.038 13.423 1.012 1.00 37.59 352 LYS A CA 1
ATOM 2873 C C . LYS A 1 352 ? 30.689 12.282 1.971 1.00 37.59 352 LYS A C 1
ATOM 2875 O O . LYS A 1 352 ? 30.413 12.507 3.142 1.00 37.59 352 LYS A O 1
ATOM 2880 N N . GLY A 1 353 ? 30.616 11.080 1.418 1.00 42.88 353 GLY A N 1
ATOM 2881 C CA . GLY A 1 353 ? 30.230 9.850 2.099 1.00 42.88 353 GLY A CA 1
ATOM 2882 C C . GLY A 1 353 ? 30.020 8.768 1.047 1.00 42.88 353 GLY A C 1
ATOM 2883 O O . GLY A 1 353 ? 28.916 8.600 0.521 1.00 42.88 353 GLY A O 1
ATOM 2884 N N . SER A 1 354 ? 31.105 8.095 0.675 1.00 43.00 354 SER A N 1
ATOM 2885 C CA . SER A 1 354 ? 31.162 7.023 -0.318 1.00 43.00 354 SER A CA 1
ATOM 2886 C C . SER A 1 354 ? 30.509 5.741 0.205 1.00 43.00 354 SER A C 1
ATOM 2888 O O . SER A 1 354 ? 31.175 4.731 0.388 1.00 43.00 354 SER A O 1
ATOM 2890 N N . ASN A 1 355 ? 29.192 5.735 0.411 1.00 50.94 355 ASN A N 1
ATOM 2891 C CA . ASN A 1 355 ? 28.479 4.459 0.490 1.00 50.94 355 ASN A CA 1
ATOM 2892 C C . ASN A 1 355 ? 28.230 3.977 -0.942 1.00 50.94 355 ASN A C 1
ATOM 2894 O O . ASN A 1 355 ? 27.153 4.211 -1.503 1.00 50.94 355 ASN A O 1
ATOM 2898 N N . GLN A 1 356 ? 29.242 3.336 -1.536 1.00 60.47 356 GLN A N 1
ATOM 2899 C CA . GLN A 1 356 ? 29.032 2.385 -2.628 1.00 60.47 356 GLN A CA 1
ATOM 2900 C C . GLN A 1 356 ? 27.990 1.373 -2.148 1.00 60.47 356 GLN A C 1
ATOM 2902 O O . GLN A 1 356 ? 28.090 0.828 -1.051 1.00 60.47 356 GLN A O 1
ATOM 2907 N N . ARG A 1 357 ? 26.928 1.188 -2.931 1.00 72.81 357 ARG A N 1
ATOM 2908 C CA . ARG A 1 357 ? 25.882 0.211 -2.617 1.00 72.81 357 ARG A CA 1
ATOM 2909 C C . ARG A 1 357 ? 25.915 -0.896 -3.649 1.00 72.81 357 ARG A C 1
ATOM 2911 O O . ARG A 1 357 ? 25.773 -0.611 -4.840 1.00 72.81 357 ARG A O 1
ATOM 2918 N N . SER A 1 358 ? 26.040 -2.129 -3.179 1.00 80.94 358 SER A N 1
ATOM 2919 C CA . SER A 1 358 ? 25.951 -3.326 -4.011 1.00 80.94 358 SER A CA 1
ATOM 2920 C C . SER A 1 358 ? 24.486 -3.659 -4.286 1.00 80.94 358 SER A C 1
ATOM 2922 O O . SER A 1 358 ? 23.675 -3.815 -3.368 1.00 80.94 358 SER A O 1
ATOM 2924 N N . VAL A 1 359 ? 24.135 -3.724 -5.566 1.00 85.62 359 VAL A N 1
ATOM 2925 C CA . VAL A 1 359 ? 22.793 -4.048 -6.057 1.00 85.62 359 VAL A CA 1
ATOM 2926 C C . VAL A 1 359 ? 22.847 -5.405 -6.738 1.00 85.62 359 VAL A C 1
ATOM 2928 O O . VAL A 1 359 ? 23.642 -5.601 -7.654 1.00 85.62 359 VAL A O 1
ATOM 2931 N N . GLY A 1 360 ? 21.999 -6.320 -6.285 1.00 88.06 360 GLY A N 1
ATOM 2932 C CA . GLY A 1 360 ? 21.830 -7.645 -6.855 1.00 88.06 360 GLY A CA 1
ATOM 2933 C C . GLY A 1 360 ? 20.747 -7.633 -7.923 1.00 88.06 360 GLY A C 1
ATOM 2934 O O . GLY A 1 360 ? 19.815 -6.825 -7.861 1.00 88.06 360 GLY A O 1
ATOM 2935 N N . VAL A 1 361 ? 20.879 -8.516 -8.905 1.00 88.44 361 VAL A N 1
ATOM 2936 C CA . VAL A 1 361 ? 19.921 -8.708 -9.992 1.00 88.44 361 VAL A CA 1
ATOM 2937 C C . VAL A 1 361 ? 19.490 -10.163 -10.010 1.00 88.44 361 VAL A C 1
ATOM 2939 O O . VAL A 1 361 ? 20.322 -11.062 -10.148 1.00 88.44 361 VAL A O 1
ATOM 2942 N N . LEU A 1 362 ? 18.187 -10.361 -9.875 1.00 90.69 362 LEU A N 1
ATOM 2943 C CA . LEU A 1 362 ? 17.502 -11.627 -10.078 1.00 90.69 362 LEU A CA 1
ATOM 2944 C C . LEU A 1 362 ? 16.877 -11.605 -11.471 1.00 90.69 362 LEU A C 1
ATOM 2946 O O . LEU A 1 362 ? 16.374 -10.557 -11.883 1.00 90.69 362 LEU A O 1
ATOM 2950 N N . ALA A 1 363 ? 16.895 -12.728 -12.175 1.00 89.81 363 ALA A N 1
ATOM 2951 C CA . ALA A 1 363 ? 16.243 -12.854 -13.470 1.00 89.81 363 ALA A CA 1
ATOM 2952 C C . ALA A 1 363 ? 15.326 -14.078 -13.509 1.00 89.81 363 ALA A C 1
ATOM 2954 O O . ALA A 1 363 ? 15.683 -15.149 -13.011 1.00 89.81 363 ALA A O 1
ATOM 2955 N N . SER A 1 364 ? 14.146 -13.899 -14.090 1.00 89.25 364 SER A N 1
ATOM 2956 C CA . SER A 1 364 ? 13.172 -14.954 -14.373 1.00 89.25 364 SER A CA 1
ATOM 2957 C C . SER A 1 364 ? 13.299 -15.466 -15.811 1.00 89.25 364 SER A C 1
ATOM 2959 O O . SER A 1 364 ? 13.937 -14.846 -16.666 1.00 89.25 364 SER A O 1
ATOM 2961 N N . LEU A 1 365 ? 12.651 -16.600 -16.091 1.00 87.75 365 LEU A N 1
ATOM 2962 C CA . LEU A 1 365 ? 12.638 -17.220 -17.423 1.00 87.75 365 LEU A CA 1
ATOM 2963 C C . LEU A 1 365 ? 11.943 -16.353 -18.485 1.00 87.75 365 LEU A C 1
ATOM 2965 O O . LEU A 1 365 ? 12.332 -16.396 -19.649 1.00 87.75 365 LEU A O 1
ATOM 2969 N N . ASP A 1 366 ? 10.977 -15.519 -18.088 1.00 84.38 366 ASP A N 1
ATOM 2970 C CA . ASP A 1 366 ? 10.323 -14.520 -18.951 1.00 84.38 366 ASP A CA 1
ATOM 2971 C C . ASP A 1 366 ? 11.175 -13.251 -19.161 1.00 84.38 366 ASP A C 1
ATOM 2973 O O . ASP A 1 366 ? 10.676 -12.231 -19.629 1.00 84.38 366 ASP A O 1
ATOM 2977 N N . GLN A 1 367 ? 12.472 -13.317 -18.833 1.00 84.44 367 GLN A N 1
ATOM 2978 C CA . GLN A 1 367 ? 13.472 -12.267 -19.048 1.00 84.44 367 GLN A CA 1
ATOM 2979 C C . GLN A 1 367 ? 13.222 -10.981 -18.246 1.00 84.44 367 GLN A C 1
ATOM 2981 O O . GLN A 1 367 ? 13.814 -9.938 -18.535 1.00 84.44 367 GLN A O 1
ATOM 2986 N N . LYS A 1 368 ? 12.395 -11.036 -17.197 1.00 84.69 368 LYS A N 1
ATOM 2987 C CA . LYS A 1 368 ? 12.232 -9.907 -16.277 1.00 84.69 368 LYS A CA 1
ATOM 2988 C C . LYS A 1 368 ? 13.377 -9.865 -15.273 1.00 84.69 368 LYS A C 1
ATOM 2990 O O . LYS A 1 368 ? 13.730 -10.860 -14.642 1.00 84.69 368 LYS A O 1
ATOM 2995 N N . GLU A 1 369 ? 13.955 -8.677 -15.106 1.00 87.75 369 GLU A N 1
ATOM 2996 C CA . GLU A 1 369 ? 14.970 -8.422 -14.086 1.00 87.75 369 GLU A CA 1
ATOM 2997 C C . GLU A 1 369 ? 14.367 -7.749 -12.856 1.00 87.75 369 GLU A C 1
ATOM 2999 O O . GLU A 1 369 ? 13.684 -6.725 -12.939 1.00 87.75 369 GLU A O 1
ATOM 3004 N N . VAL A 1 370 ? 14.741 -8.250 -11.684 1.00 87.69 370 VAL A N 1
ATOM 3005 C CA . VAL A 1 370 ? 14.373 -7.669 -10.398 1.00 87.69 370 VAL A CA 1
ATOM 3006 C C . VAL A 1 370 ? 15.641 -7.248 -9.672 1.00 87.69 370 VAL A C 1
ATOM 3008 O O . VAL A 1 370 ? 16.560 -8.037 -9.458 1.00 87.69 370 VAL A O 1
ATOM 3011 N N . LYS A 1 371 ? 15.701 -5.971 -9.288 1.00 88.25 371 LYS A N 1
ATOM 3012 C CA . LYS A 1 371 ? 16.865 -5.385 -8.616 1.00 88.25 371 LYS A CA 1
ATOM 3013 C C . LYS A 1 371 ? 16.600 -5.267 -7.124 1.00 88.25 371 LYS A C 1
ATOM 3015 O O . LYS A 1 371 ? 15.579 -4.721 -6.713 1.00 88.25 371 LYS A O 1
ATOM 3020 N N . PHE A 1 372 ? 17.555 -5.698 -6.311 1.00 85.81 372 PHE A N 1
ATOM 3021 C CA . PHE A 1 372 ? 17.462 -5.639 -4.853 1.00 85.81 372 PHE A CA 1
ATOM 3022 C C . PHE A 1 372 ? 18.783 -5.180 -4.237 1.00 85.81 372 PHE A C 1
ATOM 3024 O O . PHE A 1 372 ? 19.818 -5.146 -4.902 1.00 85.81 372 PHE A O 1
ATOM 3031 N N . ARG A 1 373 ? 18.764 -4.759 -2.971 1.00 82.06 373 ARG A N 1
ATOM 3032 C CA . ARG A 1 373 ? 20.009 -4.400 -2.278 1.00 82.06 373 ARG A CA 1
ATOM 3033 C C . ARG A 1 373 ? 20.562 -5.622 -1.562 1.00 82.06 373 ARG A C 1
ATOM 3035 O O . ARG A 1 373 ? 19.810 -6.249 -0.825 1.00 82.06 373 ARG A O 1
ATOM 3042 N N . LEU A 1 374 ? 21.849 -5.923 -1.751 1.00 78.50 374 LEU A N 1
ATOM 3043 C CA . LEU A 1 374 ? 22.456 -7.090 -1.102 1.00 78.50 374 LEU A CA 1
ATOM 3044 C C . LEU A 1 374 ? 22.472 -6.966 0.422 1.00 78.50 374 LEU A C 1
ATOM 3046 O O . LEU A 1 374 ? 22.220 -7.946 1.094 1.00 78.50 374 LEU A O 1
ATOM 3050 N N . ASP A 1 375 ? 22.690 -5.770 0.974 1.00 72.94 375 ASP A N 1
ATOM 3051 C CA . ASP A 1 375 ? 22.766 -5.539 2.428 1.00 72.94 375 ASP A CA 1
ATOM 3052 C C . ASP A 1 375 ? 21.480 -5.891 3.195 1.00 72.94 375 ASP A C 1
ATOM 3054 O O . ASP A 1 375 ? 21.505 -6.041 4.412 1.00 72.94 375 ASP A O 1
ATOM 3058 N N . LYS A 1 376 ? 20.350 -6.013 2.495 1.00 71.00 376 LYS A N 1
ATOM 3059 C CA . LYS A 1 376 ? 19.049 -6.333 3.089 1.00 71.00 376 LYS A CA 1
ATOM 3060 C C . LYS A 1 376 ? 18.725 -7.820 3.138 1.00 71.00 376 LYS A C 1
ATOM 3062 O O . LYS A 1 376 ? 17.723 -8.185 3.744 1.00 71.00 376 LYS A O 1
ATOM 3067 N N . HIS A 1 377 ? 19.511 -8.652 2.467 1.00 72.75 377 HIS A N 1
ATOM 3068 C CA . HIS A 1 377 ? 19.237 -10.075 2.337 1.00 72.75 377 HIS A CA 1
ATOM 3069 C C . HIS A 1 377 ? 20.522 -10.851 2.605 1.00 72.75 377 HIS A C 1
ATOM 3071 O O . HIS A 1 377 ? 21.605 -10.408 2.242 1.00 72.75 377 HIS A O 1
ATOM 3077 N N . SER A 1 378 ? 20.418 -12.035 3.201 1.00 75.44 378 SER A N 1
ATOM 3078 C CA . SER A 1 378 ? 21.568 -12.906 3.483 1.00 75.44 378 SER A CA 1
ATOM 3079 C C . SER A 1 378 ? 22.127 -13.585 2.218 1.00 75.44 378 SER A C 1
ATOM 3081 O O . SER A 1 378 ? 22.449 -14.767 2.250 1.00 75.44 378 SER A O 1
ATOM 3083 N N . ILE A 1 379 ? 22.206 -12.857 1.099 1.00 81.00 379 ILE A N 1
ATOM 3084 C CA . ILE A 1 379 ? 22.719 -13.318 -0.195 1.00 81.00 379 ILE A CA 1
ATOM 3085 C C . ILE A 1 379 ? 24.130 -12.788 -0.386 1.00 81.00 379 ILE A C 1
ATOM 3087 O O . ILE A 1 379 ? 24.393 -11.593 -0.215 1.00 81.00 379 ILE A O 1
ATOM 3091 N N . ARG A 1 380 ? 25.034 -13.675 -0.785 1.00 81.50 380 ARG A N 1
ATOM 3092 C CA . ARG A 1 380 ? 26.445 -13.374 -1.010 1.00 81.50 380 ARG A CA 1
ATOM 3093 C C . ARG A 1 380 ? 26.822 -13.560 -2.475 1.00 81.50 380 ARG A C 1
ATOM 3095 O O . ARG A 1 380 ? 26.053 -14.074 -3.280 1.00 81.50 380 ARG A O 1
ATOM 3102 N N . LYS A 1 381 ? 28.026 -13.128 -2.850 1.00 76.75 381 LYS A N 1
ATOM 3103 C CA . LYS A 1 381 ? 28.513 -13.239 -4.235 1.00 76.75 381 LYS A CA 1
ATOM 3104 C C . LYS A 1 381 ? 28.655 -14.698 -4.679 1.00 76.75 381 LYS A C 1
ATOM 3106 O O . LYS A 1 381 ? 28.509 -14.992 -5.860 1.00 76.75 381 LYS A O 1
ATOM 3111 N N . GLU A 1 382 ? 28.888 -15.607 -3.741 1.00 78.56 382 GLU A N 1
ATOM 3112 C CA . GLU A 1 382 ? 29.009 -17.048 -3.977 1.00 78.56 382 GLU A CA 1
ATOM 3113 C C . GLU A 1 382 ? 27.662 -17.702 -4.318 1.00 78.56 382 GLU A C 1
ATOM 3115 O O . GLU A 1 382 ? 27.627 -18.836 -4.791 1.00 78.56 382 GLU A O 1
ATOM 3120 N N . ASP A 1 383 ? 26.553 -16.987 -4.113 1.00 82.19 383 ASP A N 1
ATOM 3121 C CA . ASP A 1 383 ? 25.212 -17.460 -4.439 1.00 82.19 383 ASP A CA 1
ATOM 3122 C C . ASP A 1 383 ? 24.823 -17.216 -5.906 1.00 82.19 383 ASP A C 1
ATOM 3124 O O . ASP A 1 383 ? 23.695 -17.515 -6.295 1.00 82.19 383 ASP A O 1
ATOM 3128 N N . MET A 1 384 ? 25.713 -16.658 -6.738 1.00 82.19 384 MET A N 1
ATOM 3129 C CA . MET A 1 384 ? 25.431 -16.475 -8.167 1.00 82.19 384 MET A CA 1
ATOM 3130 C C . MET A 1 384 ? 25.063 -17.813 -8.829 1.00 82.19 384 MET A C 1
ATOM 3132 O O . MET A 1 384 ? 25.728 -18.828 -8.616 1.00 82.19 384 MET A O 1
ATOM 3136 N N . GLY A 1 385 ? 23.980 -17.797 -9.608 1.00 80.56 385 GLY A N 1
ATOM 3137 C CA . GLY A 1 385 ? 23.374 -18.966 -10.248 1.00 80.56 385 GLY A CA 1
ATOM 3138 C C . GLY A 1 385 ? 22.455 -19.788 -9.348 1.00 80.56 385 GLY A C 1
ATOM 3139 O O . GLY A 1 385 ? 21.787 -20.694 -9.846 1.00 80.56 385 GLY A O 1
ATOM 3140 N N . LYS A 1 386 ? 22.390 -19.502 -8.039 1.00 88.62 386 LYS A N 1
ATOM 3141 C CA . LYS A 1 386 ? 21.412 -20.143 -7.154 1.00 88.62 386 LYS A CA 1
ATOM 3142 C C . LYS A 1 386 ? 20.017 -19.594 -7.418 1.00 88.62 386 LYS A C 1
ATOM 3144 O O . LYS A 1 386 ? 19.836 -18.424 -7.774 1.00 88.62 386 LYS A O 1
ATOM 3149 N N . LEU A 1 387 ? 19.036 -20.465 -7.205 1.00 92.31 387 LEU A N 1
ATOM 3150 C CA . LEU A 1 387 ? 17.633 -20.140 -7.372 1.00 92.31 387 LEU A CA 1
ATOM 3151 C C . LEU A 1 387 ? 17.028 -19.612 -6.081 1.00 92.31 387 LEU A C 1
ATOM 3153 O O . LEU A 1 387 ? 17.293 -20.107 -4.984 1.00 92.31 387 LEU A O 1
ATOM 3157 N N . TYR A 1 388 ? 16.157 -18.630 -6.249 1.00 93.38 388 TYR A N 1
ATOM 3158 C CA . TYR A 1 388 ? 15.380 -18.039 -5.181 1.00 93.38 388 TYR A CA 1
ATOM 3159 C C . TYR A 1 388 ? 13.916 -17.970 -5.583 1.00 93.38 388 TYR A C 1
ATOM 3161 O O . TYR A 1 388 ? 13.575 -17.694 -6.730 1.00 93.38 388 TYR A O 1
ATOM 3169 N N . SER A 1 389 ? 13.058 -18.181 -4.602 1.00 92.62 389 SER A N 1
ATOM 3170 C CA . SER A 1 389 ? 11.662 -17.790 -4.632 1.00 92.62 389 SER A CA 1
ATOM 3171 C C . SER A 1 389 ? 11.549 -16.324 -4.229 1.00 92.62 389 SER A C 1
ATOM 3173 O O . SER A 1 389 ? 11.975 -15.944 -3.131 1.00 92.62 389 SER A O 1
ATOM 3175 N N . VAL A 1 390 ? 11.001 -15.490 -5.114 1.00 91.94 390 VAL A N 1
ATOM 3176 C CA . VAL A 1 390 ? 10.847 -14.050 -4.883 1.00 91.94 390 VAL A CA 1
ATOM 3177 C C . VAL A 1 390 ? 9.391 -13.616 -5.021 1.00 91.94 390 VAL A C 1
ATOM 3179 O O . VAL A 1 390 ? 8.705 -14.005 -5.964 1.00 91.94 390 VAL A O 1
ATOM 3182 N N . ARG A 1 391 ? 8.937 -12.746 -4.113 1.00 91.19 391 ARG A N 1
ATOM 3183 C CA . ARG A 1 391 ? 7.728 -11.931 -4.309 1.00 91.19 391 ARG A CA 1
ATOM 3184 C C . ARG A 1 391 ? 8.122 -10.497 -4.598 1.00 91.19 391 ARG A C 1
ATOM 3186 O O . ARG A 1 391 ? 8.918 -9.897 -3.865 1.00 91.19 391 ARG A O 1
ATOM 3193 N N . VAL A 1 392 ? 7.556 -9.942 -5.661 1.00 89.12 392 VAL A N 1
ATOM 3194 C CA . VAL A 1 392 ? 7.902 -8.612 -6.159 1.00 89.12 392 VAL A CA 1
ATOM 3195 C C . VAL A 1 392 ? 6.649 -7.770 -6.263 1.00 89.12 392 VAL A C 1
ATOM 3197 O O . VAL A 1 392 ? 5.678 -8.163 -6.897 1.00 89.12 392 VAL A O 1
ATOM 3200 N N . LEU A 1 393 ? 6.694 -6.591 -5.652 1.00 85.25 393 LEU A N 1
ATOM 3201 C CA . LEU A 1 393 ? 5.664 -5.579 -5.811 1.00 85.25 393 LEU A CA 1
ATOM 3202 C C . LEU A 1 393 ? 6.105 -4.586 -6.887 1.00 85.25 393 LEU A C 1
ATOM 3204 O O . LEU A 1 393 ? 7.127 -3.907 -6.727 1.00 85.25 393 LEU A O 1
ATOM 3208 N N . GLU A 1 394 ? 5.337 -4.493 -7.966 1.00 81.56 394 GLU A N 1
ATOM 3209 C CA . GLU A 1 394 ? 5.461 -3.422 -8.953 1.00 81.56 394 GLU A CA 1
ATOM 3210 C C . GLU A 1 394 ? 4.723 -2.180 -8.451 1.00 81.56 394 GLU A C 1
ATOM 3212 O O . GLU A 1 394 ? 3.569 -2.243 -8.035 1.00 81.56 394 GLU A O 1
ATOM 3217 N N . LYS A 1 395 ? 5.413 -1.040 -8.439 1.00 75.44 395 LYS A N 1
ATOM 3218 C CA . LYS A 1 395 ? 4.823 0.264 -8.122 1.00 75.44 395 LYS A CA 1
ATOM 3219 C C . LYS A 1 395 ? 4.366 0.946 -9.407 1.00 75.44 395 LYS A C 1
ATOM 3221 O O . LYS A 1 395 ? 4.978 0.733 -10.449 1.00 75.44 395 LYS A O 1
ATOM 3226 N N . GLU A 1 396 ? 3.402 1.860 -9.311 1.00 64.75 396 GLU A N 1
ATOM 3227 C CA . GLU A 1 396 ? 2.851 2.606 -10.462 1.00 64.75 396 GLU A CA 1
ATOM 3228 C C . GLU A 1 396 ? 3.915 3.313 -11.321 1.00 64.75 396 GLU A C 1
ATOM 3230 O O . GLU A 1 396 ? 3.769 3.452 -12.528 1.00 64.75 396 GLU A O 1
ATOM 3235 N N . ASN A 1 397 ? 5.044 3.711 -10.728 1.00 65.81 397 ASN A N 1
ATOM 3236 C CA . ASN A 1 397 ? 6.166 4.318 -11.451 1.00 65.81 397 ASN A CA 1
ATOM 3237 C C . ASN A 1 397 ? 7.111 3.305 -12.134 1.00 65.81 397 ASN A C 1
ATOM 3239 O O . ASN A 1 397 ? 8.255 3.653 -12.443 1.00 65.81 397 ASN A O 1
ATOM 3243 N N . GLY A 1 398 ? 6.690 2.047 -12.281 1.00 70.38 398 GLY A N 1
ATOM 3244 C CA . GLY A 1 398 ? 7.469 0.950 -12.858 1.00 70.38 398 GLY A CA 1
ATOM 3245 C C . GLY A 1 398 ? 8.630 0.458 -11.986 1.00 70.38 398 GLY A C 1
ATOM 3246 O O . GLY A 1 398 ? 9.424 -0.376 -12.422 1.00 70.38 398 GLY A O 1
ATOM 3247 N N . LYS A 1 399 ? 8.796 0.965 -10.755 1.00 75.19 399 LYS A N 1
ATOM 3248 C CA . LYS A 1 399 ? 9.831 0.460 -9.839 1.00 75.19 399 LYS A CA 1
ATOM 3249 C C . LYS A 1 399 ? 9.349 -0.808 -9.155 1.00 75.19 399 LYS A C 1
ATOM 3251 O O . LYS A 1 399 ? 8.274 -0.830 -8.569 1.00 75.19 399 LYS A O 1
ATOM 3256 N N . THR A 1 400 ? 10.214 -1.811 -9.106 1.00 81.88 400 THR A N 1
ATOM 3257 C CA . THR A 1 400 ? 9.974 -3.028 -8.334 1.00 81.88 400 THR A CA 1
ATOM 3258 C C . THR A 1 400 ? 10.505 -2.903 -6.907 1.00 81.88 400 THR A C 1
ATOM 3260 O O . THR A 1 400 ? 11.462 -2.173 -6.622 1.00 81.88 400 THR A O 1
ATOM 3263 N N . SER A 1 401 ? 9.862 -3.598 -5.975 1.00 82.50 401 SER A N 1
ATOM 3264 C CA . SER A 1 401 ? 10.347 -3.807 -4.610 1.00 82.50 401 SER A CA 1
ATOM 3265 C C . SER A 1 401 ? 10.281 -5.290 -4.281 1.00 82.50 401 SER A C 1
ATOM 3267 O O . SER A 1 401 ? 9.216 -5.893 -4.364 1.00 82.50 401 SER A O 1
ATOM 3269 N N . VAL A 1 402 ? 11.423 -5.869 -3.908 1.00 87.50 402 VAL A N 1
ATOM 3270 C CA . VAL A 1 402 ? 11.479 -7.240 -3.391 1.00 87.50 402 VAL A CA 1
ATOM 3271 C C . VAL A 1 402 ? 10.883 -7.256 -1.991 1.00 87.50 402 VAL A C 1
ATOM 3273 O O . VAL A 1 402 ? 11.334 -6.506 -1.121 1.00 87.50 402 VAL A O 1
ATOM 3276 N N . ILE A 1 403 ? 9.856 -8.082 -1.816 1.00 86.62 403 ILE A N 1
ATOM 3277 C CA . ILE A 1 403 ? 9.102 -8.241 -0.574 1.00 86.62 403 ILE A CA 1
ATOM 3278 C C . ILE A 1 403 ? 9.660 -9.409 0.232 1.00 86.62 403 ILE A C 1
ATOM 3280 O O . ILE A 1 403 ? 10.053 -9.234 1.381 1.00 86.62 403 ILE A O 1
ATOM 3284 N N . SER A 1 404 ? 9.745 -10.581 -0.393 1.00 86.88 404 SER A N 1
ATOM 3285 C CA . SER A 1 404 ? 10.340 -11.782 0.185 1.00 86.88 404 SER A CA 1
ATOM 3286 C C . SER A 1 404 ? 11.346 -12.375 -0.789 1.00 86.88 404 SER A C 1
ATOM 3288 O O . SER A 1 404 ? 11.204 -12.249 -2.007 1.00 86.88 404 SER A O 1
ATOM 3290 N N . LEU A 1 405 ? 12.387 -12.988 -0.233 1.00 89.12 405 LEU A N 1
ATOM 3291 C CA . LEU A 1 405 ? 13.439 -13.644 -0.991 1.00 89.12 405 LEU A CA 1
ATOM 3292 C C . LEU A 1 405 ? 13.939 -14.839 -0.185 1.00 89.12 405 LEU A C 1
ATOM 3294 O O . LEU A 1 405 ? 14.594 -14.660 0.843 1.00 89.12 405 LEU A O 1
ATOM 3298 N N . LYS A 1 406 ? 13.580 -16.042 -0.627 1.00 89.88 406 LYS A N 1
ATOM 3299 C CA . LYS A 1 406 ? 13.887 -17.308 0.052 1.00 89.88 406 LYS A CA 1
ATOM 3300 C C . LYS A 1 406 ? 14.623 -18.230 -0.928 1.00 89.88 406 LYS A C 1
ATOM 3302 O O . LYS A 1 406 ? 14.314 -18.173 -2.118 1.00 89.88 406 LYS A O 1
ATOM 3307 N N . PRO A 1 407 ? 15.599 -19.046 -0.494 1.00 92.00 407 PRO A N 1
ATOM 3308 C CA . PRO A 1 407 ? 16.188 -20.066 -1.361 1.00 92.00 407 PRO A CA 1
ATOM 3309 C C . PRO A 1 407 ? 15.095 -20.958 -1.957 1.00 92.00 407 PRO A C 1
ATOM 3311 O O . PRO A 1 407 ? 14.166 -21.342 -1.248 1.00 92.00 407 PRO A O 1
ATOM 3314 N N . SER A 1 408 ? 15.187 -21.256 -3.251 1.00 91.81 408 SER A N 1
ATOM 3315 C CA . SER A 1 408 ? 14.250 -22.181 -3.890 1.00 91.81 408 SER A CA 1
ATOM 3316 C C . SER A 1 408 ? 14.641 -23.627 -3.586 1.00 91.81 408 SER A C 1
ATOM 3318 O O . SER A 1 408 ? 15.827 -23.942 -3.479 1.00 91.81 408 SER A O 1
ATOM 3320 N N . SER A 1 409 ? 13.648 -24.510 -3.475 1.00 89.81 409 SER A N 1
ATOM 3321 C CA . SER A 1 409 ? 13.860 -25.961 -3.419 1.00 89.81 409 SER A CA 1
ATOM 3322 C C . SER A 1 409 ? 14.140 -26.577 -4.793 1.00 89.81 409 SER A C 1
ATOM 3324 O O . SER A 1 409 ? 14.626 -27.703 -4.852 1.00 89.81 409 SER A O 1
ATOM 3326 N N . LEU A 1 410 ? 13.848 -25.859 -5.885 1.00 91.62 410 LEU A N 1
ATOM 3327 C CA . LEU A 1 410 ? 14.119 -26.324 -7.243 1.00 91.62 410 LEU A CA 1
ATOM 3328 C C . LEU A 1 410 ? 15.620 -26.343 -7.522 1.00 91.62 410 LEU A C 1
ATOM 3330 O O . LEU A 1 410 ? 16.344 -25.395 -7.194 1.00 91.62 410 LEU A O 1
ATOM 3334 N N . SER A 1 411 ? 16.080 -27.388 -8.206 1.00 88.94 411 SER A N 1
ATOM 3335 C CA . SER A 1 411 ? 17.416 -27.371 -8.791 1.00 88.94 411 SER A CA 1
ATOM 3336 C C . SER A 1 411 ? 17.441 -26.517 -10.073 1.00 88.94 411 SER A C 1
ATOM 3338 O O . SER A 1 411 ? 16.441 -26.440 -10.796 1.00 88.94 411 SER A O 1
ATOM 3340 N N . PRO A 1 412 ? 18.578 -25.875 -10.409 1.00 88.00 412 PRO A N 1
ATOM 3341 C CA . PRO A 1 412 ? 18.707 -25.110 -11.649 1.00 88.00 412 PRO A CA 1
ATOM 3342 C C . PRO A 1 412 ? 18.346 -25.884 -12.924 1.00 88.00 412 PRO A C 1
ATOM 3344 O O . PRO A 1 412 ? 17.713 -25.315 -13.810 1.00 88.00 412 PRO A O 1
ATOM 3347 N N . SER A 1 413 ? 18.701 -27.169 -13.008 1.00 86.44 413 SER A N 1
ATOM 3348 C CA . SER A 1 413 ? 18.420 -28.028 -14.165 1.00 86.44 413 SER A CA 1
ATOM 3349 C C . SER A 1 413 ? 16.931 -28.356 -14.314 1.00 86.44 413 SER A C 1
ATOM 3351 O O . SER A 1 413 ? 16.420 -28.387 -15.433 1.00 86.44 413 SER A O 1
ATOM 3353 N N . GLU A 1 414 ? 16.211 -28.557 -13.207 1.00 91.06 414 GLU A N 1
ATOM 3354 C CA . GLU A 1 414 ? 14.754 -28.726 -13.223 1.00 91.06 414 GLU A CA 1
ATOM 3355 C C . GLU A 1 414 ? 14.038 -27.437 -13.621 1.00 91.06 414 GLU A C 1
ATOM 3357 O O . GLU A 1 414 ? 13.075 -27.484 -14.385 1.00 91.06 414 GLU A O 1
ATOM 3362 N N . TRP A 1 415 ? 14.514 -26.286 -13.143 1.00 91.69 415 TRP A N 1
ATOM 3363 C CA . TRP A 1 415 ? 13.885 -24.994 -13.421 1.00 91.69 415 TRP A CA 1
ATOM 3364 C C . TRP A 1 415 ? 13.936 -24.611 -14.903 1.00 91.69 415 TRP A C 1
ATOM 3366 O O . TRP A 1 415 ? 12.969 -24.068 -15.430 1.00 91.69 415 TRP A O 1
ATOM 3376 N N . VAL A 1 416 ? 15.029 -24.934 -15.598 1.00 90.25 416 VAL A N 1
ATOM 3377 C CA . VAL A 1 416 ? 15.169 -24.673 -17.043 1.00 90.25 416 VAL A CA 1
ATOM 3378 C C . VAL A 1 416 ? 14.659 -25.820 -17.922 1.00 90.25 416 VAL A C 1
ATOM 3380 O O . VAL A 1 416 ? 14.820 -25.780 -19.146 1.00 90.25 416 VAL A O 1
ATOM 3383 N N . LYS A 1 417 ? 14.053 -26.860 -17.335 1.00 89.00 417 LYS A N 1
ATOM 3384 C CA . LYS A 1 417 ? 13.575 -28.034 -18.071 1.00 89.00 417 LYS A CA 1
ATOM 3385 C C . LYS A 1 417 ? 12.574 -27.614 -19.152 1.00 89.00 417 LYS A C 1
ATOM 3387 O O . LYS A 1 417 ? 11.571 -26.969 -18.876 1.00 89.00 417 LYS A O 1
ATOM 3392 N N . GLY A 1 418 ? 12.848 -28.007 -20.395 1.00 85.38 418 GLY A N 1
ATOM 3393 C CA . GLY A 1 418 ? 12.029 -27.650 -21.560 1.00 85.38 418 GLY A CA 1
ATOM 3394 C C . GLY A 1 418 ? 12.475 -26.380 -22.291 1.00 85.38 418 GLY A C 1
ATOM 3395 O O . GLY A 1 418 ? 11.980 -26.115 -23.383 1.00 85.38 418 GLY A O 1
ATOM 3396 N N . ILE A 1 419 ? 13.448 -25.635 -21.758 1.00 89.19 419 ILE A N 1
ATOM 3397 C CA . ILE A 1 419 ? 14.105 -24.535 -22.469 1.00 89.19 419 ILE A CA 1
ATOM 3398 C C . ILE A 1 419 ? 15.380 -25.075 -23.114 1.00 89.19 419 ILE A C 1
ATOM 3400 O O . ILE A 1 419 ? 16.213 -25.692 -22.448 1.00 89.19 419 ILE A O 1
ATOM 3404 N N . LEU A 1 420 ? 15.551 -24.839 -24.415 1.00 89.25 420 LEU A N 1
ATOM 3405 C CA . LEU A 1 420 ? 16.768 -25.234 -25.117 1.00 89.25 420 LEU A CA 1
ATOM 3406 C C . LEU A 1 420 ? 17.943 -24.335 -24.693 1.00 89.25 420 LEU A C 1
ATOM 3408 O O . LEU A 1 420 ? 17.825 -23.111 -24.793 1.00 89.25 420 LEU A O 1
ATOM 3412 N N . PRO A 1 421 ? 19.076 -24.906 -24.244 1.00 90.88 421 PRO A N 1
ATOM 3413 C CA . PRO A 1 421 ? 20.265 -24.118 -23.961 1.00 90.88 421 PRO A CA 1
ATOM 3414 C C . PRO A 1 421 ? 20.891 -23.583 -25.245 1.00 90.88 421 PRO A C 1
ATOM 3416 O O . PRO A 1 421 ? 20.859 -24.226 -26.298 1.00 90.88 421 PRO A O 1
ATOM 3419 N N . LEU A 1 422 ? 21.591 -22.460 -25.119 1.00 91.06 422 LEU A N 1
ATOM 3420 C CA . LEU A 1 422 ? 22.599 -22.071 -26.090 1.00 91.06 422 LEU A CA 1
ATOM 3421 C C . LEU A 1 422 ? 23.863 -22.905 -25.846 1.00 91.06 422 LEU A C 1
ATOM 3423 O O . LEU A 1 422 ? 24.437 -22.878 -24.755 1.00 91.06 422 LEU A O 1
ATOM 3427 N N . ARG A 1 423 ? 24.303 -23.648 -26.865 1.00 93.38 423 ARG A N 1
ATOM 3428 C CA . ARG A 1 423 ? 25.601 -24.336 -26.855 1.00 93.38 423 ARG A CA 1
ATOM 3429 C C . ARG A 1 423 ? 26.699 -23.361 -27.232 1.00 93.38 423 ARG A C 1
ATOM 3431 O O . ARG A 1 423 ? 26.627 -22.718 -28.280 1.00 93.38 423 ARG A O 1
ATOM 3438 N N . VAL A 1 424 ? 27.714 -23.270 -26.384 1.00 93.38 424 VAL A N 1
ATOM 3439 C CA . VAL A 1 424 ? 28.824 -22.335 -26.570 1.00 93.38 424 VAL A CA 1
ATOM 3440 C C . VAL A 1 424 ? 30.147 -22.978 -26.190 1.00 93.38 424 VAL A C 1
ATOM 3442 O O . VAL A 1 424 ? 30.192 -23.972 -25.464 1.00 93.38 424 VAL A O 1
ATOM 3445 N N . VAL A 1 425 ? 31.235 -22.375 -26.652 1.00 93.88 425 VAL A N 1
ATOM 3446 C CA . VAL A 1 425 ? 32.592 -22.708 -26.222 1.00 93.88 425 VAL A CA 1
ATOM 3447 C C . VAL A 1 425 ? 33.236 -21.514 -25.536 1.00 93.88 425 VAL A C 1
ATOM 3449 O O . VAL A 1 425 ? 33.057 -20.367 -25.948 1.00 93.88 425 VAL A O 1
ATOM 3452 N N . VAL A 1 426 ? 33.993 -21.770 -24.479 1.00 91.50 426 VAL A N 1
ATOM 3453 C CA . VAL A 1 426 ? 34.663 -20.725 -23.703 1.00 91.50 426 VAL A CA 1
ATOM 3454 C C . VAL A 1 426 ? 35.873 -20.220 -24.477 1.00 91.50 426 VAL A C 1
ATOM 3456 O O . VAL A 1 426 ? 36.799 -20.977 -24.765 1.00 91.50 426 VAL A O 1
ATOM 3459 N N . LYS A 1 427 ? 35.895 -18.924 -24.781 1.00 90.81 427 LYS A N 1
ATOM 3460 C CA . LYS A 1 427 ? 37.031 -18.246 -25.411 1.00 90.81 427 LYS A CA 1
ATOM 3461 C C . LYS A 1 427 ? 38.078 -17.845 -24.382 1.00 90.81 427 LYS A C 1
ATOM 3463 O O . LYS A 1 427 ? 39.259 -18.117 -24.570 1.00 90.81 427 LYS A O 1
ATOM 3468 N N . SER A 1 428 ? 37.651 -17.182 -23.312 1.00 87.75 428 SER A N 1
ATOM 3469 C CA . SER A 1 428 ? 38.537 -16.716 -22.245 1.00 87.75 428 SER A CA 1
ATOM 3470 C C . SER A 1 428 ? 37.759 -16.353 -20.983 1.00 87.75 428 SER A C 1
ATOM 3472 O O . SER A 1 428 ? 36.544 -16.140 -21.007 1.00 87.75 428 SER A O 1
ATOM 3474 N N . THR A 1 429 ? 38.482 -16.248 -19.874 1.00 83.38 429 THR A N 1
ATOM 3475 C CA . THR A 1 429 ? 37.991 -15.711 -18.604 1.00 83.38 429 THR A CA 1
ATOM 3476 C C . THR A 1 429 ? 38.933 -14.612 -18.133 1.00 83.38 429 THR A C 1
ATOM 3478 O O . THR A 1 429 ? 40.146 -14.788 -18.232 1.00 83.38 429 THR A O 1
ATOM 3481 N N . ASP A 1 430 ? 38.406 -13.494 -17.637 1.00 80.94 430 ASP A N 1
ATOM 3482 C CA . ASP A 1 430 ? 39.230 -12.408 -17.092 1.00 80.94 430 ASP A CA 1
ATOM 3483 C C . ASP A 1 430 ? 39.342 -12.459 -15.556 1.00 80.94 430 ASP A C 1
ATOM 3485 O O . ASP A 1 430 ? 38.585 -13.152 -14.872 1.00 80.94 430 ASP A O 1
ATOM 3489 N N . GLU A 1 431 ? 40.283 -11.690 -15.002 1.00 71.75 431 GLU A N 1
ATOM 3490 C CA . GLU A 1 431 ? 40.523 -11.583 -13.551 1.00 71.75 431 GLU A CA 1
ATOM 3491 C C . GLU A 1 431 ? 39.321 -11.019 -12.779 1.00 71.75 431 GLU A C 1
ATOM 3493 O O . GLU A 1 431 ? 39.153 -11.263 -11.584 1.00 71.75 431 GLU A O 1
ATOM 3498 N N . LYS A 1 432 ? 38.446 -10.272 -13.464 1.00 67.75 432 LYS A N 1
ATOM 3499 C CA . LYS A 1 432 ? 37.212 -9.716 -12.892 1.00 67.75 432 LYS A CA 1
ATOM 3500 C C . LYS A 1 432 ? 36.077 -10.745 -12.875 1.00 67.75 432 LYS A C 1
ATOM 3502 O O . LYS A 1 432 ? 34.990 -10.440 -12.374 1.00 67.75 432 LYS A O 1
ATOM 3507 N N . GLY A 1 433 ? 36.325 -11.955 -13.376 1.00 71.88 433 GLY A N 1
ATOM 3508 C CA . GLY A 1 433 ? 35.374 -13.053 -13.430 1.00 71.88 433 GLY A CA 1
ATOM 3509 C C . GLY A 1 433 ? 34.358 -12.922 -14.561 1.00 71.88 433 GLY A C 1
ATOM 3510 O O . GLY A 1 433 ? 33.261 -13.457 -14.437 1.00 71.88 433 GLY A O 1
ATOM 3511 N N . TYR A 1 434 ? 34.653 -12.205 -15.644 1.00 79.31 434 TYR A N 1
ATOM 3512 C CA . TYR A 1 434 ? 33.868 -12.318 -16.872 1.00 79.31 434 TYR A CA 1
ATOM 3513 C C . TYR A 1 434 ? 34.317 -13.535 -17.672 1.00 79.31 434 TYR A C 1
ATOM 3515 O O . TYR A 1 434 ? 35.503 -13.845 -17.747 1.00 79.31 434 TYR A O 1
ATOM 3523 N N . CYS A 1 435 ? 33.353 -14.196 -18.298 1.00 85.94 435 CYS A N 1
ATOM 3524 C CA . CYS A 1 435 ? 33.564 -15.275 -19.243 1.00 85.94 435 CYS A CA 1
ATOM 3525 C C . CYS A 1 435 ? 33.115 -14.809 -20.629 1.00 85.94 435 CYS A C 1
ATOM 3527 O O . CYS A 1 435 ? 32.008 -14.284 -20.796 1.00 85.94 435 CYS A O 1
ATOM 3529 N N . TRP A 1 436 ? 33.993 -14.988 -21.608 1.00 89.00 436 TRP A N 1
ATOM 3530 C CA . TRP A 1 436 ? 33.696 -14.799 -23.018 1.00 89.00 436 TRP A CA 1
ATOM 3531 C C . TRP A 1 436 ? 33.437 -16.155 -23.638 1.00 89.00 436 TRP A C 1
ATOM 3533 O O . TRP A 1 436 ? 34.258 -17.066 -23.503 1.00 89.00 436 TRP A O 1
ATOM 3543 N N . PHE A 1 437 ? 32.323 -16.282 -24.340 1.00 91.06 437 PHE A N 1
ATOM 3544 C CA . PHE A 1 437 ? 31.977 -17.506 -25.038 1.00 91.06 437 PHE A CA 1
ATOM 3545 C C . PHE A 1 437 ? 31.519 -17.228 -26.461 1.00 91.06 437 PHE A C 1
ATOM 3547 O O . PHE A 1 437 ? 31.106 -16.116 -26.798 1.00 91.06 437 PHE A O 1
ATOM 3554 N N . VAL A 1 438 ? 31.650 -18.256 -27.290 1.00 92.44 438 VAL A N 1
ATOM 3555 C CA . VAL A 1 438 ? 31.454 -18.187 -28.734 1.00 92.44 438 VAL A CA 1
ATOM 3556 C C . VAL A 1 438 ? 30.428 -19.223 -29.169 1.00 92.44 438 VAL A C 1
ATOM 3558 O O . VAL A 1 438 ? 30.455 -20.362 -28.695 1.00 92.44 438 VAL A O 1
ATOM 3561 N N . THR A 1 439 ? 29.519 -18.823 -30.057 1.00 93.19 439 THR A N 1
ATOM 3562 C CA . THR A 1 439 ? 28.541 -19.723 -30.687 1.00 93.19 439 THR A CA 1
ATOM 3563 C C . THR A 1 439 ? 29.123 -20.398 -31.927 1.00 93.19 439 THR A C 1
ATOM 3565 O O . THR A 1 439 ? 30.181 -20.027 -32.435 1.00 93.19 439 THR A O 1
ATOM 3568 N N . ASN A 1 440 ? 28.407 -21.372 -32.483 1.00 90.31 440 ASN A N 1
ATOM 3569 C CA . ASN A 1 440 ? 28.806 -22.046 -33.721 1.00 90.31 440 ASN A CA 1
ATOM 3570 C C . ASN A 1 440 ? 28.798 -21.114 -34.948 1.00 90.31 440 ASN A C 1
ATOM 3572 O O . ASN A 1 440 ? 29.355 -21.462 -35.985 1.00 90.31 440 ASN A O 1
ATOM 3576 N N . LYS A 1 441 ? 28.206 -19.920 -34.825 1.00 89.56 441 LYS A N 1
ATOM 3577 C CA . LYS A 1 441 ? 28.238 -18.854 -35.834 1.00 89.56 441 LYS A CA 1
ATOM 3578 C C . LYS A 1 441 ? 29.409 -17.883 -35.652 1.00 89.56 441 LYS A C 1
ATOM 3580 O O . LYS A 1 441 ? 29.525 -16.927 -36.410 1.00 89.56 441 LYS A O 1
ATOM 3585 N N . GLY A 1 442 ? 30.266 -18.099 -34.652 1.00 87.62 442 GLY A N 1
ATOM 3586 C CA . GLY A 1 442 ? 31.363 -17.186 -34.326 1.00 87.62 442 GLY A CA 1
ATOM 3587 C C . GLY A 1 442 ? 30.914 -15.913 -33.606 1.00 87.62 442 GLY A C 1
ATOM 3588 O O . GLY A 1 442 ? 31.716 -14.992 -33.469 1.00 87.62 442 GLY A O 1
ATOM 3589 N N . GLU A 1 443 ? 29.660 -15.844 -33.147 1.00 89.06 443 GLU A N 1
ATOM 3590 C CA . GLU A 1 443 ? 29.164 -14.710 -32.367 1.00 89.06 443 GLU A CA 1
ATOM 3591 C C . GLU A 1 443 ? 29.768 -14.757 -30.968 1.00 89.06 443 GLU A C 1
ATOM 3593 O O . GLU A 1 443 ? 29.743 -15.796 -30.303 1.00 89.06 443 GLU A O 1
ATOM 3598 N N . GLU A 1 444 ? 30.295 -13.621 -30.521 1.00 89.88 444 GLU A N 1
ATOM 3599 C CA . GLU A 1 444 ? 30.915 -13.507 -29.210 1.00 89.88 444 GLU A CA 1
ATOM 3600 C C . GLU A 1 444 ? 29.971 -12.845 -28.219 1.00 89.88 444 GLU A C 1
ATOM 3602 O O . GLU A 1 444 ? 29.425 -11.765 -28.461 1.00 89.88 444 GLU A O 1
ATOM 3607 N N . TYR A 1 445 ? 29.848 -13.468 -27.056 1.00 88.19 445 TYR A N 1
ATOM 3608 C CA . TYR A 1 445 ? 29.090 -12.930 -25.945 1.00 88.19 445 TYR A CA 1
ATOM 3609 C C . TYR A 1 445 ? 29.958 -12.873 -24.700 1.00 88.19 445 TYR A C 1
ATOM 3611 O O . TYR A 1 445 ? 30.776 -13.755 -24.428 1.00 88.19 445 TYR A O 1
ATOM 3619 N N . ARG A 1 446 ? 29.736 -11.825 -23.912 1.00 86.69 446 ARG A N 1
ATOM 3620 C CA . ARG A 1 446 ? 30.312 -11.687 -22.581 1.00 86.69 446 ARG A CA 1
ATOM 3621 C C . ARG A 1 446 ? 29.231 -11.934 -21.546 1.00 86.69 446 ARG A C 1
ATOM 3623 O O . ARG A 1 446 ? 28.153 -11.351 -21.643 1.00 86.69 446 ARG A O 1
ATOM 3630 N N . SER A 1 447 ? 29.552 -12.710 -20.521 1.00 82.19 447 SER A N 1
ATOM 3631 C CA . SER A 1 447 ? 28.744 -12.804 -19.310 1.00 82.19 447 SER A CA 1
ATOM 3632 C C . SER A 1 447 ? 29.615 -12.715 -18.063 1.00 82.19 447 SER A C 1
ATOM 3634 O O . SER A 1 447 ? 30.814 -12.990 -18.106 1.00 82.19 447 SER A O 1
ATOM 3636 N N . ARG A 1 448 ? 29.038 -12.302 -16.935 1.00 74.25 448 ARG A N 1
ATOM 3637 C CA . ARG A 1 448 ? 29.718 -12.429 -15.635 1.00 74.25 448 ARG A CA 1
ATOM 3638 C C . ARG A 1 448 ? 29.630 -13.866 -15.169 1.00 74.25 448 ARG A C 1
ATOM 3640 O O . ARG A 1 448 ? 28.674 -14.530 -15.514 1.00 74.25 448 ARG A O 1
ATOM 3647 N N . ARG A 1 449 ? 30.597 -14.348 -14.391 1.00 65.31 449 ARG A N 1
ATOM 3648 C CA . ARG A 1 449 ? 30.590 -15.715 -13.857 1.00 65.31 449 ARG A CA 1
ATOM 3649 C C . ARG A 1 449 ? 29.288 -15.989 -13.094 1.00 65.31 449 ARG A C 1
ATOM 3651 O O . ARG A 1 449 ? 28.960 -15.275 -12.156 1.00 65.31 449 ARG A O 1
ATOM 3658 N N . ILE A 1 450 ? 28.582 -17.030 -13.523 1.00 60.31 450 ILE A N 1
ATOM 3659 C CA . ILE A 1 450 ? 27.191 -17.356 -13.142 1.00 60.31 450 ILE A CA 1
ATOM 3660 C C . ILE A 1 450 ? 27.170 -18.530 -12.168 1.00 60.31 450 ILE A C 1
ATOM 3662 O O . ILE A 1 450 ? 26.126 -18.937 -11.693 1.00 60.31 450 ILE A O 1
ATOM 3666 N N . SER A 1 451 ? 28.328 -19.114 -11.878 1.00 59.25 451 SER A N 1
ATOM 3667 C CA . SER A 1 451 ? 28.425 -20.326 -11.082 1.00 59.25 451 SER A CA 1
ATOM 3668 C C . SER A 1 451 ? 29.824 -20.481 -10.494 1.00 59.25 451 SER A C 1
ATOM 3670 O O . SER A 1 451 ? 30.818 -19.981 -11.031 1.00 59.25 451 SER A O 1
ATOM 3672 N N . ALA A 1 452 ? 29.917 -21.244 -9.407 1.00 60.62 452 ALA A N 1
ATOM 3673 C CA . ALA A 1 452 ? 31.187 -21.704 -8.848 1.00 60.62 452 ALA A CA 1
ATOM 3674 C C . ALA A 1 452 ? 31.941 -22.684 -9.776 1.00 60.62 452 ALA A C 1
ATOM 3676 O O . ALA A 1 452 ? 33.013 -23.165 -9.414 1.00 60.62 452 ALA A O 1
ATOM 3677 N N . LEU A 1 453 ? 31.414 -22.979 -10.974 1.00 70.88 453 LEU A N 1
ATOM 3678 C CA . LEU A 1 453 ? 32.058 -23.862 -11.939 1.00 70.88 453 LEU A CA 1
ATOM 3679 C C . LEU A 1 453 ? 33.457 -23.333 -12.275 1.00 70.88 453 LEU A C 1
ATOM 3681 O O . LEU A 1 453 ? 33.648 -22.155 -12.601 1.00 70.88 453 LEU A O 1
ATOM 3685 N N . SER A 1 454 ? 34.448 -24.214 -12.167 1.00 76.75 454 SER A N 1
ATOM 3686 C CA . SER A 1 454 ? 35.777 -23.985 -12.726 1.00 76.75 454 SER A CA 1
ATOM 3687 C C . SER A 1 454 ? 35.684 -24.202 -14.231 1.00 76.75 454 SER A C 1
ATOM 3689 O O . SER A 1 454 ? 35.414 -25.323 -14.671 1.00 76.75 454 SER A O 1
ATOM 3691 N N . ILE A 1 455 ? 35.819 -23.113 -14.987 1.00 83.19 455 ILE A N 1
ATOM 3692 C CA . ILE A 1 455 ? 35.640 -23.090 -16.435 1.00 83.19 455 ILE A CA 1
ATOM 3693 C C . ILE A 1 455 ? 36.953 -22.659 -17.085 1.00 83.19 455 ILE A C 1
ATOM 3695 O O . ILE A 1 455 ? 37.511 -21.625 -16.718 1.00 83.19 455 ILE A O 1
ATOM 3699 N N . GLY A 1 456 ? 37.428 -23.452 -18.044 1.00 84.88 456 GLY A N 1
ATOM 3700 C CA . GLY A 1 456 ? 38.653 -23.192 -18.802 1.00 84.88 456 GLY A CA 1
ATOM 3701 C C . GLY A 1 456 ? 38.386 -22.829 -20.263 1.00 84.88 456 GLY A C 1
ATOM 3702 O O . GLY A 1 456 ? 37.347 -23.171 -20.826 1.00 84.88 456 GLY A O 1
ATOM 3703 N N . ALA A 1 457 ? 39.346 -22.161 -20.905 1.00 88.44 457 ALA A N 1
ATOM 3704 C CA . ALA A 1 457 ? 39.276 -21.887 -22.338 1.00 88.44 457 ALA A CA 1
ATOM 3705 C C . ALA A 1 457 ? 39.213 -23.197 -23.154 1.00 88.44 457 ALA A C 1
ATOM 3707 O O . ALA A 1 457 ? 39.965 -24.145 -22.906 1.00 88.44 457 ALA A O 1
ATOM 3708 N N . GLY A 1 458 ? 38.300 -23.255 -24.125 1.00 88.69 458 GLY A N 1
ATOM 3709 C CA . GLY A 1 458 ? 38.015 -24.437 -24.943 1.00 88.69 458 GLY A CA 1
ATOM 3710 C C . GLY A 1 458 ? 37.036 -25.441 -24.321 1.00 88.69 458 GLY A C 1
ATOM 3711 O O . GLY A 1 458 ? 36.773 -26.483 -24.929 1.00 88.69 458 GLY A O 1
ATOM 3712 N N . GLU A 1 459 ? 36.485 -25.175 -23.135 1.00 91.06 459 GLU A N 1
ATOM 3713 C CA . GLU A 1 459 ? 35.397 -25.989 -22.585 1.00 91.06 459 GLU A CA 1
ATOM 3714 C C . GLU A 1 459 ? 34.064 -25.681 -23.276 1.00 91.06 459 GLU A C 1
ATOM 3716 O O . GLU A 1 459 ? 33.780 -24.533 -23.622 1.00 91.06 459 GLU A O 1
ATOM 3721 N N . LEU A 1 460 ? 33.253 -26.721 -23.483 1.00 93.50 460 LEU A N 1
ATOM 3722 C CA . LEU A 1 460 ? 31.909 -26.606 -24.040 1.00 93.50 460 LEU A CA 1
ATOM 3723 C C . LEU A 1 460 ? 30.896 -26.466 -22.907 1.00 93.50 460 LEU A C 1
ATOM 3725 O O . LEU A 1 460 ? 30.985 -27.167 -21.897 1.00 93.50 460 LEU A O 1
ATOM 3729 N N . LEU A 1 461 ? 29.926 -25.577 -23.089 1.00 92.31 461 LEU A N 1
ATOM 3730 C CA . LEU A 1 461 ? 28.914 -25.264 -22.088 1.00 92.31 461 LEU A CA 1
ATOM 3731 C C . LEU A 1 461 ? 27.513 -25.283 -22.700 1.00 92.31 461 LEU A C 1
ATOM 3733 O O . LEU A 1 461 ? 27.312 -24.866 -23.845 1.00 92.31 461 LEU A O 1
ATOM 3737 N N . HIS A 1 462 ? 26.542 -25.690 -21.889 1.00 92.19 462 HIS A N 1
ATOM 3738 C CA . HIS A 1 462 ? 25.149 -25.302 -22.065 1.00 92.19 462 HIS A CA 1
ATOM 3739 C C . HIS A 1 462 ? 24.879 -24.058 -21.226 1.00 92.19 462 HIS A C 1
ATOM 3741 O O . HIS A 1 462 ? 25.195 -24.019 -20.035 1.00 92.19 462 HIS A O 1
ATOM 3747 N N . VAL A 1 463 ? 24.307 -23.037 -21.859 1.00 90.06 463 VAL A N 1
ATOM 3748 C CA . VAL A 1 463 ? 24.036 -21.743 -21.236 1.00 90.06 463 VAL A CA 1
ATOM 3749 C C . VAL A 1 463 ? 22.570 -21.378 -21.459 1.00 90.06 463 VAL A C 1
ATOM 3751 O O . VAL A 1 463 ? 22.123 -21.250 -22.598 1.00 90.06 463 VAL A O 1
ATOM 3754 N N . TRP A 1 464 ? 21.823 -21.174 -20.374 1.00 90.38 464 TRP A N 1
ATOM 3755 C CA . TRP A 1 464 ? 20.443 -20.677 -20.414 1.00 90.38 464 TRP A CA 1
ATOM 3756 C C . TRP A 1 464 ? 20.410 -19.213 -20.019 1.00 90.38 464 TRP A C 1
ATOM 3758 O O . TRP A 1 464 ? 20.946 -18.848 -18.975 1.00 90.38 464 TRP A O 1
ATOM 3768 N N . GLY A 1 465 ? 19.769 -18.375 -20.826 1.00 88.75 465 GLY A N 1
ATOM 3769 C CA . GLY A 1 465 ? 19.681 -16.941 -20.582 1.00 88.75 465 GLY A CA 1
ATOM 3770 C C . GLY A 1 465 ? 19.194 -16.174 -21.797 1.00 88.75 465 GLY A C 1
ATOM 3771 O O . GLY A 1 465 ? 18.633 -16.757 -22.723 1.00 88.75 465 GLY A O 1
ATOM 3772 N N . TYR A 1 466 ? 19.444 -14.871 -21.803 1.00 87.94 466 TYR A N 1
ATOM 3773 C CA . TYR A 1 466 ? 19.108 -13.997 -22.923 1.00 87.94 466 TYR A CA 1
ATOM 3774 C C . TYR A 1 466 ? 20.221 -12.998 -23.219 1.00 87.94 466 TYR A C 1
ATOM 3776 O O . TYR A 1 466 ? 21.097 -12.722 -22.397 1.00 87.94 466 TYR A O 1
ATOM 3784 N N . VAL A 1 467 ? 20.162 -12.431 -24.420 1.00 86.38 467 VAL A N 1
ATOM 3785 C CA . VAL A 1 467 ? 21.051 -11.359 -24.862 1.00 86.38 467 VAL A CA 1
ATOM 3786 C C . VAL A 1 467 ? 20.388 -10.019 -24.572 1.00 86.38 467 VAL A C 1
ATOM 3788 O O . VAL A 1 467 ? 19.244 -9.794 -24.956 1.00 86.38 467 VAL A O 1
ATOM 3791 N N . GLN A 1 468 ? 21.123 -9.115 -23.935 1.00 83.56 468 GLN A N 1
ATOM 3792 C CA . GLN A 1 468 ? 20.719 -7.734 -23.710 1.00 83.56 468 GLN A CA 1
ATOM 3793 C C . GLN A 1 468 ? 21.677 -6.781 -24.427 1.00 83.56 468 GLN A C 1
ATOM 3795 O O . GLN A 1 468 ? 22.899 -6.951 -24.378 1.00 83.56 468 GLN A O 1
ATOM 3800 N N . GLU A 1 469 ? 21.133 -5.739 -25.054 1.00 79.94 469 GLU A N 1
ATOM 3801 C CA . GLU A 1 469 ? 21.941 -4.628 -25.552 1.00 79.94 469 GLU A CA 1
ATOM 3802 C C . GLU A 1 469 ? 22.308 -3.662 -24.420 1.00 79.94 469 GLU A C 1
ATOM 3804 O O . GLU A 1 469 ? 21.467 -3.183 -23.657 1.00 79.94 469 GLU A O 1
ATOM 3809 N N . ILE A 1 470 ? 23.600 -3.373 -24.315 1.00 77.44 470 ILE A N 1
ATOM 3810 C CA . ILE A 1 470 ? 24.180 -2.351 -23.449 1.00 77.44 470 ILE A CA 1
ATOM 3811 C C . ILE A 1 470 ? 24.498 -1.118 -24.310 1.00 77.44 470 ILE A C 1
ATOM 3813 O O . ILE A 1 470 ? 24.555 -1.173 -25.538 1.00 77.44 470 ILE A O 1
ATOM 3817 N N . LYS A 1 471 ? 24.723 0.023 -23.649 1.00 74.06 471 LYS A N 1
ATOM 3818 C CA . LYS A 1 471 ? 25.272 1.248 -24.248 1.00 74.06 471 LYS A CA 1
ATOM 3819 C C . LYS A 1 471 ? 26.401 0.946 -25.246 1.00 74.06 471 LYS A C 1
ATOM 3821 O O . LYS A 1 471 ? 27.236 0.081 -24.988 1.00 74.06 471 LYS A O 1
ATOM 3826 N N . GLU A 1 472 ? 26.432 1.724 -26.330 1.00 69.81 472 GLU A N 1
ATOM 3827 C CA . GLU A 1 472 ? 27.425 1.632 -27.417 1.00 69.81 472 GLU A CA 1
ATOM 3828 C C . GLU A 1 472 ? 27.302 0.361 -28.282 1.00 69.81 472 GLU A C 1
ATOM 3830 O O . GLU A 1 472 ? 28.288 -0.095 -28.852 1.00 69.81 472 GLU A O 1
ATOM 3835 N N . GLY A 1 473 ? 26.107 -0.240 -28.371 1.00 66.62 473 GLY A N 1
ATOM 3836 C CA . GLY A 1 473 ? 25.848 -1.394 -29.248 1.00 66.62 473 GLY A CA 1
ATOM 3837 C C . GLY A 1 473 ? 26.510 -2.699 -28.789 1.00 66.62 473 GLY A C 1
ATOM 3838 O O . GLY A 1 473 ? 26.553 -3.677 -29.533 1.00 66.62 473 GLY A O 1
ATOM 3839 N N . ARG A 1 474 ? 27.041 -2.737 -27.562 1.00 72.12 474 ARG A N 1
ATOM 3840 C CA . ARG A 1 474 ? 27.662 -3.937 -26.989 1.00 72.12 474 ARG A CA 1
ATOM 3841 C C . ARG A 1 474 ? 26.584 -4.889 -26.484 1.00 72.12 474 ARG A C 1
ATOM 3843 O O . ARG A 1 474 ? 25.699 -4.473 -25.746 1.00 72.12 474 ARG A O 1
ATOM 3850 N N . ARG A 1 475 ? 26.692 -6.176 -26.812 1.00 79.38 475 ARG A N 1
ATOM 3851 C CA . ARG A 1 475 ? 25.781 -7.224 -26.326 1.00 79.38 475 ARG A CA 1
ATOM 3852 C C . ARG A 1 475 ? 26.367 -7.921 -25.098 1.00 79.38 475 ARG A C 1
ATOM 3854 O O . ARG A 1 475 ? 27.532 -8.316 -25.100 1.00 79.38 475 ARG A O 1
ATOM 3861 N N . GLU A 1 476 ? 25.568 -8.068 -24.049 1.00 84.44 476 GLU A N 1
ATOM 3862 C CA . GLU A 1 476 ? 25.880 -8.892 -22.875 1.00 84.44 476 GLU A CA 1
ATOM 3863 C C . GLU A 1 476 ? 24.884 -10.040 -22.812 1.00 84.44 476 GLU A C 1
ATOM 3865 O O . GLU A 1 476 ? 23.697 -9.862 -23.072 1.00 84.44 476 GLU A O 1
ATOM 3870 N N . PHE A 1 477 ? 25.374 -11.225 -22.477 1.00 86.50 477 PHE A N 1
ATOM 3871 C CA . PHE A 1 477 ? 24.513 -12.366 -22.239 1.00 86.50 477 PHE A CA 1
ATOM 3872 C C . PHE A 1 477 ? 24.254 -12.473 -20.741 1.00 86.50 477 PHE A C 1
ATOM 3874 O O . PHE A 1 477 ? 25.182 -12.650 -19.949 1.00 86.50 477 PHE A O 1
ATOM 3881 N N . VAL A 1 478 ? 22.995 -12.363 -20.340 1.00 85.38 478 VAL A N 1
ATOM 3882 C CA . VAL A 1 478 ? 22.556 -12.591 -18.965 1.00 85.38 478 VAL A CA 1
ATOM 3883 C C . VAL A 1 478 ? 22.185 -14.060 -18.866 1.00 85.38 478 VAL A C 1
ATOM 3885 O O . VAL A 1 478 ? 21.094 -14.435 -19.290 1.00 85.38 478 VAL A O 1
ATOM 3888 N N . ALA A 1 479 ? 23.088 -14.903 -18.356 1.00 86.12 479 ALA A N 1
ATOM 3889 C CA . ALA A 1 479 ? 22.722 -16.293 -18.108 1.00 86.12 479 ALA A CA 1
ATOM 3890 C C . ALA A 1 479 ? 22.197 -16.514 -16.694 1.00 86.12 479 ALA A C 1
ATOM 3892 O O . ALA A 1 479 ? 22.645 -15.915 -15.717 1.00 86.12 479 ALA A O 1
ATOM 3893 N N . PHE A 1 480 ? 21.222 -17.406 -16.642 1.00 84.88 480 PHE A N 1
ATOM 3894 C CA . PHE A 1 480 ? 20.520 -17.860 -15.459 1.00 84.88 480 PHE A CA 1
ATOM 3895 C C . PHE A 1 480 ? 21.183 -19.098 -14.875 1.00 84.88 480 PHE A C 1
ATOM 3897 O O . PHE A 1 480 ? 21.241 -19.258 -13.658 1.00 84.88 480 PHE A O 1
ATOM 3904 N N . TYR A 1 481 ? 21.662 -19.970 -15.763 1.00 86.62 481 TYR A N 1
ATOM 3905 C CA . TYR A 1 481 ? 22.243 -21.257 -15.434 1.00 86.62 481 TYR A CA 1
ATOM 3906 C C . TYR A 1 481 ? 23.261 -21.671 -16.499 1.00 86.62 481 TYR A C 1
ATOM 3908 O O . TYR A 1 481 ? 23.113 -21.355 -17.683 1.00 86.62 481 TYR A O 1
ATOM 3916 N N . VAL A 1 482 ? 24.309 -22.362 -16.053 1.00 87.50 482 VAL A N 1
ATOM 3917 C CA . VAL A 1 482 ? 25.403 -22.862 -16.885 1.00 87.50 482 VAL A CA 1
ATOM 3918 C C . VAL A 1 482 ? 25.794 -24.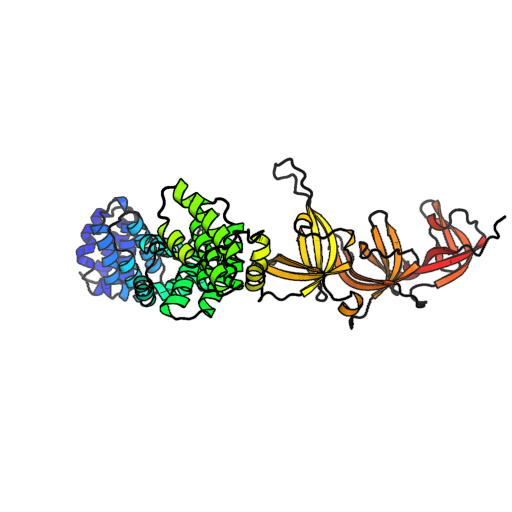246 -16.388 1.00 87.50 482 VAL A C 1
ATOM 3920 O O . VAL A 1 482 ? 25.992 -24.426 -15.186 1.00 87.50 482 VAL A O 1
ATOM 3923 N N . GLU A 1 483 ? 25.989 -25.186 -17.306 1.00 89.12 483 GLU A N 1
ATOM 3924 C CA . GLU A 1 483 ? 26.574 -26.501 -17.025 1.00 89.12 483 GLU A CA 1
ATOM 3925 C C . GLU A 1 483 ? 27.623 -26.869 -18.083 1.00 89.12 483 GLU A C 1
ATOM 3927 O O . GLU A 1 483 ? 27.625 -26.337 -19.198 1.00 89.12 483 GLU A O 1
ATOM 3932 N N . LYS A 1 484 ? 28.527 -27.793 -17.736 1.00 90.44 484 LYS A N 1
ATOM 3933 C CA . LYS A 1 484 ? 29.498 -28.330 -18.694 1.00 90.44 484 LYS A CA 1
ATOM 3934 C C . LYS A 1 484 ? 28.809 -29.284 -19.662 1.00 90.44 484 LYS A C 1
ATOM 3936 O O . LYS A 1 484 ? 28.111 -30.204 -19.243 1.00 90.44 484 LYS A O 1
ATOM 3941 N N . PHE A 1 485 ? 29.072 -29.101 -20.950 1.00 91.31 485 PHE A N 1
ATOM 3942 C CA . PHE A 1 485 ? 28.678 -30.044 -21.984 1.00 91.31 485 PHE A CA 1
ATOM 3943 C C . PHE A 1 485 ? 29.840 -31.003 -22.256 1.00 91.31 485 PHE A C 1
ATOM 3945 O O . PHE A 1 485 ? 30.863 -30.618 -22.819 1.00 91.31 485 PHE A O 1
ATOM 3952 N N . ASN A 1 486 ? 29.678 -32.262 -21.850 1.00 87.56 486 ASN A N 1
ATOM 3953 C CA . ASN A 1 486 ? 30.711 -33.293 -22.006 1.00 87.56 486 ASN A CA 1
ATOM 3954 C C . ASN A 1 486 ? 30.690 -33.986 -23.381 1.00 87.56 486 ASN A C 1
ATOM 3956 O O . ASN A 1 486 ? 31.505 -34.872 -23.622 1.00 87.56 486 ASN A O 1
ATOM 3960 N N . GLY A 1 487 ? 29.766 -33.615 -24.271 1.00 86.38 487 GLY A N 1
ATOM 3961 C CA . GLY A 1 487 ? 29.715 -34.160 -25.625 1.00 86.38 487 GLY A CA 1
ATOM 3962 C C . GLY A 1 487 ? 30.759 -33.548 -26.562 1.00 86.38 487 GLY A C 1
ATOM 3963 O O . GLY A 1 487 ? 31.504 -32.629 -26.210 1.00 86.38 487 GLY A O 1
ATOM 3964 N N . GLU A 1 488 ? 30.785 -34.048 -27.793 1.00 86.56 488 GLU A N 1
ATOM 3965 C CA . GLU A 1 488 ? 31.559 -33.456 -28.879 1.00 86.56 488 GLU A CA 1
ATOM 3966 C C . GLU A 1 488 ? 30.674 -32.549 -29.735 1.00 86.56 488 GLU A C 1
ATOM 3968 O O . GLU A 1 488 ? 29.540 -32.890 -30.067 1.00 86.56 488 GLU A O 1
ATOM 3973 N N . ASP A 1 489 ? 31.205 -31.387 -30.107 1.00 90.88 489 ASP A N 1
ATOM 3974 C CA . ASP A 1 489 ? 30.583 -30.503 -31.085 1.00 90.88 489 ASP A CA 1
ATOM 3975 C C . ASP A 1 489 ? 31.676 -29.920 -31.980 1.00 90.88 489 ASP A C 1
ATOM 3977 O O . ASP A 1 489 ? 32.317 -28.919 -31.654 1.00 90.88 489 ASP A O 1
ATOM 3981 N N . ALA A 1 490 ? 31.898 -30.571 -33.124 1.00 90.06 490 ALA A N 1
ATOM 3982 C CA . ALA A 1 490 ? 32.906 -30.159 -34.093 1.00 90.06 490 ALA A CA 1
ATOM 3983 C C . ALA A 1 490 ? 32.610 -28.785 -34.719 1.00 90.06 490 ALA A C 1
ATOM 3985 O O . ALA A 1 490 ? 33.492 -28.217 -35.362 1.00 90.06 490 ALA A O 1
ATOM 3986 N N . THR A 1 491 ? 31.398 -28.240 -34.559 1.00 92.00 491 THR A N 1
ATOM 3987 C CA . THR A 1 491 ? 31.058 -26.883 -35.010 1.00 92.00 491 THR A CA 1
ATOM 3988 C C . THR A 1 491 ? 31.492 -25.817 -34.007 1.00 92.00 491 THR A C 1
ATOM 3990 O O . THR A 1 491 ? 31.740 -24.687 -34.409 1.00 92.00 491 THR A O 1
ATOM 3993 N N . LEU A 1 492 ? 31.658 -26.177 -32.730 1.00 92.75 492 LEU A N 1
ATOM 3994 C CA . LEU A 1 492 ? 32.091 -25.281 -31.651 1.00 92.75 492 LEU A CA 1
ATOM 3995 C C . LEU A 1 492 ? 33.541 -25.499 -31.216 1.00 92.75 492 LEU A C 1
ATOM 3997 O O . LEU A 1 492 ? 34.179 -24.578 -30.713 1.00 92.75 492 LEU A O 1
ATOM 4001 N N . ARG A 1 493 ? 34.081 -26.706 -31.374 1.00 93.81 493 ARG A N 1
ATOM 4002 C CA . ARG A 1 493 ? 35.425 -27.044 -30.906 1.00 93.81 493 ARG A CA 1
ATOM 4003 C C . ARG A 1 493 ? 36.067 -28.096 -31.792 1.00 93.81 493 ARG A C 1
ATOM 4005 O O . ARG A 1 493 ? 35.485 -29.148 -32.038 1.00 93.81 493 ARG A O 1
ATOM 4012 N N . LYS A 1 494 ? 37.312 -27.856 -32.196 1.00 92.88 494 LYS A N 1
ATOM 4013 C CA . LYS A 1 494 ? 38.137 -28.831 -32.920 1.00 92.88 494 LYS A CA 1
ATOM 4014 C C . LYS A 1 494 ? 39.510 -28.961 -32.291 1.00 92.88 494 LYS A C 1
ATOM 4016 O O . LYS A 1 494 ? 40.063 -27.983 -31.800 1.00 92.88 494 LYS A O 1
ATOM 4021 N N . THR A 1 495 ? 40.081 -30.151 -32.392 1.00 92.19 495 THR A N 1
ATOM 4022 C CA . THR A 1 495 ? 41.508 -30.366 -32.156 1.00 92.19 495 THR A CA 1
ATOM 4023 C C . THR A 1 495 ? 42.215 -30.350 -33.505 1.00 92.19 495 THR A C 1
ATOM 4025 O O . THR A 1 495 ? 41.876 -31.129 -34.396 1.00 92.19 495 THR A O 1
ATOM 4028 N N . ILE A 1 496 ? 43.164 -29.435 -33.689 1.00 92.94 496 ILE A N 1
ATOM 4029 C CA . ILE A 1 496 ? 43.890 -29.256 -34.948 1.00 92.94 496 ILE A CA 1
ATOM 4030 C C . ILE A 1 496 ? 45.366 -29.537 -34.696 1.00 92.94 496 ILE A C 1
ATOM 4032 O O . ILE A 1 496 ? 46.009 -28.841 -33.919 1.00 92.94 496 ILE A O 1
ATOM 4036 N N . LYS A 1 497 ? 45.901 -30.544 -35.389 1.00 93.75 497 LYS A N 1
ATOM 4037 C CA . LYS A 1 497 ? 47.326 -30.883 -35.395 1.00 93.75 497 LYS A CA 1
ATOM 4038 C C . LYS A 1 497 ? 47.974 -30.477 -36.716 1.00 93.75 497 LYS A C 1
ATOM 4040 O O . LYS A 1 497 ? 47.380 -30.677 -37.787 1.00 93.75 497 LYS A O 1
ATOM 4045 N N . GLY A 1 498 ? 49.177 -29.918 -36.645 1.00 93.19 498 GLY A N 1
ATOM 4046 C CA . GLY A 1 498 ? 49.992 -29.606 -37.816 1.00 93.19 498 GLY A CA 1
ATOM 4047 C C . GLY A 1 498 ? 51.194 -28.720 -37.505 1.00 93.19 498 GLY A C 1
ATOM 4048 O O . GLY A 1 498 ? 51.480 -28.414 -36.352 1.00 93.19 498 GLY A O 1
ATOM 4049 N N . VAL A 1 499 ? 51.873 -28.301 -38.570 1.00 93.75 499 VAL A N 1
ATOM 4050 C CA . VAL A 1 499 ? 53.071 -27.458 -38.507 1.00 93.75 499 VAL A CA 1
ATOM 4051 C C . VAL A 1 499 ? 52.683 -26.002 -38.236 1.00 93.75 499 VAL A C 1
ATOM 4053 O O . VAL A 1 499 ? 51.899 -25.426 -38.999 1.00 93.75 499 VAL A O 1
ATOM 4056 N N . LEU A 1 500 ? 53.246 -25.408 -37.182 1.00 93.69 500 LEU A N 1
ATOM 4057 C CA . LEU A 1 500 ? 53.132 -23.989 -36.856 1.00 93.69 500 LEU A CA 1
ATOM 4058 C C . LEU A 1 500 ? 53.870 -23.151 -37.903 1.00 93.69 500 LEU A C 1
ATOM 4060 O O . LEU A 1 500 ? 55.067 -23.320 -38.119 1.00 93.69 500 LEU A O 1
ATOM 4064 N N . ARG A 1 501 ? 53.157 -22.216 -38.525 1.00 94.44 501 ARG A N 1
ATOM 4065 C CA . ARG A 1 501 ? 53.718 -21.187 -39.404 1.00 94.44 501 ARG A CA 1
ATOM 4066 C C . ARG A 1 501 ? 53.586 -19.838 -38.725 1.00 94.44 501 ARG A C 1
ATOM 4068 O O . ARG A 1 501 ? 52.463 -19.446 -38.415 1.00 94.44 501 ARG A O 1
ATOM 4075 N N . THR A 1 502 ? 54.688 -19.138 -38.493 1.00 92.44 502 THR A N 1
ATOM 4076 C CA . THR A 1 502 ? 54.656 -17.810 -37.873 1.00 92.44 502 THR A CA 1
ATOM 4077 C C . THR A 1 502 ? 54.964 -16.698 -38.867 1.00 92.44 502 THR A C 1
ATOM 4079 O O . THR A 1 502 ? 55.695 -16.885 -39.838 1.00 92.44 502 THR A O 1
ATOM 4082 N N . GLN A 1 503 ? 54.380 -15.528 -38.631 1.00 90.81 503 GLN A N 1
ATOM 4083 C CA . GLN A 1 503 ? 54.643 -14.309 -39.392 1.00 90.81 503 GLN A CA 1
ATOM 4084 C C . GLN A 1 503 ? 54.411 -13.080 -38.501 1.00 90.81 503 GLN A C 1
ATOM 4086 O O . GLN A 1 503 ? 53.605 -13.160 -37.572 1.00 90.81 503 GLN A O 1
ATOM 4091 N N . PRO A 1 504 ? 55.081 -11.945 -38.752 1.00 88.69 504 PRO A N 1
ATOM 4092 C CA . PRO A 1 504 ? 54.777 -10.703 -38.053 1.00 88.69 504 PRO A CA 1
ATOM 4093 C C . PRO A 1 504 ? 53.421 -10.145 -38.506 1.00 88.69 504 PRO A C 1
ATOM 4095 O O . PRO A 1 504 ? 53.077 -10.187 -39.691 1.00 88.69 504 PRO A O 1
ATOM 4098 N N . ASP A 1 505 ? 52.648 -9.615 -37.565 1.00 86.06 505 ASP A N 1
ATOM 4099 C CA . ASP A 1 505 ? 51.422 -8.875 -37.841 1.00 86.06 505 ASP A CA 1
ATOM 4100 C C . ASP A 1 505 ? 51.700 -7.380 -38.106 1.00 86.06 505 ASP A C 1
ATOM 4102 O O . ASP A 1 505 ? 52.846 -6.925 -38.167 1.00 86.06 505 ASP A O 1
ATOM 4106 N N . LYS A 1 506 ? 50.632 -6.584 -38.262 1.00 83.50 506 LYS A N 1
ATOM 4107 C CA . LYS A 1 506 ? 50.730 -5.132 -38.505 1.00 83.50 506 LYS A CA 1
ATOM 4108 C C . LYS A 1 506 ? 51.420 -4.368 -37.365 1.00 83.50 506 LYS A C 1
ATOM 4110 O O . LYS A 1 506 ? 51.969 -3.298 -37.616 1.00 83.50 506 LYS A O 1
ATOM 4115 N N . ASN A 1 507 ? 51.416 -4.916 -36.153 1.00 85.50 507 ASN A N 1
ATOM 4116 C CA . ASN A 1 507 ? 52.044 -4.349 -34.963 1.00 85.50 507 ASN A CA 1
ATOM 4117 C C . ASN A 1 507 ? 53.444 -4.934 -34.703 1.00 85.50 507 ASN A C 1
ATOM 4119 O O . ASN A 1 507 ? 54.046 -4.631 -33.675 1.00 85.50 507 ASN A O 1
ATOM 4123 N N . ARG A 1 508 ? 53.984 -5.729 -35.641 1.00 85.00 508 ARG A N 1
ATOM 4124 C CA . ARG A 1 508 ? 55.239 -6.491 -35.509 1.00 85.00 508 ARG A CA 1
ATOM 4125 C C . ARG A 1 508 ? 55.202 -7.562 -34.409 1.00 85.00 508 ARG A C 1
ATOM 4127 O O . ARG A 1 508 ? 56.259 -8.063 -34.028 1.00 85.00 508 ARG A O 1
ATOM 4134 N N . GLU A 1 509 ? 54.023 -7.951 -33.929 1.00 88.06 509 GLU A N 1
ATOM 4135 C CA . GLU A 1 509 ? 53.868 -9.105 -33.045 1.00 88.06 509 GLU A CA 1
ATOM 4136 C C . GLU A 1 509 ? 53.874 -10.396 -33.868 1.00 88.06 509 GLU A C 1
ATOM 4138 O O . GLU A 1 509 ? 53.358 -10.449 -34.984 1.00 88.06 509 GLU A O 1
ATOM 4143 N N . ILE A 1 510 ? 54.463 -11.463 -33.329 1.00 90.12 510 ILE A N 1
ATOM 4144 C CA . ILE A 1 510 ? 54.497 -12.757 -34.013 1.00 90.12 510 ILE A CA 1
ATOM 4145 C C . ILE A 1 510 ? 53.127 -13.419 -33.870 1.00 90.12 510 ILE A C 1
ATOM 4147 O O . ILE A 1 510 ? 52.728 -13.785 -32.769 1.00 90.12 510 ILE A O 1
ATOM 4151 N N . ILE A 1 511 ? 52.426 -13.616 -34.985 1.00 91.69 511 ILE A N 1
ATOM 4152 C CA . ILE A 1 511 ? 51.203 -14.420 -35.059 1.00 91.69 511 ILE A CA 1
ATOM 4153 C C . ILE A 1 511 ? 51.497 -15.782 -35.683 1.00 91.69 511 ILE A C 1
ATOM 4155 O O . ILE A 1 511 ? 52.451 -15.939 -36.445 1.00 91.69 511 ILE A O 1
ATOM 4159 N N . GLY A 1 512 ? 50.671 -16.774 -35.358 1.00 92.75 512 GLY A N 1
ATOM 4160 C CA . GLY A 1 512 ? 50.867 -18.158 -35.771 1.00 92.75 512 GLY A CA 1
ATOM 4161 C C . GLY A 1 512 ? 49.663 -18.719 -36.512 1.00 92.75 512 GLY A C 1
ATOM 4162 O O . GLY A 1 512 ? 48.525 -18.314 -36.276 1.00 92.75 512 GLY A O 1
ATOM 4163 N N . PHE A 1 513 ? 49.908 -19.695 -37.378 1.00 93.44 513 PHE A N 1
ATOM 4164 C CA . PHE A 1 513 ? 48.876 -20.455 -38.068 1.00 93.44 513 PHE A CA 1
ATOM 4165 C C . PHE A 1 513 ? 49.214 -21.944 -38.090 1.00 93.44 513 PHE A C 1
ATOM 4167 O O . PHE A 1 513 ? 50.334 -22.328 -38.415 1.00 93.44 513 PHE A O 1
ATOM 4174 N N . ILE A 1 514 ? 48.220 -22.788 -37.812 1.00 93.06 514 ILE A N 1
ATOM 4175 C CA . ILE A 1 514 ? 48.247 -24.214 -38.167 1.00 93.06 514 ILE A CA 1
ATOM 4176 C C . ILE A 1 514 ? 47.121 -24.442 -39.162 1.00 93.06 514 ILE A C 1
ATOM 4178 O O . ILE A 1 514 ? 45.947 -24.254 -38.828 1.00 93.06 514 ILE A O 1
ATOM 4182 N N . LYS A 1 515 ? 47.454 -24.875 -40.382 1.00 90.50 515 LYS A N 1
ATOM 4183 C CA . LYS A 1 515 ? 46.482 -24.936 -41.488 1.00 90.50 515 LYS A CA 1
ATOM 4184 C C . LYS A 1 515 ? 45.783 -23.565 -41.608 1.00 90.50 515 LYS A C 1
ATOM 4186 O O . LYS A 1 515 ? 46.464 -22.558 -41.745 1.00 90.50 515 LYS A O 1
ATOM 4191 N N . ASN A 1 516 ? 44.457 -23.520 -41.471 1.00 87.81 516 ASN A N 1
ATOM 4192 C CA . ASN A 1 516 ? 43.655 -22.291 -41.520 1.00 87.81 516 ASN A CA 1
ATOM 4193 C C . ASN A 1 516 ? 43.257 -21.754 -40.127 1.00 87.81 516 ASN A C 1
ATOM 4195 O O . ASN A 1 516 ? 42.372 -20.901 -40.031 1.00 87.81 516 ASN A O 1
ATOM 4199 N N . CYS A 1 517 ? 43.860 -22.269 -39.048 1.00 92.56 517 CYS A N 1
ATOM 4200 C CA . CYS A 1 517 ? 43.577 -21.863 -37.673 1.00 92.56 517 CYS A CA 1
ATOM 4201 C C . CYS A 1 517 ? 44.574 -20.810 -37.189 1.00 92.56 517 CYS A C 1
ATOM 4203 O O . CYS A 1 517 ? 45.774 -21.071 -37.152 1.00 92.56 517 CYS A O 1
ATOM 4205 N N . PHE A 1 518 ? 44.066 -19.655 -36.763 1.00 93.38 518 PHE A N 1
ATOM 4206 C CA . PHE A 1 518 ? 44.857 -18.567 -36.189 1.00 93.38 518 PHE A CA 1
ATOM 4207 C C . PHE A 1 518 ? 45.308 -18.883 -34.756 1.00 93.38 518 PHE A C 1
ATOM 4209 O O . PHE A 1 518 ? 44.537 -19.431 -33.968 1.00 93.38 518 PHE A O 1
ATOM 4216 N N . ILE A 1 519 ? 46.526 -18.493 -34.392 1.00 92.00 519 ILE A N 1
ATOM 4217 C CA . ILE A 1 519 ? 47.106 -18.613 -33.051 1.00 92.00 519 ILE A CA 1
ATOM 4218 C C . ILE A 1 519 ? 47.600 -17.232 -32.631 1.00 92.00 519 ILE A C 1
ATOM 4220 O O . ILE A 1 519 ? 48.416 -16.619 -33.321 1.00 92.00 519 ILE A O 1
ATOM 4224 N N . SER A 1 520 ? 47.082 -16.734 -31.505 1.00 89.25 520 SER A N 1
ATOM 4225 C CA . SER A 1 520 ? 47.466 -15.418 -30.996 1.00 89.25 520 SER A CA 1
ATOM 4226 C C . SER A 1 520 ? 48.900 -15.418 -30.461 1.00 89.25 520 SER A C 1
ATOM 4228 O O . SER A 1 520 ? 49.328 -16.446 -29.932 1.00 89.25 520 SER A O 1
ATOM 4230 N N . PRO A 1 521 ? 49.603 -14.270 -30.493 1.00 88.88 521 PRO A N 1
ATOM 4231 C CA . PRO A 1 521 ? 50.985 -14.163 -30.016 1.00 88.88 521 PRO A CA 1
ATOM 4232 C C . PRO A 1 521 ? 51.170 -14.705 -28.592 1.00 88.88 521 PRO A C 1
ATOM 4234 O O . PRO A 1 521 ? 52.098 -15.458 -28.316 1.00 88.88 521 PRO A O 1
ATOM 4237 N N . SER A 1 522 ? 50.203 -14.425 -27.711 1.00 87.31 522 SER A N 1
ATOM 4238 C CA . SER A 1 522 ? 50.179 -14.902 -26.323 1.00 87.31 522 SER A CA 1
ATOM 4239 C C . SER A 1 522 ? 50.151 -16.426 -26.157 1.00 87.31 522 SER A C 1
ATOM 4241 O O . SER A 1 522 ? 50.546 -16.919 -25.107 1.00 87.31 522 SER A O 1
ATOM 4243 N N . LEU A 1 523 ? 49.661 -17.169 -27.154 1.00 88.25 523 LEU A N 1
ATOM 4244 C CA . LEU A 1 523 ? 49.598 -18.632 -27.121 1.00 88.25 523 LEU A CA 1
ATOM 4245 C C . LEU A 1 523 ? 50.810 -19.285 -27.784 1.00 88.25 523 LEU A C 1
ATOM 4247 O O . LEU A 1 523 ? 51.078 -20.442 -27.495 1.00 88.25 523 LEU A O 1
ATOM 4251 N N . ILE A 1 524 ? 51.523 -18.577 -28.666 1.00 88.31 524 ILE A N 1
ATOM 4252 C CA . ILE A 1 524 ? 52.726 -19.110 -29.321 1.00 88.31 524 ILE A CA 1
ATOM 4253 C C . ILE A 1 524 ? 53.825 -19.329 -28.283 1.00 88.31 524 ILE A C 1
ATOM 4255 O O . ILE A 1 524 ? 54.475 -20.368 -28.301 1.00 88.31 524 ILE A O 1
ATOM 4259 N N . GLY A 1 525 ? 54.004 -18.382 -27.357 1.00 84.56 525 GLY A N 1
ATOM 4260 C CA . GLY A 1 525 ? 54.983 -18.503 -26.278 1.00 84.56 525 GLY A CA 1
ATOM 4261 C C . GLY A 1 525 ? 56.377 -18.852 -26.807 1.00 84.56 525 GLY A C 1
ATOM 4262 O O . GLY A 1 525 ? 56.953 -18.090 -27.579 1.00 84.56 525 GLY A O 1
ATOM 4263 N N . ASN A 1 526 ? 56.889 -20.021 -26.408 1.00 83.31 526 ASN A N 1
ATOM 4264 C CA . ASN A 1 526 ? 58.216 -20.523 -26.784 1.00 83.31 526 ASN A CA 1
ATOM 4265 C C . ASN A 1 526 ? 58.216 -21.432 -28.027 1.00 83.31 526 ASN A C 1
ATOM 4267 O O . ASN A 1 526 ? 59.267 -21.970 -28.377 1.00 83.31 526 ASN A O 1
ATOM 4271 N N . HIS A 1 527 ? 57.065 -21.649 -28.668 1.00 86.06 527 HIS A N 1
ATOM 4272 C CA . HIS A 1 527 ? 56.990 -22.491 -29.859 1.00 86.06 527 HIS A CA 1
ATOM 4273 C C . HIS A 1 527 ? 57.657 -21.819 -31.059 1.00 86.06 527 HIS A C 1
ATOM 4275 O O . HIS A 1 527 ? 57.502 -20.615 -31.288 1.00 86.06 527 HIS A O 1
ATOM 4281 N N . ILE A 1 528 ? 58.382 -22.608 -31.851 1.00 87.56 528 ILE A N 1
ATOM 4282 C CA . ILE A 1 528 ? 59.165 -22.107 -32.989 1.00 87.56 528 ILE A CA 1
ATOM 4283 C C . ILE A 1 528 ? 58.472 -22.374 -34.327 1.00 87.56 528 ILE A C 1
ATOM 4285 O O . ILE A 1 528 ? 57.709 -23.326 -34.496 1.00 87.56 528 ILE A O 1
ATOM 4289 N N . ASN A 1 529 ? 58.755 -21.525 -35.317 1.00 89.81 529 ASN A N 1
ATOM 4290 C CA . ASN A 1 529 ? 58.275 -21.729 -36.682 1.00 89.81 529 ASN A CA 1
ATOM 4291 C C . ASN A 1 529 ? 58.728 -23.100 -37.212 1.00 89.81 529 ASN A C 1
ATOM 4293 O O . ASN A 1 529 ? 59.910 -23.429 -37.139 1.00 89.81 529 ASN A O 1
ATOM 4297 N N . GLY A 1 530 ? 57.803 -23.880 -37.767 1.00 89.00 530 GLY A N 1
ATOM 4298 C CA . GLY A 1 530 ? 58.058 -25.241 -38.242 1.00 89.00 530 GLY A CA 1
ATOM 4299 C C . GLY A 1 530 ? 57.789 -26.350 -37.214 1.00 89.00 530 GLY A C 1
ATOM 4300 O O . GLY A 1 530 ? 57.819 -27.522 -37.586 1.00 89.00 530 GLY A O 1
ATOM 4301 N N . GLU A 1 531 ? 57.488 -26.024 -35.954 1.00 91.00 531 GLU A N 1
ATOM 4302 C CA . GLU A 1 531 ? 57.173 -27.019 -34.920 1.00 91.00 531 GLU A CA 1
ATOM 4303 C C . GLU A 1 531 ? 55.806 -27.683 -35.166 1.00 91.00 531 GLU A C 1
ATOM 4305 O O . GLU A 1 531 ? 54.832 -27.021 -35.529 1.00 91.00 531 GLU A O 1
ATOM 4310 N N . ASN A 1 532 ? 55.709 -28.999 -34.958 1.00 91.38 532 ASN A N 1
ATOM 4311 C CA . ASN A 1 532 ? 54.424 -29.698 -34.966 1.00 91.38 532 ASN A CA 1
ATOM 4312 C C . ASN A 1 532 ? 53.738 -29.525 -33.615 1.00 91.38 532 ASN A C 1
ATOM 4314 O O . ASN A 1 532 ? 54.212 -30.050 -32.611 1.00 91.38 532 ASN A O 1
ATOM 4318 N N . ILE A 1 533 ? 52.591 -28.857 -33.612 1.00 92.19 533 ILE A N 1
ATOM 4319 C CA . ILE A 1 533 ? 51.807 -28.618 -32.402 1.00 92.19 533 ILE A CA 1
ATOM 4320 C C . ILE A 1 533 ? 50.351 -29.049 -32.604 1.00 92.19 533 ILE A C 1
ATOM 4322 O O . ILE A 1 533 ? 49.827 -29.093 -33.725 1.00 92.19 533 ILE A O 1
ATOM 4326 N N . THR A 1 534 ? 49.692 -29.369 -31.495 1.00 92.81 534 THR A N 1
ATOM 4327 C CA . THR A 1 534 ? 48.261 -29.668 -31.436 1.00 92.81 534 THR A CA 1
ATOM 4328 C C . THR A 1 534 ? 47.573 -28.520 -30.707 1.00 92.81 534 THR A C 1
ATOM 4330 O O . THR A 1 534 ? 48.024 -28.105 -29.647 1.00 92.81 534 THR A O 1
ATOM 4333 N N . CYS A 1 535 ? 46.479 -27.977 -31.234 1.00 92.44 535 CYS A N 1
ATOM 4334 C CA . CYS A 1 535 ? 45.729 -26.922 -30.554 1.00 92.44 535 CYS A CA 1
ATOM 4335 C C . CYS A 1 535 ? 44.233 -27.216 -30.486 1.00 92.44 535 CYS A C 1
ATOM 4337 O O . CYS A 1 535 ? 43.682 -27.932 -31.326 1.00 92.44 535 CYS A O 1
ATOM 4339 N N . VAL A 1 536 ? 43.571 -26.644 -29.480 1.00 92.75 536 VAL A N 1
ATOM 4340 C CA . VAL A 1 536 ? 42.109 -26.589 -29.430 1.00 92.75 536 VAL A CA 1
ATOM 4341 C C . VAL A 1 536 ? 41.665 -25.279 -30.053 1.00 92.75 536 VAL A C 1
ATOM 4343 O O . VAL A 1 536 ? 42.007 -24.196 -29.571 1.00 92.75 536 VAL A O 1
ATOM 4346 N N . ALA A 1 537 ? 40.893 -25.402 -31.124 1.00 93.50 537 ALA A N 1
ATOM 4347 C CA . ALA A 1 537 ? 40.378 -24.306 -31.912 1.00 93.50 537 ALA A CA 1
ATOM 4348 C C . ALA A 1 537 ? 38.871 -24.135 -31.721 1.00 93.50 537 ALA A C 1
ATOM 4350 O O . ALA A 1 537 ? 38.130 -25.116 -31.612 1.00 93.50 537 ALA A O 1
ATOM 4351 N N . ILE A 1 538 ? 38.433 -22.881 -31.740 1.00 95.25 538 ILE A N 1
ATOM 4352 C CA . ILE A 1 538 ? 37.035 -22.456 -31.664 1.00 95.25 538 ILE A CA 1
ATOM 4353 C C . ILE A 1 538 ? 36.672 -21.592 -32.881 1.00 95.25 538 ILE A C 1
ATOM 4355 O O . ILE A 1 538 ? 37.581 -21.045 -33.520 1.00 95.25 538 ILE A O 1
ATOM 4359 N N . PRO A 1 539 ? 35.376 -21.448 -33.210 1.00 94.88 539 PRO A N 1
ATOM 4360 C CA . PRO A 1 539 ? 34.919 -20.528 -34.240 1.00 94.88 539 PRO A CA 1
ATOM 4361 C C . PRO A 1 539 ? 35.390 -19.098 -33.978 1.00 94.88 539 PRO A C 1
ATOM 4363 O O . PRO A 1 539 ? 35.487 -18.657 -32.835 1.00 94.88 539 PRO A O 1
ATOM 4366 N N . ASN A 1 540 ? 35.689 -18.364 -35.043 1.00 92.12 540 ASN A N 1
ATOM 4367 C CA . ASN A 1 540 ? 36.084 -16.964 -34.963 1.00 92.12 540 ASN A CA 1
ATOM 4368 C C . ASN A 1 540 ? 35.615 -16.232 -36.217 1.00 92.12 540 ASN A C 1
ATOM 4370 O O . ASN A 1 540 ? 36.105 -16.524 -37.311 1.00 92.12 540 ASN A O 1
ATOM 4374 N N . LEU A 1 541 ? 34.715 -15.265 -36.057 1.00 88.62 541 LEU A N 1
ATOM 4375 C CA . LEU A 1 541 ? 34.281 -14.412 -37.157 1.00 88.62 541 LEU A CA 1
ATOM 4376 C C . LEU A 1 541 ? 35.416 -13.455 -37.547 1.00 88.62 541 LEU A C 1
ATOM 4378 O O . LEU A 1 541 ? 35.963 -12.737 -36.705 1.00 88.62 541 LEU A O 1
ATOM 4382 N N . ARG A 1 542 ? 35.830 -13.496 -38.809 1.00 84.44 542 ARG A N 1
ATOM 4383 C CA . ARG A 1 542 ? 36.894 -12.642 -39.347 1.00 84.44 542 ARG A CA 1
ATOM 4384 C C . ARG A 1 542 ? 36.342 -11.261 -39.745 1.00 84.44 542 ARG A C 1
ATOM 4386 O O . ARG A 1 542 ? 35.129 -11.109 -39.882 1.00 84.44 542 ARG A O 1
ATOM 4393 N N . PRO A 1 543 ? 37.204 -10.239 -39.935 1.00 81.62 543 PRO A N 1
ATOM 4394 C CA . PRO A 1 543 ? 36.764 -8.895 -40.331 1.00 81.62 543 PRO A CA 1
ATOM 4395 C C . PRO A 1 543 ? 36.009 -8.829 -41.668 1.00 81.62 543 PRO A C 1
ATOM 4397 O O . PRO A 1 543 ? 35.255 -7.890 -41.890 1.00 81.62 543 PRO A O 1
ATOM 4400 N N . ASP A 1 544 ? 36.219 -9.811 -42.544 1.00 83.56 544 ASP A N 1
ATOM 4401 C CA . ASP A 1 544 ? 35.520 -9.994 -43.823 1.00 83.56 544 ASP A CA 1
ATOM 4402 C C . ASP A 1 544 ? 34.133 -10.655 -43.670 1.00 83.56 544 ASP A C 1
ATOM 4404 O O . ASP A 1 544 ? 33.402 -10.786 -44.647 1.00 83.56 544 ASP A O 1
ATOM 4408 N N . GLY A 1 545 ? 33.751 -11.047 -42.448 1.00 83.88 545 GLY A N 1
ATOM 4409 C CA . GLY A 1 545 ? 32.503 -11.747 -42.149 1.00 83.88 545 GLY A CA 1
ATOM 4410 C C . GLY A 1 545 ? 32.574 -13.264 -42.337 1.00 83.88 545 GLY A C 1
ATOM 4411 O O . GLY A 1 545 ? 31.586 -13.946 -42.064 1.00 83.88 545 GLY A O 1
ATOM 4412 N N . GLU A 1 546 ? 33.715 -13.821 -42.754 1.00 89.31 546 GLU A N 1
ATOM 4413 C CA . GLU A 1 546 ? 33.868 -15.266 -42.911 1.00 89.31 546 GLU A CA 1
ATOM 4414 C C . GLU A 1 546 ? 34.140 -15.966 -41.575 1.00 89.31 546 GLU A C 1
ATOM 4416 O O . GLU A 1 546 ? 34.859 -15.479 -40.694 1.00 89.31 546 GLU A O 1
ATOM 4421 N N . LEU A 1 547 ? 33.590 -17.173 -41.430 1.00 89.69 547 LEU A N 1
ATOM 4422 C CA . LEU A 1 547 ? 33.810 -17.994 -40.248 1.00 89.69 547 LEU A CA 1
ATOM 4423 C C . LEU A 1 547 ? 35.148 -18.738 -40.350 1.00 89.69 547 LEU A C 1
ATOM 4425 O O . LEU A 1 547 ? 35.319 -19.655 -41.154 1.00 89.69 547 LEU A O 1
ATOM 4429 N N . GLY A 1 548 ? 36.098 -18.359 -39.500 1.00 92.00 548 GLY A N 1
ATOM 4430 C CA . GLY A 1 548 ? 37.389 -19.021 -39.352 1.00 92.00 548 GLY A CA 1
ATOM 4431 C C . GLY A 1 548 ? 37.513 -19.826 -38.059 1.00 92.00 548 GLY A C 1
ATOM 4432 O O . GLY A 1 548 ? 36.569 -19.964 -37.282 1.00 92.00 548 GLY A O 1
ATOM 4433 N N . TRP A 1 549 ? 38.726 -20.323 -37.813 1.00 94.38 549 TRP A N 1
ATOM 4434 C CA . TRP A 1 549 ? 39.103 -21.015 -36.580 1.00 94.38 549 TRP A CA 1
ATOM 4435 C C . TRP A 1 549 ? 40.220 -20.257 -35.867 1.00 94.38 549 TRP A C 1
ATOM 4437 O O . TRP A 1 549 ? 41.164 -19.783 -36.507 1.00 94.38 549 TRP A O 1
ATOM 4447 N N . ARG A 1 550 ? 40.127 -20.167 -34.542 1.00 94.00 550 ARG A N 1
ATOM 4448 C CA . ARG A 1 550 ? 41.143 -19.576 -33.666 1.00 94.00 550 ARG A CA 1
ATOM 4449 C C . ARG A 1 550 ? 41.484 -20.535 -32.534 1.00 94.00 550 ARG A C 1
ATOM 4451 O O . ARG A 1 550 ? 40.591 -21.077 -31.897 1.00 94.00 550 ARG A O 1
ATOM 4458 N N . SER A 1 551 ? 42.769 -20.675 -32.238 1.00 93.12 551 SER A N 1
ATOM 4459 C CA . SER A 1 551 ? 43.266 -21.411 -31.082 1.00 93.12 551 SER A CA 1
ATOM 4460 C C . SER A 1 551 ? 42.983 -20.659 -29.784 1.00 93.12 551 SER A C 1
ATOM 4462 O O . SER A 1 551 ? 43.173 -19.441 -29.702 1.00 93.12 551 SER A O 1
ATOM 4464 N N . VAL A 1 552 ? 42.552 -21.404 -28.768 1.00 92.56 552 VAL A N 1
ATOM 4465 C CA . VAL A 1 552 ? 42.397 -20.927 -27.383 1.00 92.56 552 VAL A CA 1
ATOM 4466 C C . VAL A 1 552 ? 43.371 -21.585 -26.413 1.00 92.56 552 VAL A C 1
ATOM 4468 O O . VAL A 1 552 ? 43.598 -21.053 -25.332 1.00 92.56 552 VAL A O 1
ATOM 4471 N N . ARG A 1 553 ? 43.960 -22.722 -26.798 1.00 90.38 553 ARG A N 1
ATOM 4472 C CA . ARG A 1 553 ? 45.048 -23.381 -26.068 1.00 90.38 553 ARG A CA 1
ATOM 4473 C C . ARG A 1 553 ? 45.844 -24.287 -26.998 1.00 90.38 553 ARG A C 1
ATOM 4475 O O . ARG A 1 553 ? 45.271 -24.914 -27.894 1.00 90.38 553 ARG A O 1
ATOM 4482 N N . ILE A 1 554 ? 47.141 -24.395 -26.746 1.00 89.38 554 ILE A N 1
ATOM 4483 C CA . ILE A 1 554 ? 47.990 -25.441 -27.318 1.00 89.38 554 ILE A CA 1
ATOM 4484 C C . ILE A 1 554 ? 47.961 -26.628 -26.352 1.00 89.38 554 ILE A C 1
ATOM 4486 O O . ILE A 1 554 ? 47.989 -26.450 -25.136 1.00 89.38 554 ILE A O 1
ATOM 4490 N N . VAL A 1 555 ? 47.799 -27.828 -26.896 1.00 87.00 555 VAL A N 1
ATOM 4491 C CA . VAL A 1 555 ? 47.888 -29.088 -26.164 1.00 87.00 555 VAL A CA 1
ATOM 4492 C C . VAL A 1 555 ? 49.308 -29.585 -26.373 1.00 87.00 555 VAL A C 1
ATOM 4494 O O . VAL A 1 555 ? 49.695 -29.884 -27.502 1.00 87.00 555 VAL A O 1
ATOM 4497 N N . GLU A 1 556 ? 50.095 -29.627 -25.304 1.00 75.00 556 GLU A N 1
ATOM 4498 C CA . GLU A 1 556 ? 51.402 -30.269 -25.356 1.00 75.00 556 GLU A CA 1
ATOM 4499 C C . GLU A 1 556 ? 51.177 -31.781 -25.488 1.00 75.00 556 GLU A C 1
ATOM 4501 O O . GLU A 1 556 ? 50.683 -32.432 -24.568 1.00 75.00 556 GLU A O 1
ATOM 4506 N N . ASP A 1 557 ? 51.494 -32.342 -26.657 1.00 58.62 557 ASP A 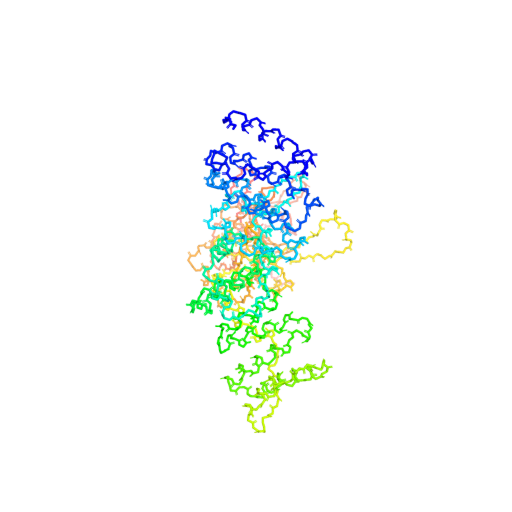N 1
ATOM 4507 C CA . ASP A 1 557 ? 51.598 -33.791 -26.818 1.00 58.62 557 ASP A CA 1
ATOM 4508 C C . ASP A 1 557 ? 52.776 -34.233 -25.927 1.00 58.62 557 ASP A C 1
ATOM 4510 O O . ASP A 1 557 ? 53.914 -33.907 -26.255 1.00 58.62 557 ASP A O 1
ATOM 4514 N N . ASN A 1 558 ? 52.495 -34.884 -24.785 1.00 44.97 558 ASN A N 1
ATOM 4515 C CA . ASN A 1 558 ? 53.443 -35.473 -23.820 1.00 44.97 558 ASN A CA 1
ATOM 4516 C C . ASN A 1 558 ? 54.929 -35.326 -24.208 1.00 44.97 558 ASN A C 1
ATOM 4518 O O . ASN A 1 558 ? 55.505 -36.222 -24.833 1.00 44.97 558 ASN A O 1
ATOM 4522 N N . LYS A 1 559 ? 55.578 -34.233 -23.787 1.00 37.00 559 LYS A N 1
ATOM 4523 C CA . LYS A 1 559 ? 57.036 -34.260 -23.647 1.00 37.00 559 LYS A CA 1
ATOM 4524 C C . LYS A 1 559 ? 57.335 -35.267 -22.530 1.00 37.00 559 LYS A C 1
ATOM 4526 O O . LYS A 1 559 ? 56.774 -35.107 -21.444 1.00 37.00 559 LYS A O 1
ATOM 4531 N N . PRO A 1 560 ? 58.145 -36.317 -22.757 1.00 30.89 560 PRO A N 1
ATOM 4532 C CA . PRO A 1 560 ? 58.612 -37.130 -21.646 1.00 30.89 560 PRO A CA 1
ATOM 4533 C C . PRO A 1 560 ? 59.320 -36.195 -20.663 1.00 30.89 560 PRO A C 1
ATOM 4535 O O . PRO A 1 560 ? 60.136 -35.372 -21.079 1.00 30.89 560 PRO A O 1
ATOM 4538 N N . GLN A 1 561 ? 58.951 -36.278 -19.383 1.00 31.50 561 GLN A N 1
ATOM 4539 C CA . GLN A 1 561 ? 59.726 -35.641 -18.325 1.00 31.50 561 GLN A CA 1
ATOM 4540 C C . GLN A 1 561 ? 61.144 -36.212 -18.402 1.00 31.50 561 GLN A C 1
ATOM 4542 O O . GLN A 1 561 ? 61.323 -37.421 -18.253 1.00 31.50 561 GLN A O 1
ATOM 4547 N N . VAL A 1 562 ? 62.113 -35.349 -18.699 1.00 32.25 562 VAL A N 1
ATOM 4548 C CA . VAL A 1 562 ? 63.538 -35.606 -18.473 1.00 32.25 562 VAL A CA 1
ATOM 4549 C C . VAL A 1 562 ? 63.937 -34.843 -17.229 1.00 32.25 562 VAL A C 1
ATOM 4551 O O . VAL A 1 562 ? 63.571 -33.645 -17.160 1.00 32.25 562 VAL A O 1
#

Foldseek 3Di:
DDPVVLLVVLVVLLVCLQVVVLVVSLVVLVVVLPDPCCQAAQSNLVSLLSSLLSSLVPVVVDDLVSNLVSLVSNVSNLNSHDPPDPSLLSSLLSLLVSVVVDVPPPLVVSVLVSLVSYDHDPQLQDWDDDPNDTDHRSLQSSLVSVDVVLDDLVPDDLVSLQVCCPTSVLVVLVCCLVSHPDPDPSNLSSLSSNLCSCCSVVVNLVSNVVSLLSVCVVVVLQLVSLVSNLVSDAALLSLLSLLSSVLRDPDLVVNLVSLLVNLVNCVVVVNLQQSVQSLVSSVVVCVVVVHDCVSSVVSNVSRDPPRHHDHPPRSVVSNVSNLCVSCVPFDWAKWFFFDKDWDFDDPPPPDPDTPTWIWTWTAHLVGDIAIDTCVVDPDDPQRFLFMWTWGWDQDPVRHIDTSDIGGDPDDSCRRCPPPFFQKWFWQDADPQQKTWTAHLLQDIEIGHHRHPDDHAGGWIKGFAFDWDQDPPRHIHTRTNDMDTDPDDDPSFKDKAKAFWAWDQDPVRQIWIDGPQETEDSVQCPPPDGGDIWIFMWGWHQDPVRDITIYGRHIDPPDDDDD

Sequence (562 aa):
MDIWAKSELLKDLKARAKAGDVETVYNRLGSLCTDVDVREKHELATSYGWIIFYCLKYLDNFTEESAEWLLRSYFYVIQGIERPSLLHTQILEQAAIVAKKFAGFNYLDFLENWLQQGRFREEDWKESEKDKKVFKPAVVKPISVFFKRFGKIGELTESKLKELYHMAAYSFLLDYFDNHQIEDITYETSGRLLAKIAIVCKGEKNEFYTRYRKLLKLQPKKPYLWGELAEGLEGELRLSALCKSLSLYPEEKFRGKLHCELAEVLLGLGRAGEALSELEIADQFYRAEGWSTQKIDNVRKLIPSGTCSHSIGDYSVMANLAEEWLWSDVPEVTVSFCRIFEKGRNPAKGKKGSNQRSVGVLASLDQKEVKFRLDKHSIRKEDMGKLYSVRVLEKENGKTSVISLKPSSLSPSEWVKGILPLRVVVKSTDEKGYCWFVTNKGEEYRSRRISALSIGAGELLHVWGYVQEIKEGRREFVAFYVEKFNGEDATLRKTIKGVLRTQPDKNREIIGFIKNCFISPSLIGNHINGENITCVAIPNLRPDGELGWRSVRIVEDNKPQV